Protein 2EGZ (pdb70)

Organism: Aquifex aeolicus (strain VF5) (NCBI:txid224324)

Radius of gyration: 24.41 Å; Cα contacts (8 Å, |Δi|>4): 912; chains: 2; bounding box: 58×37×74 Å

CATH classification: 3.20.20.70

Secondary structure (DSSP, 8-state):
-EEEEEE-STTHHHHHHHHHHHT-SEEEEEGGG-S---HHHHHHHHHHHHHTT-EEEEE---GGGT----TTHHHHHHHHTTTSSEEEEETT-HHHHHHHHHHHHHTT-EEEEEEEESS----HHHHHHHHHHHHHTTSEEEEEEE-SSHHHHHHHHHHHTTS-S-BEEEEESSGGGGHHHHGGGGTB-EEE-B---TT--BHHHHHHHHHHHS--/-EEEEEE-STTHHHHHHHHHHHT-SEEEEEGGG-S---HHHHHHHHHHHHHTT-EEEEE---GGGT----TTHHHHHHHHGGGSSEEEEETT-HHHHHHHHHHHHHHT-EEEEEEEESS----HHHHHHHHHHHHHTTSEEEEEEE-SSHHHHHHHHHHHTTS-S-BEEEEESSGGGGHHHHGGGGTB-EEE-B---SSTT--BHHHHHHHHHHHH--

Solvent-accessible surface area: 19659 Å² total; per-residue (Å²): 24,64,0,0,0,49,14,54,10,51,49,3,54,97,36,3,82,75,0,100,123,49,28,5,41,0,0,4,0,43,0,3,100,3,12,41,19,54,42,114,34,0,70,103,12,3,87,44,0,73,97,49,68,21,100,0,0,0,0,1,13,4,75,132,16,50,18,45,110,13,172,35,38,86,67,0,1,74,87,0,0,39,74,0,27,10,0,0,0,0,13,63,17,113,79,21,0,96,67,0,58,65,29,2,128,148,33,69,60,107,6,0,1,0,42,17,32,106,144,84,10,3,68,52,164,46,1,61,69,10,0,122,19,0,63,155,41,39,8,18,0,9,1,4,0,64,0,80,36,148,122,22,5,51,58,0,10,65,21,0,160,104,13,157,43,102,5,0,3,10,0,32,7,99,96,0,100,94,2,23,20,25,1,99,100,55,29,5,33,1,9,17,5,29,20,123,98,93,6,84,8,38,0,103,94,0,31,84,48,51,142,134,120,45,224,213,17,65,0,0,0,50,16,48,17,88,59,8,71,90,26,1,49,101,0,103,90,61,24,7,44,0,0,4,0,35,0,14,115,17,104,57,34,54,71,90,58,0,74,92,25,2,76,54,0,72,96,66,69,16,102,0,0,0,0,8,13,15,68,80,10,43,21,45,88,23,217,39,22,85,34,0,3,68,95,2,0,40,77,0,24,10,0,0,2,3,11,66,24,104,76,34,0,93,62,0,69,81,34,2,132,160,32,66,65,101,5,0,1,0,39,15,18,97,74,26,1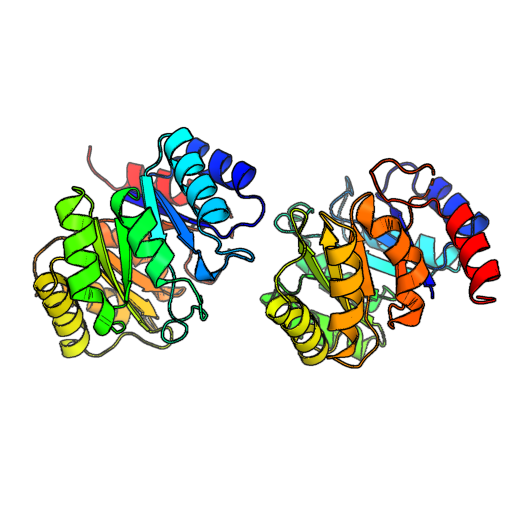0,1,53,49,104,19,1,59,83,9,0,125,31,0,66,164,42,39,9,15,0,7,0,4,0,80,1,73,34,152,131,22,6,54,68,0,11,68,17,0,169,100,10,164,32,86,5,0,3,10,0,34,14,96,86,0,94,92,1,25,19,25,1,87,106,49,31,6,40,2,7,18,6,15,51,110,50,103,45,98,9,57,8,22,0,98,94,0,31,94,44,18,109,144,120,50,222,106

Foldseek 3Di:
DAEEEEDEPPVLLVLLVLCLVLHHQEYEYALLRYPDNDLVVVVVSCVSNVVSVHAYEYEDDDVVAPGYDDPCVVVNLQPPLLPGQEYEAEVVVVVCLLVSLVSNVVSVHAYEYEDEAAPEQDDLVVLQVQCVSQVVSPHAYEYAYEYPALVSQVSSLVSNLVRDDAHAYFHDAQSGLVCLLPVVVSRHDYHYAHCCHGSHHHSNVNVVSNVVPDDD/DAEEEEDEPPVLLVLLVLCLVLHHQEYEYQPLRYPDNPLVVVQVSQVSSVVSVHAYEYHPDDVVAPGYDDPCPVVNLQRCLLPGQEYEAEVVPVVCLLVSQVSQVVSVHAYEYEDEAAPEQDDLVVLQVQCVSCVVSPHAYAYAYEYPALVSQVSSLVSLLVRDDAHAYFHDFQSGLVCLLCVVVSRHDYHYAYCPDPGGSHDHSNVSVVSCCVPPVD

Structure (mmCIF, N/CA/C/O backbone):
data_2EGZ
#
_entry.id   2EGZ
#
_cell.length_a   52.937
_cell.length_b   67.614
_cell.length_c   60.238
_cell.angle_alpha   90.00
_cell.angle_beta   99.20
_cell.angle_gamma   90.00
#
_symmetry.space_group_name_H-M   'P 1 21 1'
#
loop_
_entity.id
_entity.type
_entity.pdbx_description
1 polymer '3-dehydroquinate dehydratase'
2 non-polymer 'L(+)-TARTARIC ACID'
3 water water
#
loop_
_atom_site.group_PDB
_atom_site.id
_atom_site.type_symbol
_atom_site.label_atom_id
_atom_site.label_alt_id
_atom_site.label_comp_id
_atom_site.label_asym_id
_atom_site.label_entity_id
_atom_site.label_seq_id
_atom_site.pdbx_PDB_ins_code
_atom_site.Cartn_x
_atom_site.Cartn_y
_atom_site.Cartn_z
_atom_site.occupancy
_atom_site.B_iso_or_equiv
_atom_site.auth_seq_id
_atom_site.auth_comp_id
_atom_site.auth_asym_id
_atom_site.auth_atom_id
_atom_site.pdbx_PDB_model_num
ATOM 1 N N . MET A 1 1 ? 29.808 36.322 0.116 1.00 11.36 1 MET A N 1
ATOM 2 C CA . MET A 1 1 ? 29.048 35.592 1.170 1.00 9.66 1 MET A CA 1
ATOM 3 C C . MET A 1 1 ? 29.010 36.386 2.465 1.00 9.42 1 MET A C 1
ATOM 4 O O . MET A 1 1 ? 29.827 37.277 2.687 1.00 9.75 1 MET A O 1
ATOM 9 N N . LEU A 1 2 ? 28.048 36.052 3.316 1.00 8.11 2 LEU A N 1
ATOM 10 C CA . LEU A 1 2 ? 27.918 36.701 4.609 1.00 7.78 2 LEU A CA 1
ATOM 11 C C . LEU A 1 2 ? 28.780 35.902 5.576 1.00 8.43 2 LEU A C 1
ATOM 12 O O . LEU A 1 2 ? 29.010 34.703 5.372 1.00 8.74 2 LEU A O 1
ATOM 17 N N . ILE A 1 3 ? 29.260 36.560 6.623 1.00 6.79 3 ILE A N 1
ATOM 18 C CA . ILE A 1 3 ? 30.090 35.891 7.610 1.00 8.88 3 ILE A CA 1
ATOM 19 C C . ILE A 1 3 ? 29.368 35.828 8.949 1.00 8.53 3 ILE A C 1
ATOM 20 O O . ILE A 1 3 ? 28.926 36.852 9.474 1.00 8.94 3 ILE A O 1
ATOM 25 N N . ALA A 1 4 ? 29.234 34.618 9.484 1.00 8.70 4 ALA A N 1
ATOM 26 C CA . ALA A 1 4 ? 28.577 34.424 10.774 1.00 8.85 4 ALA A CA 1
ATOM 27 C C . ALA A 1 4 ? 29.583 33.925 11.799 1.00 8.59 4 ALA A C 1
ATOM 28 O O . ALA A 1 4 ? 30.525 33.209 11.461 1.00 9.26 4 ALA A O 1
ATOM 30 N N . VAL A 1 5 ? 29.386 34.315 13.052 1.00 9.19 5 VAL A N 1
ATOM 31 C CA . VAL A 1 5 ? 30.261 33.874 14.128 1.00 9.25 5 VAL A CA 1
ATOM 32 C C . VAL A 1 5 ? 29.380 33.264 15.204 1.00 10.43 5 VAL A C 1
ATOM 33 O O . VAL A 1 5 ? 28.491 33.923 15.735 1.00 11.42 5 VAL A O 1
ATOM 37 N N . PRO A 1 6 ? 29.581 31.978 15.508 1.00 11.43 6 PRO A N 1
ATOM 38 C CA . PRO A 1 6 ? 28.748 31.373 16.546 1.00 11.39 6 PRO A CA 1
ATOM 39 C C . PRO A 1 6 ? 29.279 31.756 17.924 1.00 12.33 6 PRO A C 1
ATOM 40 O O . PRO A 1 6 ? 30.489 31.827 18.132 1.00 12.46 6 PRO A O 1
ATOM 44 N N . LEU A 1 7 ? 28.372 32.016 18.857 1.00 12.54 7 LEU A N 1
ATOM 45 C CA . LEU A 1 7 ? 28.772 32.384 20.206 1.00 13.06 7 LEU A CA 1
ATOM 46 C C . LEU A 1 7 ? 27.892 31.705 21.235 1.00 14.36 7 LEU A C 1
ATOM 47 O O . LEU A 1 7 ? 26.707 31.472 20.989 1.00 11.93 7 LEU A O 1
ATOM 52 N N . ASP A 1 8 ? 28.479 31.369 22.382 1.00 16.15 8 ASP A N 1
ATOM 53 C CA . ASP A 1 8 ? 27.703 30.804 23.473 1.00 17.58 8 ASP A CA 1
ATOM 54 C C . ASP A 1 8 ? 27.439 32.024 24.346 1.00 19.24 8 ASP A C 1
ATOM 55 O O . ASP A 1 8 ? 27.617 33.150 23.887 1.00 18.21 8 ASP A O 1
ATOM 60 N N . ASP A 1 9 ? 27.035 31.824 25.593 1.00 20.23 9 ASP A N 1
ATOM 61 C CA . ASP A 1 9 ? 26.744 32.964 26.456 1.00 22.63 9 ASP A CA 1
ATOM 62 C C . ASP A 1 9 ? 27.930 33.511 27.255 1.00 24.07 9 ASP A C 1
ATOM 63 O O . ASP A 1 9 ? 27.779 34.464 28.016 1.00 25.10 9 ASP A O 1
ATOM 68 N N . THR A 1 10 ? 29.108 32.930 27.066 1.00 25.03 10 THR A N 1
ATOM 69 C CA . THR A 1 10 ? 30.299 33.374 27.787 1.00 26.57 10 THR A CA 1
ATOM 70 C C . THR A 1 10 ? 30.843 34.716 27.280 1.00 26.24 10 THR A C 1
ATOM 71 O O . THR A 1 10 ? 31.157 34.859 26.097 1.00 25.36 10 THR A O 1
ATOM 75 N N . ASN A 1 11 ? 30.960 35.693 28.180 1.00 25.51 11 ASN A N 1
ATOM 76 C CA . ASN A 1 11 ? 31.475 37.018 27.817 1.00 26.15 11 ASN A CA 1
ATOM 77 C C . ASN A 1 11 ? 30.800 37.524 26.553 1.00 24.34 11 ASN A C 1
ATOM 78 O O . ASN A 1 11 ? 31.449 38.089 25.676 1.00 23.02 11 ASN A O 1
ATOM 83 N N . PHE A 1 12 ? 29.493 37.322 26.476 1.00 23.92 12 PHE A N 1
ATOM 84 C CA . PHE A 1 12 ? 28.719 37.711 25.306 1.00 23.65 12 PHE A CA 1
ATOM 85 C C . PHE A 1 12 ? 28.924 39.141 24.809 1.00 22.80 12 PHE A C 1
ATOM 86 O O . PHE A 1 12 ? 29.357 39.352 23.676 1.00 21.17 12 PHE A O 1
ATOM 94 N N . SER A 1 13 ? 28.606 40.120 25.648 1.00 22.32 13 SER A N 1
ATOM 95 C CA . SER A 1 13 ? 28.742 41.521 25.263 1.00 23.32 13 SER A CA 1
ATOM 96 C C . SER A 1 13 ? 30.118 41.878 24.692 1.00 22.63 13 SER A C 1
ATOM 97 O O . SER A 1 13 ? 30.212 42.543 23.662 1.00 22.12 13 SER A O 1
ATOM 100 N N . GLU A 1 14 ? 31.180 41.437 25.356 1.00 22.20 14 GLU A N 1
ATOM 101 C CA . GLU A 1 14 ? 32.536 41.718 24.892 1.00 22.08 14 GLU A CA 1
ATOM 102 C C . GLU A 1 14 ? 32.802 41.032 23.553 1.00 19.80 14 GLU A C 1
ATOM 103 O O . GLU A 1 14 ? 33.430 41.604 22.659 1.00 19.89 14 GLU A O 1
ATOM 109 N N . ASN A 1 15 ? 32.328 39.799 23.424 1.00 18.35 15 ASN A N 1
ATOM 110 C CA . ASN A 1 15 ? 32.510 39.042 22.191 1.00 17.52 15 ASN A CA 1
ATOM 111 C C . ASN A 1 15 ? 31.733 39.685 21.046 1.00 16.77 15 ASN A C 1
ATOM 112 O O . ASN A 1 15 ? 32.247 39.810 19.936 1.00 17.56 15 ASN A O 1
ATOM 117 N N . LEU A 1 16 ? 30.499 40.093 21.323 1.00 16.93 16 LEU A N 1
ATOM 118 C CA . LEU A 1 16 ? 29.659 40.725 20.310 1.00 17.59 16 LEU A CA 1
ATOM 119 C C . LEU A 1 16 ? 30.334 41.990 19.790 1.00 17.27 16 LEU A C 1
ATOM 120 O O . LEU A 1 16 ? 30.377 42.233 18.581 1.00 17.10 16 LEU A O 1
ATOM 125 N N . LYS A 1 17 ? 30.874 42.791 20.704 1.00 17.11 17 LYS A N 1
ATOM 126 C CA . LYS A 1 17 ? 31.558 44.021 20.320 1.00 18.24 17 LYS A CA 1
ATOM 127 C C . LYS A 1 17 ? 32.696 43.732 19.342 1.00 17.76 17 LYS A C 1
ATOM 128 O O . LYS A 1 17 ? 32.875 44.438 18.348 1.00 17.33 17 LYS A O 1
ATOM 134 N N . LYS A 1 18 ? 33.473 42.696 19.632 1.00 16.29 18 LYS A N 1
ATOM 135 C CA . LYS A 1 18 ? 34.581 42.345 18.765 1.00 17.83 18 LYS A CA 1
ATOM 136 C C . LYS A 1 18 ? 34.047 41.868 17.420 1.00 16.99 18 LYS A C 1
ATOM 137 O O . LYS A 1 18 ? 34.587 42.225 16.375 1.00 17.29 18 LYS A O 1
ATOM 143 N N . ALA A 1 19 ? 32.980 41.073 17.450 1.00 15.77 19 ALA A N 1
ATOM 144 C CA . ALA A 1 19 ? 32.378 40.570 16.218 1.00 15.83 19 ALA A CA 1
ATOM 145 C C . ALA A 1 19 ? 31.946 41.738 15.335 1.00 15.63 19 ALA A C 1
ATOM 146 O O . ALA A 1 19 ? 32.184 41.741 14.130 1.00 15.00 19 ALA A O 1
ATOM 148 N N . LYS A 1 20 ? 31.304 42.731 15.940 1.00 16.04 20 LYS A N 1
ATOM 149 C CA . LYS A 1 20 ? 30.856 43.899 15.194 1.00 16.45 20 LYS A CA 1
ATOM 150 C C . LYS A 1 20 ? 32.045 44.672 14.624 1.00 16.48 20 LYS A C 1
ATOM 151 O O . LYS A 1 20 ? 32.079 44.990 13.436 1.00 14.89 20 LYS A O 1
ATOM 157 N N . GLU A 1 21 ? 33.020 44.967 15.479 1.00 17.20 21 GLU A N 1
ATOM 158 C CA . GLU A 1 21 ? 34.195 45.725 15.069 1.00 18.41 21 GLU A CA 1
ATOM 159 C C . GLU A 1 21 ? 35.078 45.019 14.045 1.00 17.37 21 GLU A C 1
ATOM 160 O O . GLU A 1 21 ? 35.733 45.679 13.236 1.00 17.54 21 GLU A O 1
ATOM 166 N N . LYS A 1 22 ? 35.099 43.686 14.079 1.00 16.12 22 LYS A N 1
ATOM 167 C CA . LYS A 1 22 ? 35.917 42.911 13.144 1.00 16.97 22 LYS A CA 1
ATOM 168 C C . LYS A 1 22 ? 35.251 42.756 11.777 1.00 16.44 22 LYS A C 1
ATOM 169 O O . LYS A 1 22 ? 35.917 42.457 10.788 1.00 16.61 22 LYS A O 1
ATOM 175 N N . GLY A 1 23 ? 33.936 42.939 11.716 1.00 14.98 23 GLY A N 1
ATOM 176 C CA . GLY A 1 23 ? 33.264 42.831 10.433 1.00 15.03 23 GLY A CA 1
ATOM 177 C C . GLY A 1 23 ? 32.325 41.657 10.212 1.00 13.46 23 GLY A C 1
ATOM 178 O O . GLY A 1 23 ? 32.022 41.332 9.065 1.00 13.58 23 GLY A O 1
ATOM 179 N N . ALA A 1 24 ? 31.861 41.016 11.281 1.00 10.81 24 ALA A N 1
ATOM 180 C CA . ALA A 1 24 ? 30.928 39.902 11.125 1.00 11.37 24 ALA A CA 1
ATOM 181 C C . ALA A 1 24 ? 29.598 40.470 10.647 1.00 10.26 24 ALA A C 1
ATOM 182 O O . ALA A 1 24 ? 29.253 41.604 10.981 1.00 10.59 24 ALA A O 1
ATOM 184 N N . ASP A 1 25 ? 28.857 39.683 9.872 1.00 9.11 25 ASP A N 1
ATOM 185 C CA . ASP A 1 25 ? 27.552 40.110 9.372 1.00 8.79 25 ASP A CA 1
ATOM 186 C C . ASP A 1 25 ? 26.478 39.539 10.278 1.00 9.00 25 ASP A C 1
ATOM 187 O O . ASP A 1 25 ? 25.457 40.174 10.532 1.00 8.45 25 ASP A O 1
ATOM 192 N N . ILE A 1 26 ? 26.739 38.327 10.756 1.00 8.16 26 ILE A N 1
ATOM 193 C CA . ILE A 1 26 ? 25.807 37.584 11.588 1.00 8.43 26 ILE A CA 1
ATOM 194 C C . ILE A 1 26 ? 26.442 36.988 12.836 1.00 8.37 26 ILE A C 1
ATOM 195 O O . ILE A 1 26 ? 27.624 36.654 12.848 1.00 9.35 26 ILE A O 1
ATOM 200 N N . VAL A 1 27 ? 25.640 36.883 13.888 1.00 8.81 27 VAL A N 1
ATOM 201 C CA . VAL A 1 27 ? 26.060 36.237 15.120 1.00 9.43 27 VAL A CA 1
ATOM 202 C C . VAL A 1 27 ? 25.072 35.087 15.271 1.00 7.98 27 VAL A C 1
ATOM 203 O O . VAL A 1 27 ? 23.860 35.300 15.273 1.00 7.73 27 VAL A O 1
ATOM 207 N N . GLU A 1 28 ? 25.584 33.869 15.360 1.00 7.67 28 GLU A N 1
ATOM 208 C CA . GLU A 1 28 ? 24.717 32.722 15.548 1.00 8.84 28 GLU A CA 1
ATOM 209 C C . GLU A 1 28 ? 24.693 32.403 17.032 1.00 10.62 28 GLU A C 1
ATOM 210 O O . GLU A 1 28 ? 25.731 32.086 17.621 1.00 9.98 28 GLU A O 1
ATOM 216 N N . LEU A 1 29 ? 23.518 32.495 17.641 1.00 10.02 29 LEU A N 1
ATOM 217 C CA . LEU A 1 29 ? 23.402 32.182 19.059 1.00 10.75 29 LEU A CA 1
ATOM 218 C C . LEU A 1 29 ? 23.287 30.673 19.222 1.00 9.75 29 LEU A C 1
ATOM 219 O O . LEU A 1 29 ? 22.282 30.083 18.837 1.00 8.94 29 LEU A O 1
ATOM 224 N N . ARG A 1 30 ? 24.322 30.048 19.773 1.00 10.93 30 ARG A N 1
ATOM 225 C CA . ARG A 1 30 ? 24.291 28.606 20.011 1.00 11.58 30 ARG A CA 1
ATOM 226 C C . ARG A 1 30 ? 23.667 28.389 21.392 1.00 12.91 30 ARG A C 1
ATOM 227 O O . ARG A 1 30 ? 24.349 28.086 22.373 1.00 12.63 30 ARG A O 1
ATOM 235 N N . VAL A 1 31 ? 22.353 28.561 21.447 1.00 12.91 31 VAL A N 1
ATOM 236 C CA . VAL A 1 31 ? 21.593 28.426 22.681 1.00 14.08 31 VAL A CA 1
ATOM 237 C C . VAL A 1 31 ? 21.816 27.088 23.384 1.00 15.84 31 VAL A C 1
ATOM 238 O O . VAL A 1 31 ? 21.772 27.009 24.616 1.00 15.79 31 VAL A O 1
ATOM 242 N N . ASP A 1 32 ? 22.061 26.038 22.610 1.00 15.14 32 ASP A N 1
ATOM 243 C CA . ASP A 1 32 ? 22.300 24.727 23.197 1.00 17.09 32 ASP A CA 1
ATOM 244 C C . ASP A 1 32 ? 23.578 24.763 24.029 1.00 16.89 32 ASP A C 1
ATOM 245 O O . ASP A 1 32 ? 23.796 23.907 24.883 1.00 17.84 32 ASP A O 1
ATOM 250 N N . GLN A 1 33 ? 24.418 25.761 23.774 1.00 17.88 33 GLN A N 1
ATOM 251 C CA . GLN A 1 33 ? 25.674 25.918 24.502 1.00 18.77 33 GLN A CA 1
ATOM 252 C C . GLN A 1 33 ? 25.546 26.911 25.660 1.00 18.74 33 GLN A C 1
ATOM 253 O O . GLN A 1 33 ? 26.524 27.181 26.359 1.00 18.40 33 GLN A O 1
ATOM 259 N N . PHE A 1 34 ? 24.347 27.455 25.848 1.00 18.17 34 PHE A N 1
ATOM 260 C CA . PHE A 1 34 ? 24.077 28.411 26.921 1.00 19.33 34 PHE A CA 1
ATOM 261 C C . PHE A 1 34 ? 23.860 27.685 28.250 1.00 21.86 34 PHE A C 1
ATOM 262 O O . PHE A 1 34 ? 23.491 26.511 28.273 1.00 20.32 34 PHE A O 1
ATOM 270 N N . SER A 1 35 ? 24.080 28.390 29.354 1.00 23.94 35 SER A N 1
ATOM 271 C CA . SER A 1 35 ? 23.868 27.804 30.673 1.00 25.82 35 SER A CA 1
ATOM 272 C C . SER A 1 35 ? 22.419 28.060 31.075 1.00 27.23 35 SER A C 1
ATOM 273 O O . SER A 1 35 ? 21.805 27.263 31.791 1.00 28.93 35 SER A O 1
ATOM 276 N N . ASP A 1 36 ? 21.880 29.180 30.604 1.00 26.79 36 ASP A N 1
ATOM 277 C CA . ASP A 1 36 ? 20.501 29.568 30.879 1.00 27.37 36 ASP A CA 1
ATOM 278 C C . ASP A 1 36 ? 19.798 29.703 29.531 1.00 25.92 36 ASP A C 1
ATOM 279 O O . ASP A 1 36 ? 20.240 30.466 28.672 1.00 26.03 36 ASP A O 1
ATOM 284 N N . THR A 1 37 ? 18.713 28.962 29.339 1.00 24.05 37 THR A N 1
ATOM 285 C CA . THR A 1 37 ? 17.987 29.031 28.078 1.00 23.20 37 THR A CA 1
ATOM 286 C C . THR A 1 37 ? 16.591 29.616 28.251 1.00 23.17 37 THR A C 1
ATOM 287 O O . THR A 1 37 ? 15.727 29.426 27.396 1.00 22.63 37 THR A O 1
ATOM 291 N N . SER A 1 38 ? 16.371 30.333 29.353 1.00 22.52 38 SER A N 1
ATOM 292 C CA . SER A 1 38 ? 15.067 30.944 29.593 1.00 23.43 38 SER A CA 1
ATOM 293 C C . SER A 1 38 ? 14.771 31.977 28.507 1.00 23.70 38 SER A C 1
ATOM 294 O O . SER A 1 38 ? 15.681 32.603 27.963 1.00 24.27 38 SER A O 1
ATOM 297 N N . LEU A 1 39 ? 13.493 32.144 28.193 1.00 24.18 39 LEU A N 1
ATOM 298 C CA . LEU A 1 39 ? 13.072 33.086 27.169 1.00 24.99 39 LEU A CA 1
ATOM 299 C C . LEU A 1 39 ? 13.674 34.485 27.307 1.00 25.58 39 LEU A C 1
ATOM 300 O O . LEU A 1 39 ? 14.063 35.088 26.307 1.00 23.58 39 LEU A O 1
ATOM 305 N N . ASN A 1 40 ? 13.760 34.999 28.534 1.00 25.18 40 ASN A N 1
ATOM 306 C CA . ASN A 1 40 ? 14.296 36.343 28.747 1.00 24.79 40 ASN A CA 1
ATOM 307 C C . ASN A 1 40 ? 15.801 36.464 28.576 1.00 24.61 40 ASN A C 1
ATOM 308 O O . ASN A 1 40 ? 16.286 37.444 28.007 1.00 25.23 40 ASN A O 1
ATOM 313 N N . TYR A 1 41 ? 16.542 35.481 29.078 1.00 22.05 41 TYR A N 1
ATOM 314 C CA . TYR A 1 41 ? 17.993 35.497 28.968 1.00 22.33 41 TYR A CA 1
ATOM 315 C C . TYR A 1 41 ? 18.389 35.450 27.493 1.00 21.66 41 TYR A C 1
ATOM 316 O O . TYR A 1 41 ? 19.290 36.164 27.059 1.00 21.50 41 TYR A O 1
ATOM 325 N N . VAL A 1 42 ? 17.709 34.605 26.725 1.00 20.80 42 VAL A N 1
ATOM 326 C CA . VAL A 1 42 ? 18.015 34.476 25.303 1.00 18.34 42 VAL A CA 1
ATOM 327 C C . VAL A 1 42 ? 17.505 35.668 24.496 1.00 17.43 42 VAL A C 1
ATOM 328 O O . VAL A 1 42 ? 18.206 36.172 23.617 1.00 16.62 42 VAL A O 1
ATOM 332 N N . LYS A 1 43 ? 16.293 36.123 24.795 1.00 17.49 43 LYS A N 1
ATOM 333 C CA . LYS A 1 43 ? 15.719 37.259 24.078 1.00 19.79 43 LYS A CA 1
ATOM 334 C C . LYS A 1 43 ? 16.627 38.481 24.197 1.00 20.65 43 LYS A C 1
ATOM 335 O O . LYS A 1 43 ? 16.835 39.210 23.223 1.00 21.73 43 LYS A O 1
ATOM 341 N N . GLU A 1 44 ? 17.174 38.694 25.391 1.00 20.40 44 GLU A N 1
ATOM 342 C CA . GLU A 1 44 ? 18.054 39.828 25.645 1.00 21.24 44 GLU A CA 1
ATOM 343 C C . GLU A 1 44 ? 19.324 39.735 24.808 1.00 20.61 44 GLU A C 1
ATOM 344 O O . GLU A 1 44 ? 19.827 40.746 24.312 1.00 19.11 44 GLU A O 1
ATOM 350 N N . LYS A 1 45 ? 19.847 38.520 24.657 1.00 19.25 45 LYS A N 1
ATOM 351 C CA . LYS A 1 45 ? 21.044 38.300 23.857 1.00 18.92 45 LYS A CA 1
ATOM 352 C C . LYS A 1 45 ? 20.722 38.603 22.388 1.00 18.53 45 LYS A C 1
ATOM 353 O O . LYS A 1 45 ? 21.514 39.224 21.679 1.00 18.21 45 LYS A O 1
ATOM 359 N N . LEU A 1 46 ? 19.550 38.165 21.942 1.00 16.73 46 LEU A N 1
ATOM 360 C CA . LEU A 1 46 ? 19.123 38.399 20.566 1.00 17.74 46 LEU A CA 1
ATOM 361 C C . LEU A 1 46 ? 19.015 39.904 20.311 1.00 18.32 46 LEU A C 1
ATOM 362 O O . LEU A 1 46 ? 19.435 40.399 19.260 1.00 18.55 46 LEU A O 1
ATOM 367 N N . GLU A 1 47 ? 18.453 40.629 21.277 1.00 17.31 47 GLU A N 1
ATOM 368 C CA . GLU A 1 47 ? 18.300 42.075 21.153 1.00 15.58 47 GLU A CA 1
ATOM 369 C C . GLU A 1 47 ? 19.672 42.739 21.112 1.00 14.99 47 GLU A C 1
ATOM 370 O O . GLU A 1 47 ? 19.883 43.683 20.355 1.00 14.48 47 GLU A O 1
ATOM 376 N N . GLU A 1 48 ? 20.607 42.249 21.922 1.00 13.63 48 GLU A N 1
ATOM 377 C CA . GLU A 1 48 ? 21.950 42.820 21.926 1.00 14.61 48 GLU A CA 1
ATOM 378 C C . GLU A 1 48 ? 22.590 42.745 20.550 1.00 13.56 48 GLU A C 1
ATOM 379 O O . GLU A 1 48 ? 23.235 43.696 20.103 1.00 14.01 48 GLU A O 1
ATOM 385 N N . VAL A 1 49 ? 22.441 41.606 19.881 1.00 11.94 49 VAL A N 1
ATOM 386 C CA . VAL A 1 49 ? 23.032 41.480 18.557 1.00 11.14 49 VAL A CA 1
ATOM 387 C C . VAL A 1 49 ? 22.445 42.546 17.641 1.00 11.69 49 VAL A C 1
ATOM 388 O O . VAL A 1 49 ? 23.181 43.251 16.952 1.00 12.36 49 VAL A O 1
ATOM 392 N N . HIS A 1 50 ? 21.121 42.664 17.640 1.00 11.49 50 HIS A N 1
ATOM 393 C CA . HIS A 1 50 ? 20.462 43.658 16.802 1.00 12.28 50 HIS A CA 1
ATOM 394 C C . HIS A 1 50 ? 20.887 45.080 17.166 1.00 11.64 50 HIS A C 1
ATOM 395 O O . HIS A 1 50 ? 21.005 45.936 16.289 1.00 12.08 50 HIS A O 1
ATOM 402 N N . SER A 1 51 ? 21.127 45.324 18.454 1.00 12.55 51 SER A N 1
ATOM 403 C CA . SER A 1 51 ? 21.546 46.646 18.928 1.00 14.16 51 SER A CA 1
ATOM 404 C C . SER A 1 51 ? 22.919 47.044 18.395 1.00 14.11 51 SER A C 1
ATOM 405 O O . SER A 1 51 ? 23.282 48.225 18.411 1.00 12.87 51 SER A O 1
ATOM 408 N N . GLN A 1 52 ? 23.691 46.055 17.948 1.00 13.98 52 GLN A N 1
ATOM 409 C CA . GLN A 1 52 ? 25.013 46.316 17.389 1.00 14.81 52 GLN A CA 1
ATOM 410 C C . GLN A 1 52 ? 24.927 46.336 15.862 1.00 13.62 52 GLN A C 1
ATOM 411 O O . GLN A 1 52 ? 25.945 46.376 15.173 1.00 16.63 52 GLN A O 1
ATOM 417 N N . GLY A 1 53 ? 23.702 46.295 15.345 1.00 13.68 53 GLY A N 1
ATOM 418 C CA . GLY A 1 53 ? 23.479 46.336 13.907 1.00 13.61 53 GLY A CA 1
ATOM 419 C C . GLY A 1 53 ? 23.774 45.071 13.123 1.00 13.92 53 GLY A C 1
ATOM 420 O O . GLY A 1 53 ? 23.930 45.115 11.896 1.00 15.01 53 GLY A O 1
ATOM 421 N N . LEU A 1 54 ? 23.849 43.940 13.815 1.00 11.98 54 LEU A N 1
ATOM 422 C CA . LEU A 1 54 ? 24.130 42.672 13.152 1.00 11.51 54 LEU A CA 1
ATOM 423 C C . LEU A 1 54 ? 22.883 41.801 13.070 1.00 10.63 54 LEU A C 1
ATOM 424 O O . LEU A 1 54 ? 21.900 42.041 13.766 1.00 9.65 54 LEU A O 1
ATOM 429 N N . LYS A 1 55 ? 22.923 40.795 12.204 1.00 8.91 55 LYS A N 1
ATOM 430 C CA . LYS A 1 55 ? 21.800 39.878 12.053 1.00 7.82 55 LYS A CA 1
ATOM 431 C C . LYS A 1 55 ? 22.038 38.678 12.962 1.00 8.40 55 LYS A C 1
ATOM 432 O O . LYS A 1 55 ? 23.163 38.429 13.390 1.00 7.86 55 LYS A O 1
ATOM 438 N N . THR A 1 56 ? 20.982 37.931 13.259 1.00 8.15 56 THR A N 1
ATOM 439 C CA . THR A 1 56 ? 21.119 36.780 14.137 1.00 7.68 56 THR A CA 1
ATOM 440 C C . THR A 1 56 ? 20.639 35.473 13.521 1.00 8.40 56 THR A C 1
ATOM 441 O O . THR A 1 56 ? 19.775 35.465 12.646 1.00 7.56 56 THR A O 1
ATOM 445 N N . ILE A 1 57 ? 21.216 34.369 13.989 1.00 6.55 57 ILE A N 1
ATOM 446 C CA . ILE A 1 57 ? 20.781 33.039 13.592 1.00 6.33 57 ILE A CA 1
ATOM 447 C C . ILE A 1 57 ? 20.462 32.413 14.936 1.00 7.91 57 ILE A C 1
ATOM 448 O O . ILE A 1 57 ? 21.309 32.396 15.831 1.00 8.38 57 ILE A O 1
ATOM 453 N N . LEU A 1 58 ? 19.230 31.949 15.094 1.00 7.34 58 LEU A N 1
ATOM 454 C CA . LEU A 1 58 ? 18.820 31.305 16.336 1.00 8.99 58 LEU A CA 1
ATOM 455 C C . LEU A 1 58 ? 18.978 29.797 16.153 1.00 9.04 58 LEU A C 1
ATOM 456 O O . LEU A 1 58 ? 18.271 29.195 15.352 1.00 11.02 58 LEU A O 1
ATOM 461 N N . THR A 1 59 ? 19.915 29.206 16.891 1.00 8.95 59 THR A N 1
ATOM 462 C CA . THR A 1 59 ? 20.186 27.773 16.814 1.00 10.39 59 THR A CA 1
ATOM 463 C C . THR A 1 59 ? 20.057 27.116 18.187 1.00 11.11 59 THR A C 1
ATOM 464 O O . THR A 1 59 ? 20.609 27.604 19.177 1.00 11.44 59 THR A O 1
ATOM 468 N N . ILE A 1 60 ? 19.324 26.012 18.244 1.00 10.74 60 ILE A N 1
ATOM 469 C CA . ILE A 1 60 ? 19.137 25.294 19.501 1.00 10.91 60 ILE A CA 1
ATOM 470 C C . ILE A 1 60 ? 19.422 23.836 19.167 1.00 10.94 60 ILE A C 1
ATOM 471 O O . ILE A 1 60 ? 18.541 22.982 19.254 1.00 12.15 60 ILE A O 1
ATOM 476 N N . ARG A 1 61 ? 20.670 23.578 18.782 1.00 12.04 61 ARG A N 1
ATOM 477 C CA . ARG A 1 61 ? 21.120 22.257 18.348 1.00 12.34 61 ARG A CA 1
ATOM 478 C C . ARG A 1 61 ? 20.648 21.060 19.165 1.00 15.33 61 ARG A C 1
ATOM 479 O O . ARG A 1 61 ? 20.819 21.002 20.383 1.00 13.16 61 ARG A O 1
ATOM 487 N N . SER A 1 62 ? 20.074 20.090 18.467 1.00 14.70 62 SER A N 1
ATOM 488 C CA . SER A 1 62 ? 19.574 18.881 19.102 1.00 17.32 62 SER A CA 1
ATOM 489 C C . SER A 1 62 ? 20.753 17.997 19.486 1.00 18.66 62 SER A C 1
ATOM 490 O O . SER A 1 62 ? 21.813 18.060 18.866 1.00 18.65 62 SER A O 1
ATOM 493 N N . PRO A 1 63 ? 20.591 17.168 20.529 1.00 20.91 63 PRO A N 1
ATOM 494 C CA . PRO A 1 63 ? 21.706 16.303 20.924 1.00 22.13 63 PRO A CA 1
ATOM 495 C C . PRO A 1 63 ? 22.087 15.311 19.825 1.00 23.39 63 PRO A C 1
ATOM 496 O O . PRO A 1 63 ? 23.221 14.830 19.774 1.00 24.42 63 PRO A O 1
ATOM 500 N N . GLU A 1 64 ? 21.142 15.028 18.934 1.00 25.27 64 GLU A N 1
ATOM 501 C CA . GLU A 1 64 ? 21.371 14.098 17.836 1.00 25.93 64 GLU A CA 1
ATOM 502 C C . GLU A 1 64 ? 22.428 14.620 16.876 1.00 25.81 64 GLU A C 1
ATOM 503 O O . GLU A 1 64 ? 23.101 13.837 16.209 1.00 26.88 64 GLU A O 1
ATOM 509 N N . GLU A 1 65 ? 22.579 15.939 16.796 1.00 24.23 65 GLU A N 1
ATOM 510 C CA . GLU A 1 65 ? 23.560 16.505 15.881 1.00 23.55 65 GLU A CA 1
ATOM 511 C C . GLU A 1 65 ? 24.640 17.355 16.544 1.00 23.42 65 GLU A C 1
ATOM 512 O O . GLU A 1 65 ? 25.058 18.374 15.999 1.00 23.21 65 GLU A O 1
ATOM 518 N N . GLY A 1 66 ? 25.089 16.934 17.721 1.00 24.74 66 GLY A N 1
ATOM 519 C CA . GLY A 1 66 ? 26.144 17.659 18.407 1.00 24.37 66 GLY A CA 1
ATOM 520 C C . GLY A 1 66 ? 25.731 18.690 19.440 1.00 23.75 66 GLY A C 1
ATOM 521 O O . GLY A 1 66 ? 26.584 19.395 19.975 1.00 22.75 66 GLY A O 1
ATOM 522 N N . GLY A 1 67 ? 24.437 18.792 19.722 1.00 22.19 67 GLY A N 1
ATOM 523 C CA . GLY A 1 67 ? 23.979 19.759 20.704 1.00 23.32 67 GLY A CA 1
ATOM 524 C C . GLY A 1 67 ? 23.608 19.075 22.003 1.00 23.14 67 GLY A C 1
ATOM 525 O O . GLY A 1 67 ? 24.214 18.074 22.381 1.00 22.40 67 GLY A O 1
ATOM 526 N N . ARG A 1 68 ? 22.617 19.617 22.697 1.00 23.97 68 ARG A N 1
ATOM 527 C CA . ARG A 1 68 ? 22.164 19.020 23.946 1.00 25.35 68 ARG A CA 1
ATOM 528 C C . ARG A 1 68 ? 20.693 19.331 24.118 1.00 25.29 68 ARG A C 1
ATOM 529 O O . ARG A 1 68 ? 20.155 20.205 23.440 1.00 23.93 68 ARG A O 1
ATOM 537 N N . GLU A 1 69 ? 20.037 18.608 25.016 1.00 24.77 69 GLU A N 1
ATOM 538 C CA . GLU A 1 69 ? 18.621 18.810 25.240 1.00 25.29 69 GLU A CA 1
ATOM 539 C C . GLU A 1 69 ? 18.301 20.163 25.867 1.00 24.97 69 GLU A C 1
ATOM 540 O O . GLU A 1 69 ? 18.935 20.589 26.832 1.00 24.72 69 GLU A O 1
ATOM 546 N N . VAL A 1 70 ? 17.319 20.840 25.287 1.00 23.62 70 VAL A N 1
ATOM 547 C CA . VAL A 1 70 ? 16.870 22.134 25.778 1.00 23.15 70 VAL A CA 1
ATOM 548 C C . VAL A 1 70 ? 15.375 21.999 26.001 1.00 22.89 70 VAL A C 1
ATOM 549 O O . VAL A 1 70 ? 14.588 21.956 25.054 1.00 22.27 70 VAL A O 1
ATOM 553 N N . LYS A 1 71 ? 15.000 21.921 27.272 1.00 24.71 71 LYS A N 1
ATOM 554 C CA . LYS A 1 71 ? 13.615 21.742 27.674 1.00 25.88 71 LYS A CA 1
ATOM 555 C C . LYS A 1 71 ? 12.607 22.714 27.083 1.00 25.41 71 LYS A C 1
ATOM 556 O O . LYS A 1 71 ? 11.514 22.304 26.688 1.00 25.59 71 LYS A O 1
ATOM 562 N N . ASN A 1 72 ? 12.957 23.996 27.020 1.00 23.86 72 ASN A N 1
ATOM 563 C CA . ASN A 1 72 ? 12.033 24.981 26.471 1.00 21.90 72 ASN A CA 1
ATOM 564 C C . ASN A 1 72 ? 12.392 25.343 25.034 1.00 20.97 72 ASN A C 1
ATOM 565 O O . ASN A 1 72 ? 12.202 26.474 24.595 1.00 19.82 72 ASN A O 1
ATOM 570 N N . ARG A 1 73 ? 12.903 24.363 24.302 1.00 21.07 73 ARG A N 1
ATOM 571 C CA . ARG A 1 73 ? 13.281 24.564 22.910 1.00 19.57 73 ARG A CA 1
ATOM 572 C C . ARG A 1 73 ? 12.124 25.118 22.081 1.00 19.48 73 ARG A C 1
ATOM 573 O O . ARG A 1 73 ? 12.278 26.114 21.369 1.00 17.07 73 ARG A O 1
ATOM 581 N N . GLU A 1 74 ? 10.961 24.477 22.167 1.00 19.54 74 GLU A N 1
ATOM 582 C CA . GLU A 1 74 ? 9.810 24.933 21.393 1.00 20.83 74 GLU A CA 1
ATOM 583 C C . GLU A 1 74 ? 9.358 26.336 21.760 1.00 20.59 74 GLU A C 1
ATOM 584 O O . GLU A 1 74 ? 8.986 27.119 20.886 1.00 19.25 74 GLU A O 1
ATOM 590 N N . GLU A 1 75 ? 9.388 26.657 23.048 1.00 20.11 75 GLU A N 1
ATOM 591 C CA . GLU A 1 75 ? 8.997 27.989 23.488 1.00 20.97 75 GLU A CA 1
ATOM 592 C C . GLU A 1 75 ? 9.895 29.010 22.793 1.00 19.53 75 GLU A C 1
ATOM 593 O O . GLU A 1 75 ? 9.413 29.996 22.236 1.00 20.45 75 GLU A O 1
ATOM 599 N N . LEU A 1 76 ? 11.200 28.761 22.837 1.00 18.20 76 LEU A N 1
ATOM 600 C CA . LEU A 1 76 ? 12.184 29.656 22.231 1.00 16.11 76 LEU A CA 1
ATOM 601 C C . LEU A 1 76 ? 11.921 29.919 20.753 1.00 14.89 76 LEU A C 1
ATOM 602 O O . LEU A 1 76 ? 11.967 31.064 20.308 1.00 14.91 76 LEU A O 1
ATOM 607 N N . PHE A 1 77 ? 11.653 28.868 19.988 1.00 14.60 77 PHE A N 1
ATOM 608 C CA . PHE A 1 77 ? 11.372 29.050 18.570 1.00 14.68 77 PHE A CA 1
ATOM 609 C C . PHE A 1 77 ? 10.076 29.839 18.401 1.00 16.14 77 PHE A C 1
ATOM 610 O O . PHE A 1 77 ? 9.999 30.771 17.603 1.00 16.39 77 PHE A O 1
ATOM 618 N N . GLU A 1 78 ? 9.057 29.457 19.162 1.00 16.97 78 GLU A N 1
ATOM 619 C CA . GLU A 1 78 ? 7.762 30.122 19.089 1.00 18.81 78 GLU A CA 1
ATOM 620 C C . GLU A 1 78 ? 7.861 31.609 19.385 1.00 18.49 78 GLU A C 1
ATOM 621 O O . GLU A 1 78 ? 7.286 32.435 18.677 1.00 19.52 78 GLU A O 1
ATOM 627 N N . GLU A 1 79 ? 8.606 31.944 20.430 1.00 18.30 79 GLU A N 1
ATOM 628 C CA . GLU A 1 79 ? 8.749 33.328 20.852 1.00 19.39 79 GLU A CA 1
ATOM 629 C C . GLU A 1 79 ? 9.853 34.126 20.174 1.00 18.71 79 GLU A C 1
ATOM 630 O O . GLU A 1 79 ? 9.711 35.335 19.973 1.00 18.54 79 GLU A O 1
ATOM 636 N N . LEU A 1 80 ? 10.942 33.461 19.804 1.00 17.33 80 LEU A N 1
ATOM 637 C CA . LEU A 1 80 ? 12.062 34.176 19.211 1.00 16.46 80 LEU A CA 1
ATOM 638 C C . LEU A 1 80 ? 12.290 34.027 17.710 1.00 16.35 80 LEU A C 1
ATOM 639 O O . LEU A 1 80 ? 12.955 34.867 17.106 1.00 15.35 80 LEU A O 1
ATOM 644 N N . SER A 1 81 ? 11.760 32.979 17.092 1.00 13.63 81 SER A N 1
ATOM 645 C CA . SER A 1 81 ? 11.970 32.841 15.656 1.00 13.20 81 SER A CA 1
ATOM 646 C C . SER A 1 81 ? 11.338 33.983 14.861 1.00 13.55 81 SER A C 1
ATOM 647 O O . SER A 1 81 ? 11.776 34.290 13.761 1.00 11.75 81 SER A O 1
ATOM 650 N N . PRO A 1 82 ? 10.285 34.620 15.398 1.00 13.39 82 PRO A N 1
ATOM 651 C CA . PRO A 1 82 ? 9.705 35.719 14.616 1.00 14.00 82 PRO A CA 1
ATOM 652 C C . PRO A 1 82 ? 10.576 36.974 14.695 1.00 15.70 82 PRO A C 1
ATOM 653 O O . PRO A 1 82 ? 10.389 37.922 13.929 1.00 15.74 82 PRO A O 1
ATOM 657 N N . LEU A 1 83 ? 11.527 36.969 15.626 1.00 16.28 83 LEU A N 1
ATOM 658 C CA . LEU A 1 83 ? 12.405 38.113 15.847 1.00 16.40 83 LEU A CA 1
ATOM 659 C C . LEU A 1 83 ? 13.807 37.944 15.274 1.00 17.34 83 LEU A C 1
ATOM 660 O O . LEU A 1 83 ? 14.473 38.930 14.954 1.00 16.89 83 LEU A O 1
ATOM 665 N N . SER A 1 84 ? 14.257 36.698 15.158 1.00 13.63 84 SER A N 1
ATOM 666 C CA . SER A 1 84 ? 15.594 36.418 14.636 1.00 12.24 84 SER A CA 1
ATOM 667 C C . SER A 1 84 ? 15.600 36.420 13.105 1.00 10.98 84 SER A C 1
ATOM 668 O O . SER A 1 84 ? 14.668 35.924 12.478 1.00 11.03 84 SER A O 1
ATOM 671 N N . ASP A 1 85 ? 16.655 36.968 12.509 1.00 9.37 85 ASP A N 1
ATOM 672 C CA . ASP A 1 85 ? 16.754 37.034 11.053 1.00 8.94 85 ASP A CA 1
ATOM 673 C C . ASP A 1 85 ? 16.703 35.647 10.442 1.00 9.37 85 ASP A C 1
ATOM 674 O O . ASP A 1 85 ? 16.068 35.441 9.404 1.00 10.40 85 ASP A O 1
ATOM 679 N N . TYR A 1 86 ? 17.372 34.703 11.098 1.00 7.68 86 TYR A N 1
ATOM 680 C CA . TYR A 1 86 ? 17.393 33.311 10.666 1.00 8.28 86 TYR A CA 1
ATOM 681 C C . TYR A 1 86 ? 17.157 32.413 11.869 1.00 7.87 86 TYR A C 1
ATOM 682 O O . TYR A 1 86 ? 17.470 32.777 12.999 1.00 7.73 86 TYR A O 1
ATOM 691 N N . THR A 1 87 ? 16.618 31.230 11.609 1.00 7.99 87 THR A N 1
ATOM 692 C CA . THR A 1 87 ? 16.425 30.214 12.634 1.00 8.08 87 THR A CA 1
ATOM 693 C C . THR A 1 87 ? 16.990 28.972 11.973 1.00 8.64 87 THR A C 1
ATOM 694 O O . THR A 1 87 ? 16.672 28.702 10.816 1.00 9.07 87 THR A O 1
ATOM 698 N N . ASP A 1 88 ? 17.864 28.253 12.678 1.00 6.22 88 ASP A N 1
ATOM 699 C CA . ASP A 1 88 ? 18.468 27.031 12.147 1.00 8.65 88 ASP A CA 1
ATOM 700 C C . ASP A 1 88 ? 17.854 25.832 12.867 1.00 8.88 88 ASP A C 1
ATOM 701 O O . ASP A 1 88 ? 17.971 25.714 14.086 1.00 8.64 88 ASP A O 1
ATOM 706 N N . ILE A 1 89 ? 17.195 24.958 12.111 1.00 8.56 89 ILE A N 1
ATOM 707 C CA . ILE A 1 89 ? 16.573 23.753 12.657 1.00 8.73 89 ILE A CA 1
ATOM 708 C C . ILE A 1 89 ? 17.153 22.553 11.905 1.00 10.21 89 ILE A C 1
ATOM 709 O O . ILE A 1 89 ? 17.427 22.641 10.706 1.00 10.51 89 ILE A O 1
ATOM 714 N N . GLU A 1 90 ? 17.353 21.438 12.604 1.00 9.99 90 GLU A N 1
ATOM 715 C CA . GLU A 1 90 ? 17.914 20.249 11.968 1.00 11.61 90 GLU A CA 1
ATOM 716 C C . GLU A 1 90 ? 16.881 19.534 11.108 1.00 11.02 90 GLU A C 1
ATOM 717 O O . GLU A 1 90 ? 15.732 19.390 11.507 1.00 10.73 90 GLU A O 1
ATOM 723 N N . LEU A 1 91 ? 17.290 19.077 9.929 1.00 10.97 91 LEU A N 1
ATOM 724 C CA . LEU A 1 91 ? 16.371 18.347 9.060 1.00 11.20 91 LEU A CA 1
ATOM 725 C C . LEU A 1 91 ? 15.843 17.130 9.828 1.00 11.93 91 LEU A C 1
ATOM 726 O O . LEU A 1 91 ? 14.688 16.714 9.654 1.00 11.77 91 LEU A O 1
ATOM 731 N N . SER A 1 92 ? 16.691 16.563 10.682 1.00 13.24 92 SER A N 1
ATOM 732 C CA . SER A 1 92 ? 16.309 15.390 11.465 1.00 12.82 92 SER A CA 1
ATOM 733 C C . SER A 1 92 ? 15.239 15.701 12.514 1.00 14.60 92 SER A C 1
ATOM 734 O O . SER A 1 92 ? 14.595 14.790 13.034 1.00 13.86 92 SER A O 1
ATOM 737 N N . SER A 1 93 ? 15.054 16.981 12.832 1.00 14.09 93 SER A N 1
ATOM 738 C CA . SER A 1 93 ? 14.025 17.383 13.791 1.00 15.46 93 SER A CA 1
ATOM 739 C C . SER A 1 93 ? 12.748 17.573 12.969 1.00 15.99 93 SER A C 1
ATOM 740 O O . SER A 1 93 ? 12.128 18.637 12.978 1.00 15.01 93 SER A O 1
ATOM 743 N N . ARG A 1 94 ? 12.376 16.514 12.255 1.00 16.12 94 ARG A N 1
ATOM 744 C CA . ARG A 1 94 ? 11.214 16.506 11.370 1.00 17.17 94 ARG A CA 1
ATOM 745 C C . ARG A 1 94 ? 9.918 17.036 11.974 1.00 16.86 94 ARG A C 1
ATOM 746 O O . ARG A 1 94 ? 9.136 17.680 11.284 1.00 17.30 94 ARG A O 1
ATOM 754 N N . GLY A 1 95 ? 9.697 16.764 13.256 1.00 16.89 95 GLY A N 1
ATOM 755 C CA . GLY A 1 95 ?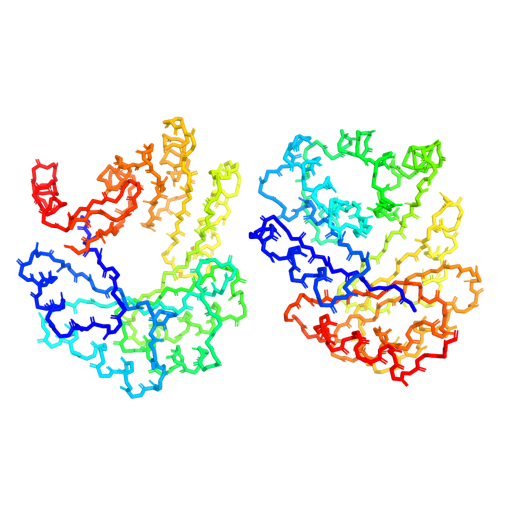 8.472 17.203 13.904 1.00 16.87 95 GLY A CA 1
ATOM 756 C C . GLY A 1 95 ? 8.289 18.704 14.050 1.00 18.06 95 GLY A C 1
ATOM 757 O O . GLY A 1 95 ? 7.180 19.174 14.310 1.00 17.98 95 GLY A O 1
ATOM 758 N N . LEU A 1 96 ? 9.364 19.466 13.875 1.00 16.61 96 LEU A N 1
ATOM 759 C CA . LEU A 1 96 ? 9.292 20.916 14.026 1.00 15.56 96 LEU A CA 1
ATOM 760 C C . LEU A 1 96 ? 9.428 21.707 12.729 1.00 15.21 96 LEU A C 1
ATOM 761 O O . LEU A 1 96 ? 9.253 22.926 12.729 1.00 14.18 96 LEU A O 1
ATOM 766 N N . LEU A 1 97 ? 9.722 21.023 11.628 1.00 14.45 97 LEU A N 1
ATOM 767 C CA . LEU A 1 97 ? 9.928 21.708 10.352 1.00 13.22 97 LEU A CA 1
ATOM 768 C C . LEU A 1 97 ? 8.763 22.540 9.822 1.00 14.76 97 LEU A C 1
ATOM 769 O O . LEU A 1 97 ? 8.934 23.720 9.509 1.00 12.55 97 LEU A O 1
ATOM 774 N N . VAL A 1 98 ? 7.583 21.941 9.709 1.00 14.76 98 VAL A N 1
ATOM 775 C CA . VAL A 1 98 ? 6.438 22.686 9.204 1.00 16.80 98 VAL A CA 1
ATOM 776 C C . VAL A 1 98 ? 6.122 23.865 10.118 1.00 16.52 98 VAL A C 1
ATOM 777 O O . VAL A 1 98 ? 5.873 24.975 9.648 1.00 15.05 98 VAL A O 1
ATOM 781 N N . LYS A 1 99 ? 6.156 23.621 11.424 1.00 16.61 99 LYS A N 1
ATOM 782 C CA . LYS A 1 99 ? 5.868 24.656 12.411 1.00 18.30 99 LYS A CA 1
ATOM 783 C C . LYS A 1 99 ? 6.839 25.831 12.314 1.00 17.87 99 LYS A C 1
ATOM 784 O O . LYS A 1 99 ? 6.423 26.992 12.318 1.00 16.69 99 LYS A O 1
ATOM 790 N N . LEU A 1 100 ? 8.130 25.529 12.235 1.00 16.01 100 LEU A N 1
ATOM 791 C CA . LEU A 1 100 ? 9.136 26.5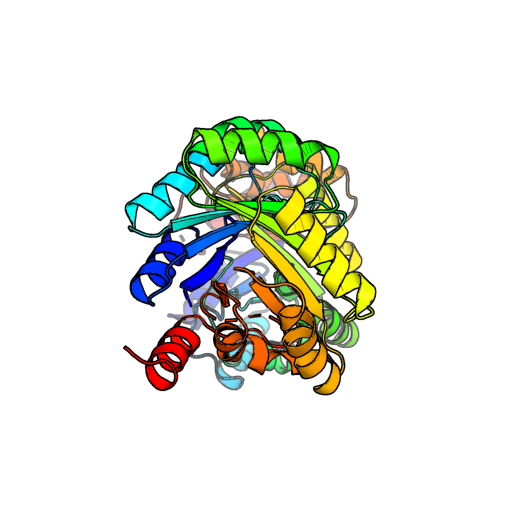81 12.147 1.00 15.92 100 LEU A CA 1
ATOM 792 C C . LEU A 1 100 ? 9.066 27.338 10.831 1.00 15.11 100 LEU A C 1
ATOM 793 O O . LEU A 1 100 ? 9.329 28.539 10.790 1.00 14.48 100 LEU A O 1
ATOM 798 N N . TYR A 1 101 ? 8.717 26.647 9.752 1.00 14.70 101 TYR A N 1
ATOM 799 C CA . TYR A 1 101 ? 8.599 27.325 8.474 1.00 13.85 101 TYR A CA 1
ATOM 800 C C . TYR A 1 101 ? 7.455 28.328 8.568 1.00 14.51 101 TYR A C 1
ATOM 801 O O . TYR A 1 101 ? 7.591 29.486 8.173 1.00 12.21 101 TYR A O 1
ATOM 810 N N . ASN A 1 102 ? 6.321 27.880 9.095 1.00 15.12 102 ASN A N 1
ATOM 811 C CA . ASN A 1 102 ? 5.176 28.767 9.222 1.00 16.16 102 ASN A CA 1
ATOM 812 C C . ASN A 1 102 ? 5.492 29.969 10.106 1.00 16.61 102 ASN A C 1
ATOM 813 O O . ASN A 1 102 ? 5.129 31.096 9.773 1.00 18.87 102 ASN A O 1
ATOM 818 N N . ILE A 1 103 ? 6.182 29.741 11.220 1.00 15.51 103 ILE A N 1
ATOM 819 C CA . ILE A 1 103 ? 6.540 30.845 12.109 1.00 14.92 103 ILE A CA 1
ATOM 820 C C . ILE A 1 103 ? 7.467 31.851 11.426 1.00 16.34 103 ILE A C 1
ATOM 821 O O . ILE A 1 103 ? 7.239 33.060 11.498 1.00 14.24 103 ILE A O 1
ATOM 826 N N . THR A 1 104 ? 8.514 31.361 10.765 1.00 14.78 104 THR A N 1
ATOM 827 C CA . THR A 1 104 ? 9.456 32.261 10.102 1.00 14.14 104 THR A CA 1
ATOM 828 C C . THR A 1 104 ? 8.863 32.968 8.885 1.00 14.56 104 THR A C 1
ATOM 829 O O . THR A 1 104 ? 9.086 34.158 8.685 1.00 16.00 104 THR A O 1
ATOM 833 N N . LYS A 1 105 ? 8.098 32.240 8.081 1.00 16.72 105 LYS A N 1
ATOM 834 C CA . LYS A 1 105 ? 7.489 32.827 6.895 1.00 19.41 105 LYS A CA 1
ATOM 835 C C . LYS A 1 105 ? 6.522 33.953 7.272 1.00 20.63 105 LYS A C 1
ATOM 836 O O . LYS A 1 105 ? 6.562 35.036 6.688 1.00 19.78 105 LYS A O 1
ATOM 842 N N . GLU A 1 106 ? 5.651 33.687 8.242 1.00 20.48 106 GLU A N 1
ATOM 843 C CA . GLU A 1 106 ? 4.684 34.683 8.691 1.00 21.67 106 GLU A CA 1
ATOM 844 C C . GLU A 1 106 ? 5.374 35.950 9.197 1.00 20.89 106 GLU A C 1
ATOM 845 O O . GLU A 1 106 ? 4.834 37.053 9.081 1.00 23.01 106 GLU A O 1
ATOM 851 N N . ALA A 1 107 ? 6.568 35.789 9.756 1.00 18.76 107 ALA A N 1
ATOM 852 C CA . ALA A 1 107 ? 7.315 36.920 10.293 1.00 18.32 107 ALA A CA 1
ATOM 853 C C . ALA A 1 107 ? 8.323 37.551 9.327 1.00 17.40 107 ALA A C 1
ATOM 854 O O . ALA A 1 107 ? 9.027 38.488 9.693 1.00 19.88 107 ALA A O 1
ATOM 856 N N . GLY A 1 108 ? 8.393 37.045 8.102 1.00 17.32 108 GLY A N 1
ATOM 857 C CA . GLY A 1 108 ? 9.322 37.596 7.127 1.00 16.10 108 GLY A CA 1
ATOM 858 C C . GLY A 1 108 ? 10.768 37.253 7.432 1.00 15.64 108 GLY A C 1
ATOM 859 O O . GLY A 1 108 ? 11.687 38.003 7.084 1.00 13.67 108 GLY A O 1
ATOM 860 N N . LYS A 1 109 ? 10.969 36.114 8.085 1.00 13.83 109 LYS A N 1
ATOM 861 C CA . LYS A 1 109 ? 12.303 35.665 8.455 1.00 13.79 109 LYS A CA 1
ATOM 862 C C . LYS A 1 109 ? 12.709 34.446 7.632 1.00 12.69 109 LYS A C 1
ATOM 863 O O . LYS A 1 109 ? 11.897 33.888 6.899 1.00 12.23 109 LYS A O 1
ATOM 869 N N . LYS A 1 110 ? 13.966 34.033 7.764 1.00 10.69 110 LYS A N 1
ATOM 870 C CA . LYS A 1 110 ? 14.480 32.899 7.005 1.00 11.94 110 LYS A CA 1
ATOM 871 C C . LYS A 1 110 ? 14.747 31.660 7.852 1.00 8.32 110 LYS A C 1
ATOM 872 O O . LYS A 1 110 ? 15.168 31.758 8.997 1.00 10.47 110 LYS A O 1
ATOM 878 N N . LEU A 1 111 ? 14.505 30.493 7.268 1.00 8.09 111 LEU A N 1
ATOM 879 C CA . LEU A 1 111 ? 14.721 29.239 7.957 1.00 8.44 111 LEU A CA 1
ATOM 880 C C . LEU A 1 111 ? 15.876 28.473 7.320 1.00 8.79 111 LEU A C 1
ATOM 881 O O . LEU A 1 111 ? 15.916 28.295 6.102 1.00 9.42 111 LEU A O 1
ATOM 886 N N . ILE A 1 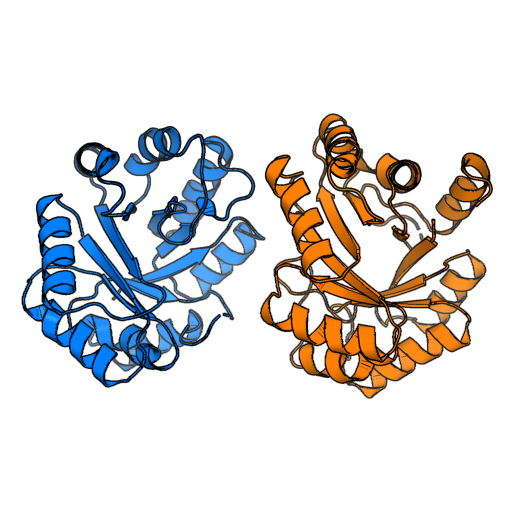112 ? 16.816 28.034 8.153 1.00 8.42 112 ILE A N 1
ATOM 887 C CA . ILE A 1 112 ? 17.957 27.240 7.698 1.00 5.61 112 ILE A CA 1
ATOM 888 C C . ILE A 1 112 ? 17.649 25.821 8.177 1.00 7.43 112 ILE A C 1
ATOM 889 O O . ILE A 1 112 ? 17.319 25.615 9.342 1.00 6.36 112 ILE A O 1
ATOM 894 N N . ILE A 1 113 ? 17.721 24.847 7.276 1.00 4.75 113 ILE A N 1
ATOM 895 C CA . ILE A 1 113 ? 17.450 23.464 7.652 1.00 6.54 113 ILE A CA 1
ATOM 896 C C . ILE A 1 113 ? 18.770 22.739 7.494 1.00 6.48 113 ILE A C 1
ATOM 897 O O . ILE A 1 113 ? 19.240 22.516 6.376 1.00 6.04 113 ILE A O 1
ATOM 902 N N . SER A 1 114 ? 19.357 22.368 8.631 1.00 7.41 114 SER A N 1
ATOM 903 C CA . SER A 1 114 ? 20.684 21.762 8.657 1.00 6.64 114 SER A CA 1
ATOM 904 C C . SER A 1 114 ? 20.877 20.258 8.834 1.00 7.80 114 SER A C 1
ATOM 905 O O . SER A 1 114 ? 20.013 19.533 9.333 1.00 9.54 114 SER A O 1
ATOM 908 N N . TYR A 1 115 ? 22.066 19.821 8.432 1.00 6.37 115 TYR A N 1
ATOM 909 C CA . TYR A 1 115 ? 22.492 18.430 8.524 1.00 6.64 115 TYR A CA 1
ATOM 910 C C . TYR A 1 115 ? 23.959 18.453 8.926 1.00 7.62 115 TYR A C 1
ATOM 911 O O . TYR A 1 115 ? 24.763 19.148 8.304 1.00 7.35 115 TYR A O 1
ATOM 920 N N . HIS A 1 116 ? 24.309 17.702 9.965 1.00 8.44 116 HIS A N 1
ATOM 921 C CA . HIS A 1 116 ? 25.694 17.652 10.422 1.00 10.14 116 HIS A CA 1
ATOM 922 C C . HIS A 1 116 ? 26.199 16.219 10.506 1.00 10.29 116 HIS A C 1
ATOM 923 O O . HIS A 1 116 ? 25.500 15.341 11.002 1.00 10.64 116 HIS A O 1
ATOM 930 N N . ASN A 1 117 ? 27.407 15.987 10.005 1.00 10.73 117 ASN A N 1
ATOM 931 C CA . ASN A 1 117 ? 28.015 14.662 10.077 1.00 10.79 117 ASN A CA 1
ATOM 932 C C . ASN A 1 117 ? 29.464 14.919 10.461 1.00 11.90 117 ASN A C 1
ATOM 933 O O . ASN A 1 117 ? 30.269 15.330 9.628 1.00 9.88 117 ASN A O 1
ATOM 938 N N . PHE A 1 118 ? 29.788 14.685 11.727 1.00 13.06 118 PHE A N 1
ATOM 939 C CA . PHE A 1 118 ? 31.135 14.937 12.230 1.00 15.48 118 PHE A CA 1
ATOM 940 C C . PHE A 1 118 ? 32.149 13.842 11.922 1.00 17.07 118 PHE A C 1
ATOM 941 O O . PHE A 1 118 ? 33.325 13.967 12.265 1.00 16.80 118 PHE A O 1
ATOM 949 N N . GLU A 1 119 ? 31.706 12.781 11.259 1.00 17.29 119 GLU A N 1
ATOM 950 C CA . GLU A 1 119 ? 32.606 11.679 10.942 1.00 18.85 119 GLU A CA 1
ATOM 951 C C . GLU A 1 119 ? 33.076 11.613 9.496 1.00 17.13 119 GLU A C 1
ATOM 952 O O . GLU A 1 119 ? 34.231 11.275 9.227 1.00 15.99 119 GLU A O 1
ATOM 958 N N . LEU A 1 120 ? 32.192 11.944 8.563 1.00 14.34 120 LEU A N 1
ATOM 959 C CA . LEU A 1 120 ? 32.543 11.864 7.155 1.00 14.06 120 LEU A CA 1
ATOM 960 C C . LEU A 1 120 ? 31.610 12.648 6.248 1.00 13.01 120 LEU A C 1
ATOM 961 O O . LEU A 1 120 ? 30.629 13.242 6.696 1.00 12.26 120 LEU A O 1
ATOM 966 N N . THR A 1 121 ? 31.946 12.638 4.963 1.00 11.76 121 THR A N 1
ATOM 967 C CA . THR A 1 121 ? 31.167 13.287 3.924 1.00 11.91 121 THR A CA 1
ATOM 968 C C . THR A 1 121 ? 30.352 12.140 3.323 1.00 11.13 121 THR A C 1
ATOM 969 O O . THR A 1 121 ? 30.903 11.230 2.688 1.00 11.14 121 THR A O 1
ATOM 973 N N . PRO A 1 122 ? 29.028 12.161 3.532 1.00 10.25 122 PRO A N 1
ATOM 974 C CA . PRO A 1 122 ? 28.143 11.110 3.020 1.00 9.76 122 PRO A CA 1
ATOM 975 C C . PRO A 1 122 ? 28.103 10.935 1.512 1.00 11.33 122 PRO A C 1
ATOM 976 O O . PRO A 1 122 ? 28.618 11.761 0.756 1.00 10.89 122 PRO A O 1
ATOM 980 N N . PRO A 1 123 ? 27.492 9.832 1.058 1.00 11.41 123 PRO A N 1
ATOM 981 C CA . PRO A 1 123 ? 27.357 9.512 -0.361 1.00 11.57 123 PRO A CA 1
ATOM 982 C C . PRO A 1 123 ? 26.628 10.636 -1.096 1.00 10.88 123 PRO A C 1
ATOM 983 O O . PRO A 1 123 ? 25.852 11.392 -0.496 1.00 10.72 123 PRO A O 1
ATOM 987 N N . ASN A 1 124 ? 26.870 10.741 -2.396 1.00 9.93 124 ASN A N 1
ATOM 988 C CA . ASN A 1 124 ? 26.236 11.787 -3.183 1.00 11.37 124 ASN A CA 1
ATOM 989 C C . ASN A 1 124 ? 24.715 11.798 -3.095 1.00 10.61 124 ASN A C 1
ATOM 990 O O . ASN A 1 124 ? 24.107 12.868 -3.015 1.00 10.97 124 ASN A O 1
ATOM 995 N N . TRP A 1 125 ? 24.084 10.629 -3.112 1.00 9.76 125 TRP A N 1
ATOM 996 C CA . TRP A 1 125 ? 22.628 10.624 -3.056 1.00 10.22 125 TRP A CA 1
ATOM 997 C C . TRP A 1 125 ? 22.092 11.228 -1.754 1.00 10.66 125 TRP A C 1
ATOM 998 O O . TRP A 1 125 ? 20.991 11.793 -1.725 1.00 8.98 125 TRP A O 1
ATOM 1009 N N . ILE A 1 126 ? 22.869 11.116 -0.678 1.00 9.58 126 ILE A N 1
ATOM 1010 C CA . ILE A 1 126 ? 22.461 11.675 0.613 1.00 10.85 126 ILE A CA 1
ATOM 1011 C C . ILE A 1 126 ? 22.625 13.191 0.589 1.00 9.87 126 ILE A C 1
ATOM 1012 O O . ILE A 1 126 ? 21.780 13.931 1.099 1.00 10.63 126 ILE A O 1
ATOM 1017 N N . ILE A 1 127 ? 23.720 13.655 0.003 1.00 9.52 127 ILE A N 1
ATOM 1018 C CA . ILE A 1 127 ? 23.949 15.091 -0.107 1.00 8.37 127 ILE A CA 1
ATOM 1019 C C . ILE A 1 127 ? 22.788 15.709 -0.900 1.00 10.11 127 ILE A C 1
ATOM 1020 O O . ILE A 1 127 ? 22.201 16.717 -0.491 1.00 9.37 127 ILE A O 1
ATOM 1025 N N . ARG A 1 128 ? 22.441 15.097 -2.031 1.00 8.53 128 ARG A N 1
ATOM 1026 C CA . ARG A 1 128 ? 21.357 15.627 -2.856 1.00 11.01 128 ARG A CA 1
ATOM 1027 C C . ARG A 1 128 ? 20.000 15.590 -2.151 1.00 10.57 128 ARG A C 1
ATOM 1028 O O . ARG A 1 128 ? 19.216 16.535 -2.248 1.00 10.97 128 ARG A O 1
ATOM 1036 N N . GLU A 1 129 ? 19.729 14.504 -1.437 1.00 12.43 129 GLU A N 1
ATOM 1037 C CA . GLU A 1 129 ? 18.461 14.361 -0.735 1.00 13.45 129 GLU A CA 1
ATOM 1038 C C . GLU A 1 129 ? 18.330 15.394 0.379 1.00 12.49 129 GLU A C 1
ATOM 1039 O O . GLU A 1 129 ? 17.245 15.931 0.610 1.00 11.58 129 GLU A O 1
ATOM 1045 N N . VAL A 1 130 ? 19.431 15.678 1.069 1.00 10.89 130 VAL A N 1
ATOM 1046 C CA . VAL A 1 130 ? 19.395 16.667 2.139 1.00 9.69 130 VAL A CA 1
ATOM 1047 C C . VAL A 1 130 ? 19.072 18.037 1.563 1.00 9.64 130 VAL A C 1
ATOM 1048 O O . VAL A 1 130 ? 18.300 18.799 2.146 1.00 9.37 130 VAL A O 1
ATOM 1052 N N . LEU A 1 131 ? 19.665 18.358 0.416 1.00 8.92 131 LEU A N 1
ATOM 1053 C CA . LEU A 1 131 ? 19.397 19.640 -0.217 1.00 9.23 131 LEU A CA 1
ATOM 1054 C C . LEU A 1 131 ? 17.945 19.685 -0.696 1.00 9.89 131 LEU A C 1
ATOM 1055 O O . LEU A 1 131 ? 17.238 20.669 -0.475 1.00 9.57 131 LEU A O 1
ATOM 1060 N N . ARG A 1 132 ? 17.498 18.614 -1.345 1.00 9.32 132 ARG A N 1
ATOM 1061 C CA . ARG A 1 132 ? 16.126 18.567 -1.846 1.00 10.34 132 ARG A CA 1
ATOM 1062 C C . ARG A 1 132 ? 15.090 18.711 -0.738 1.00 11.60 132 ARG A C 1
ATOM 1063 O O . ARG A 1 132 ? 14.125 19.469 -0.872 1.00 10.71 132 ARG A O 1
ATOM 1071 N N . GLU A 1 133 ? 15.291 17.988 0.360 1.00 10.95 133 GLU A N 1
ATOM 1072 C CA . GLU A 1 133 ? 14.369 18.051 1.484 1.00 12.18 133 GLU A CA 1
ATOM 1073 C C . GLU A 1 133 ? 14.358 19.439 2.097 1.00 11.69 133 GLU A C 1
ATOM 1074 O O . GLU A 1 133 ? 13.299 19.959 2.438 1.00 11.78 133 GLU A O 1
ATOM 1080 N N . GLY A 1 134 ? 15.536 20.039 2.238 1.00 10.40 134 GLY A N 1
ATOM 1081 C CA . GLY A 1 134 ? 15.602 21.376 2.798 1.00 9.70 134 GLY A CA 1
ATOM 1082 C C . GLY A 1 134 ? 14.733 22.328 1.997 1.00 10.37 134 GLY A C 1
ATOM 1083 O O . GLY A 1 134 ? 13.951 23.092 2.562 1.00 10.52 134 GLY A O 1
ATOM 1084 N N . TYR A 1 135 ? 14.863 22.283 0.672 1.00 9.82 135 TYR A N 1
ATOM 1085 C CA . TYR A 1 135 ? 14.072 23.149 -0.190 1.00 9.57 135 TYR A CA 1
ATOM 1086 C C . TYR A 1 135 ? 12.590 22.794 -0.094 1.00 12.23 135 TYR A C 1
ATOM 1087 O O . TYR A 1 135 ? 11.732 23.678 -0.096 1.00 11.60 135 TYR A O 1
ATOM 1096 N N . ARG A 1 136 ? 12.292 21.501 0.001 1.00 12.35 136 ARG A N 1
ATOM 1097 C CA . ARG A 1 136 ? 10.904 21.052 0.085 1.00 14.49 136 ARG A CA 1
ATOM 1098 C C . ARG A 1 136 ? 10.205 21.623 1.317 1.00 15.33 136 ARG A C 1
ATOM 1099 O O . ARG A 1 136 ? 9.006 21.914 1.283 1.00 15.23 136 ARG A O 1
ATOM 1107 N N . TYR A 1 137 ? 10.955 21.790 2.403 1.00 13.49 137 TYR A N 1
ATOM 1108 C CA . TYR A 1 137 ? 10.395 22.340 3.634 1.00 11.95 137 TYR A CA 1
ATOM 1109 C C . TYR A 1 137 ? 10.483 23.868 3.682 1.00 13.09 137 TYR A C 1
ATOM 1110 O O . TYR A 1 137 ? 10.202 24.489 4.712 1.00 13.03 137 TYR A O 1
ATOM 1119 N N . GLY A 1 138 ? 10.881 24.461 2.559 1.00 11.07 138 GLY A N 1
ATOM 1120 C CA . GLY A 1 138 ? 10.966 25.906 2.450 1.00 11.42 138 GLY A CA 1
ATOM 1121 C C . GLY A 1 138 ? 12.144 26.596 3.107 1.00 12.15 138 GLY A C 1
ATOM 1122 O O . GLY A 1 138 ? 12.069 27.792 3.398 1.00 13.98 138 GLY A O 1
ATOM 1123 N N . GLY A 1 139 ? 13.233 25.872 3.332 1.00 10.39 139 GLY A N 1
ATOM 1124 C CA . GLY A 1 139 ? 14.383 26.496 3.965 1.00 9.60 139 GLY A CA 1
ATOM 1125 C C . GLY A 1 139 ? 15.648 26.560 3.125 1.00 10.63 139 GLY A C 1
ATOM 1126 O O . GLY A 1 139 ? 15.676 26.129 1.968 1.00 9.59 139 GLY A O 1
ATOM 1127 N N . ILE A 1 140 ? 16.690 27.141 3.714 1.00 8.69 140 ILE A N 1
ATOM 1128 C CA . ILE A 1 140 ? 18.001 27.236 3.081 1.00 7.56 140 ILE A CA 1
ATOM 1129 C C . ILE A 1 140 ? 18.713 26.010 3.626 1.00 7.44 140 ILE A C 1
ATOM 1130 O O . ILE A 1 140 ? 19.037 25.956 4.811 1.00 7.46 140 ILE A O 1
ATOM 1135 N N . PRO A 1 141 ? 18.953 24.998 2.784 1.00 8.45 141 PRO A N 1
ATOM 1136 C CA . PRO A 1 141 ? 19.631 23.814 3.315 1.00 8.47 141 PRO A CA 1
ATOM 1137 C C . PRO A 1 141 ? 21.086 24.074 3.686 1.00 10.32 141 PRO A C 1
ATOM 1138 O O . PRO A 1 141 ? 21.806 24.790 2.992 1.00 9.51 141 PRO A O 1
ATOM 1142 N N . LYS A 1 142 ? 21.502 23.503 4.807 1.00 8.62 142 LYS A N 1
ATOM 1143 C CA . LYS A 1 142 ? 22.870 23.661 5.276 1.00 8.05 142 LYS A CA 1
ATOM 1144 C C . LYS A 1 142 ? 23.475 22.284 5.492 1.00 6.83 142 LYS A C 1
ATOM 1145 O O . LYS A 1 142 ? 22.889 21.442 6.161 1.00 6.79 142 LYS A O 1
ATOM 1151 N N . ILE A 1 143 ? 24.641 22.055 4.909 1.00 7.04 143 ILE A N 1
ATOM 1152 C CA . ILE A 1 143 ? 25.328 20.782 5.072 1.00 7.86 143 ILE A CA 1
ATOM 1153 C C . ILE A 1 143 ? 26.702 21.078 5.650 1.00 7.44 143 ILE A C 1
ATOM 1154 O O . ILE A 1 143 ? 27.485 21.810 5.056 1.00 8.14 143 ILE A O 1
ATOM 1159 N N . ALA A 1 144 ? 26.970 20.518 6.823 1.00 6.87 144 ALA A N 1
ATOM 1160 C CA . ALA A 1 144 ? 28.245 20.693 7.507 1.00 7.88 144 ALA A CA 1
ATOM 1161 C C . ALA A 1 144 ? 28.739 19.271 7.742 1.00 8.08 144 ALA A C 1
ATOM 1162 O O . ALA A 1 144 ? 28.198 18.560 8.587 1.00 8.18 144 ALA A O 1
ATOM 1164 N N . VAL A 1 145 ? 29.748 18.856 6.984 1.00 8.52 145 VAL A N 1
ATOM 1165 C CA . VAL A 1 145 ? 30.262 17.497 7.098 1.00 7.87 145 VAL A CA 1
ATOM 1166 C C . VAL A 1 145 ? 31.782 17.444 7.114 1.00 10.57 145 VAL A C 1
ATOM 1167 O O . VAL A 1 145 ? 32.458 18.274 6.503 1.00 10.37 145 VAL A O 1
ATOM 1171 N N . LYS A 1 146 ? 32.311 16.455 7.820 1.00 11.44 146 LYS A N 1
ATOM 1172 C CA . LYS A 1 146 ? 33.751 16.275 7.937 1.00 12.57 146 LYS A CA 1
ATOM 1173 C C . LYS A 1 146 ? 34.373 15.747 6.651 1.00 12.06 146 LYS A C 1
ATOM 1174 O O . LYS A 1 146 ? 33.928 14.742 6.104 1.00 12.10 146 LYS A O 1
ATOM 1180 N N . ALA A 1 147 ? 35.403 16.433 6.173 1.00 11.97 147 ALA A N 1
ATOM 1181 C CA . ALA A 1 147 ? 36.107 16.006 4.969 1.00 12.90 147 ALA A CA 1
ATOM 1182 C C . ALA A 1 147 ? 37.332 15.222 5.432 1.00 13.38 147 ALA A C 1
ATOM 1183 O O . ALA A 1 147 ? 38.079 15.689 6.295 1.00 13.13 147 ALA A O 1
ATOM 1185 N N . ASN A 1 148 ? 37.533 14.036 4.866 1.00 13.94 148 ASN A N 1
ATOM 1186 C CA . ASN A 1 148 ? 38.678 13.208 5.236 1.00 14.87 148 ASN A CA 1
ATOM 1187 C C . ASN A 1 148 ? 39.699 13.152 4.111 1.00 14.49 148 ASN A C 1
ATOM 1188 O O . ASN A 1 148 ? 40.579 12.289 4.096 1.00 14.72 148 ASN A O 1
ATOM 1193 N N . SER A 1 149 ? 39.569 14.082 3.172 1.00 13.32 149 SER A N 1
ATOM 1194 C CA . SER A 1 149 ? 40.458 14.178 2.023 1.00 13.36 149 SER A CA 1
ATOM 1195 C C . SER A 1 149 ? 40.024 15.396 1.220 1.00 14.69 149 SER A C 1
ATOM 1196 O O . SER A 1 149 ? 38.921 15.913 1.414 1.00 13.38 149 SER A O 1
ATOM 1199 N N . TYR A 1 150 ? 40.885 15.856 0.318 1.00 13.93 150 TYR A N 1
ATOM 1200 C CA . TYR A 1 150 ? 40.534 16.999 -0.508 1.00 14.54 150 TYR A CA 1
ATOM 1201 C C . TYR A 1 150 ? 39.457 16.572 -1.498 1.00 15.47 150 TYR A C 1
ATOM 1202 O O . TYR A 1 150 ? 38.632 17.383 -1.923 1.00 14.03 150 TYR A O 1
ATOM 1211 N N . GLU A 1 151 ? 39.468 15.291 -1.851 1.00 15.39 151 GLU A N 1
ATOM 1212 C CA . GLU A 1 151 ? 38.480 14.742 -2.771 1.00 18.09 151 GLU A CA 1
ATOM 1213 C C . GLU A 1 151 ? 37.084 14.975 -2.187 1.00 15.15 151 GLU A C 1
ATOM 1214 O O . GLU A 1 151 ? 36.156 15.369 -2.900 1.00 15.24 151 GLU A O 1
ATOM 1220 N N . ASP A 1 152 ? 36.942 14.734 -0.888 1.00 12.83 152 ASP A N 1
ATOM 1221 C CA . ASP A 1 152 ? 35.660 14.933 -0.209 1.00 11.58 152 ASP A CA 1
ATOM 1222 C C . ASP A 1 152 ? 35.176 16.368 -0.341 1.00 10.70 152 ASP A C 1
ATOM 1223 O O . ASP A 1 152 ? 33.968 16.620 -0.417 1.00 10.46 152 ASP A O 1
ATOM 1228 N N . VAL A 1 153 ? 36.114 17.315 -0.333 1.00 9.65 153 VAL A N 1
ATOM 1229 C CA . VAL A 1 153 ? 35.746 18.722 -0.430 1.00 9.61 153 VAL A CA 1
ATOM 1230 C C . VAL A 1 153 ? 35.230 19.026 -1.821 1.00 9.94 153 VAL A C 1
ATOM 1231 O O . VAL A 1 153 ? 34.169 19.633 -1.975 1.00 9.28 153 VAL A O 1
ATOM 1235 N N . ALA A 1 154 ? 35.977 18.604 -2.836 1.00 9.68 154 ALA A N 1
ATOM 1236 C CA . ALA A 1 154 ? 35.559 18.842 -4.211 1.00 9.97 154 ALA A CA 1
ATOM 1237 C C . ALA A 1 154 ? 34.212 18.175 -4.454 1.00 10.04 154 ALA A C 1
ATOM 1238 O O . ALA A 1 154 ? 33.333 18.750 -5.097 1.00 9.62 154 ALA A O 1
ATOM 1240 N N . ARG A 1 155 ? 34.050 16.962 -3.928 1.00 11.76 155 ARG A N 1
ATOM 1241 C CA . ARG A 1 155 ? 32.809 16.226 -4.126 1.00 11.76 155 ARG A CA 1
ATOM 1242 C C . ARG A 1 155 ? 31.606 16.938 -3.508 1.00 10.84 155 ARG A C 1
ATOM 1243 O O . ARG A 1 155 ? 30.572 17.099 -4.163 1.00 10.87 155 ARG A O 1
ATOM 1251 N N . LEU A 1 156 ? 31.728 17.374 -2.257 1.00 9.52 156 LEU A N 1
ATOM 1252 C CA . LEU A 1 156 ? 30.612 18.075 -1.615 1.00 9.48 156 LEU A CA 1
ATOM 1253 C C . LEU A 1 156 ? 30.223 19.309 -2.422 1.00 9.36 156 LEU A C 1
ATOM 1254 O O . LEU A 1 156 ? 29.039 19.568 -2.661 1.00 9.16 156 LEU A O 1
ATOM 1259 N N . LEU A 1 157 ? 31.220 20.078 -2.838 1.00 9.00 157 LEU A N 1
ATOM 1260 C CA . LEU A 1 157 ? 30.954 21.293 -3.597 1.00 9.53 157 LEU A CA 1
ATOM 1261 C C . LEU A 1 157 ? 30.347 21.048 -4.978 1.00 11.10 157 LEU A C 1
ATOM 1262 O O . LEU A 1 157 ? 29.416 21.749 -5.380 1.00 9.70 157 LEU A O 1
ATOM 1267 N N . CYS A 1 158 ? 30.852 20.050 -5.694 1.00 10.72 158 CYS A N 1
ATOM 1268 C CA . CYS A 1 158 ? 30.352 19.765 -7.037 1.00 12.45 158 CYS A CA 1
ATOM 1269 C C . CYS A 1 158 ? 28.976 19.102 -7.061 1.00 12.42 158 CYS A C 1
ATOM 1270 O O . CYS A 1 158 ? 28.133 19.450 -7.887 1.00 12.05 158 CYS A O 1
ATOM 1273 N N . ILE A 1 159 ? 28.743 18.149 -6.167 1.00 11.60 159 ILE A N 1
ATOM 1274 C CA . ILE A 1 159 ? 27.448 17.485 -6.141 1.00 11.94 159 ILE A CA 1
ATOM 1275 C C . ILE A 1 159 ? 26.351 18.461 -5.727 1.00 12.52 159 ILE A C 1
ATOM 1276 O O . ILE A 1 159 ? 25.220 18.372 -6.200 1.00 10.70 159 ILE A O 1
ATOM 1281 N N . SER A 1 160 ? 26.685 19.398 -4.844 1.00 11.87 160 SER A N 1
ATOM 1282 C CA . SER A 1 160 ? 25.696 20.369 -4.391 1.00 15.44 160 SER A CA 1
ATOM 1283 C C . SER A 1 160 ? 25.115 21.171 -5.557 1.00 17.06 160 SER A C 1
ATOM 1284 O O . SER A 1 160 ? 23.965 21.614 -5.500 1.00 18.58 160 SER A O 1
ATOM 1287 N N . ARG A 1 161 ? 25.906 21.356 -6.611 1.00 16.99 161 ARG A N 1
ATOM 1288 C CA . ARG A 1 161 ? 25.462 22.107 -7.789 1.00 18.41 161 ARG A CA 1
ATOM 1289 C C . ARG A 1 161 ? 24.279 21.444 -8.481 1.00 19.42 161 ARG A C 1
ATOM 1290 O O . ARG A 1 161 ? 23.545 22.098 -9.223 1.00 20.82 161 ARG A O 1
ATOM 1298 N N . GLN A 1 162 ? 24.101 20.149 -8.247 1.00 16.59 162 GLN A N 1
ATOM 1299 C CA . GLN A 1 162 ? 23.024 19.406 -8.886 1.00 16.75 162 GLN A CA 1
ATOM 1300 C C . GLN A 1 162 ? 21.641 19.741 -8.342 1.00 16.43 162 GLN A C 1
ATOM 1301 O O . GLN A 1 162 ? 20.627 19.378 -8.937 1.00 16.21 162 GLN A O 1
ATOM 1307 N N . VAL A 1 163 ? 21.603 20.430 -7.208 1.00 12.08 163 VAL A N 1
ATOM 1308 C CA . VAL A 1 163 ? 20.339 20.845 -6.613 1.00 12.64 163 VAL A CA 1
ATOM 1309 C C . VAL A 1 163 ? 20.471 22.359 -6.468 1.00 14.08 163 VAL A C 1
ATOM 1310 O O . VAL A 1 163 ? 21.064 22.863 -5.510 1.00 10.69 163 VAL A O 1
ATOM 1314 N N . GLU A 1 164 ? 19.928 23.079 -7.445 1.00 14.11 164 GLU A N 1
ATOM 1315 C CA . GLU A 1 164 ? 20.020 24.535 -7.484 1.00 16.40 164 GLU A CA 1
ATOM 1316 C C . GLU A 1 164 ? 19.285 25.326 -6.412 1.00 16.47 164 GLU A C 1
ATOM 1317 O O . GLU A 1 164 ? 18.220 24.929 -5.940 1.00 15.20 164 GLU A O 1
ATOM 1323 N N . GLY A 1 165 ? 19.871 26.463 -6.042 1.00 15.22 165 GLY A N 1
ATOM 1324 C CA . GLY A 1 165 ? 19.267 27.317 -5.038 1.00 16.14 165 GLY A CA 1
ATOM 1325 C C . GLY A 1 165 ? 20.248 27.744 -3.963 1.00 16.28 165 GLY A C 1
ATOM 1326 O O . GLY A 1 165 ? 21.361 27.223 -3.887 1.00 15.98 165 GLY A O 1
ATOM 1327 N N . GLU A 1 166 ? 19.850 28.708 -3.140 1.00 15.81 166 GLU A N 1
ATOM 1328 C CA . GLU A 1 166 ? 20.721 29.165 -2.066 1.00 16.33 166 GLU A CA 1
ATOM 1329 C C . GLU A 1 166 ? 20.921 28.006 -1.110 1.00 12.84 166 GLU A C 1
ATOM 1330 O O . GLU A 1 166 ? 20.001 27.228 -0.862 1.00 12.16 166 GLU A O 1
ATOM 1336 N N . LYS A 1 167 ? 22.125 27.897 -0.565 1.00 11.22 167 LYS A N 1
ATOM 1337 C CA . LYS A 1 167 ? 22.433 26.823 0.362 1.00 8.42 167 LYS A CA 1
ATOM 1338 C C . LYS A 1 167 ? 23.646 27.220 1.192 1.00 8.11 167 LYS A C 1
ATOM 1339 O O . LYS A 1 167 ? 24.234 28.278 0.974 1.00 7.48 167 LYS A O 1
ATOM 1345 N N . ILE A 1 168 ? 24.006 26.374 2.152 1.00 7.84 168 ILE A N 1
ATOM 1346 C CA . ILE A 1 168 ? 25.173 26.623 2.994 1.00 7.14 168 ILE A CA 1
ATOM 1347 C C . ILE A 1 168 ? 25.948 25.314 2.970 1.00 8.93 168 ILE A C 1
ATOM 1348 O O . ILE A 1 168 ? 25.404 24.256 3.297 1.00 8.86 168 ILE A O 1
ATOM 1353 N N . LEU A 1 169 ? 27.213 25.390 2.567 1.00 6.69 169 LEU A N 1
ATOM 1354 C CA . LEU A 1 169 ? 28.059 24.207 2.439 1.00 9.42 169 LEU A CA 1
ATOM 1355 C C . LEU A 1 169 ? 29.336 24.373 3.230 1.00 9.68 169 LEU A C 1
ATOM 1356 O O . LEU A 1 169 ? 30.066 25.340 3.035 1.00 9.03 169 LEU A O 1
ATOM 1361 N N . ILE A 1 170 ? 29.605 23.430 4.122 1.00 9.64 170 ILE A N 1
ATOM 1362 C CA . ILE A 1 170 ? 30.818 23.495 4.921 1.00 6.90 170 ILE A CA 1
ATOM 1363 C C . ILE A 1 170 ? 31.492 22.137 5.024 1.00 8.43 170 ILE A C 1
ATOM 1364 O O . ILE A 1 170 ? 30.875 21.167 5.466 1.00 8.93 170 ILE A O 1
ATOM 1369 N N . SER A 1 171 ? 32.749 22.067 4.601 1.00 6.21 171 SER A N 1
ATOM 1370 C CA . SER A 1 171 ? 33.520 20.835 4.743 1.00 7.83 171 SER A CA 1
ATOM 1371 C C . SER A 1 171 ? 34.329 21.128 6.004 1.00 9.63 171 SER A C 1
ATOM 1372 O O . SER A 1 171 ? 35.177 22.024 5.997 1.00 8.93 171 SER A O 1
ATOM 1375 N N . MET A 1 172 ? 34.032 20.411 7.088 1.00 8.67 172 MET A N 1
ATOM 1376 C CA . MET A 1 172 ? 34.725 20.613 8.362 1.00 10.60 172 MET A CA 1
ATOM 1377 C C . MET A 1 172 ? 36.077 19.898 8.375 1.00 11.20 172 MET A C 1
ATOM 1378 O O . MET A 1 172 ? 36.311 18.988 7.583 1.00 11.26 172 MET A O 1
ATOM 1383 N N . GLY A 1 173 ? 36.965 20.319 9.271 1.00 12.54 173 GLY A N 1
ATOM 1384 C CA . GLY A 1 173 ? 38.279 19.696 9.358 1.00 12.56 173 GLY A CA 1
ATOM 1385 C C . GLY A 1 173 ? 39.355 20.426 8.570 1.00 12.96 173 GLY A C 1
ATOM 1386 O O . GLY A 1 173 ? 39.052 21.310 7.762 1.00 10.28 173 GLY A O 1
ATOM 1387 N N . ASP A 1 174 ? 40.616 20.060 8.797 1.00 11.90 174 ASP A N 1
ATOM 1388 C CA . ASP A 1 174 ? 41.728 20.701 8.093 1.00 14.58 174 ASP A CA 1
ATOM 1389 C C . ASP A 1 174 ? 41.576 20.657 6.571 1.00 13.36 174 ASP A C 1
ATOM 1390 O O . ASP A 1 174 ? 41.797 21.661 5.891 1.00 11.38 174 ASP A O 1
ATOM 1395 N N . TYR A 1 175 ? 41.219 19.493 6.035 1.00 12.52 175 TYR A N 1
ATOM 1396 C CA . TYR A 1 175 ? 41.044 19.357 4.589 1.00 12.88 175 TYR A CA 1
ATOM 1397 C C . TYR A 1 175 ? 40.012 20.326 4.027 1.00 12.11 175 TYR A C 1
ATOM 1398 O O . TYR A 1 175 ? 40.211 20.896 2.959 1.00 14.99 175 TYR A O 1
ATOM 1407 N N . GLY A 1 176 ? 38.919 20.519 4.756 1.00 12.43 176 GLY A N 1
ATOM 1408 C CA . GLY A 1 176 ? 37.854 21.386 4.275 1.00 12.32 176 GLY A CA 1
ATOM 1409 C C . GLY A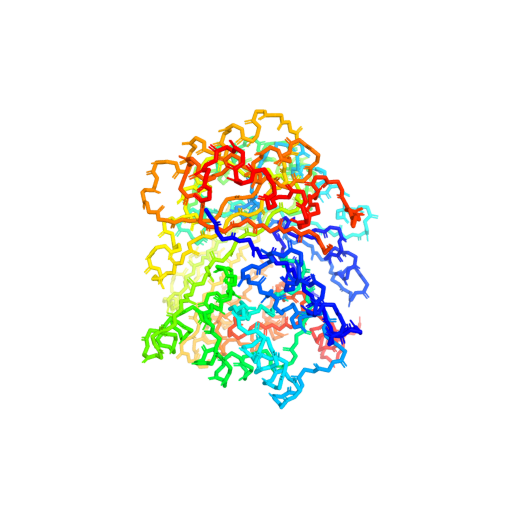 1 176 ? 37.996 22.881 4.477 1.00 12.00 176 GLY A C 1
ATOM 1410 O O . GLY A 1 176 ? 37.094 23.640 4.123 1.00 12.20 176 GLY A O 1
ATOM 1411 N N . LYS A 1 177 ? 39.119 23.318 5.032 1.00 11.53 177 LYS A N 1
ATOM 1412 C CA . LYS A 1 177 ? 39.325 24.741 5.279 1.00 11.26 177 LYS A CA 1
ATOM 1413 C C . LYS A 1 177 ? 39.006 25.611 4.059 1.00 11.73 177 LYS A C 1
ATOM 1414 O O . LYS A 1 177 ? 38.319 26.637 4.175 1.00 12.56 177 LYS A O 1
ATOM 1420 N N . ILE A 1 178 ? 39.497 25.200 2.894 1.00 10.54 178 ILE A N 1
ATOM 1421 C CA . ILE A 1 178 ? 39.272 25.945 1.661 1.00 10.56 178 ILE A CA 1
ATOM 1422 C C . ILE A 1 178 ? 37.781 26.156 1.342 1.00 9.70 178 ILE A C 1
ATOM 1423 O O . ILE A 1 178 ? 37.411 27.150 0.720 1.00 10.83 178 ILE A O 1
ATOM 1428 N N . SER A 1 179 ? 36.928 25.230 1.769 1.00 9.37 179 SER A N 1
ATOM 1429 C CA . SER A 1 179 ? 35.487 25.342 1.503 1.00 8.04 179 SER A CA 1
ATOM 1430 C C . SER A 1 179 ? 34.868 26.554 2.192 1.00 9.83 179 SER A C 1
ATOM 1431 O O . SER A 1 179 ? 33.831 27.073 1.763 1.00 8.79 179 SER A O 1
ATOM 1434 N N . ARG A 1 180 ? 35.498 27.001 3.271 1.00 8.99 180 ARG A N 1
ATOM 1435 C CA . ARG A 1 180 ? 34.980 28.140 4.011 1.00 10.54 180 ARG A CA 1
ATOM 1436 C C . ARG A 1 180 ? 35.137 29.442 3.230 1.00 10.49 180 ARG A C 1
ATOM 1437 O O . ARG A 1 180 ? 34.417 30.413 3.480 1.00 10.19 180 ARG A O 1
ATOM 1445 N N . LEU A 1 181 ? 36.058 29.445 2.268 1.00 8.58 181 LEU A N 1
ATOM 1446 C CA . LEU A 1 181 ? 36.308 30.628 1.445 1.00 9.59 181 LEU A CA 1
ATOM 1447 C C . LEU A 1 181 ? 35.768 30.476 0.031 1.00 9.57 181 LEU A C 1
ATOM 1448 O O . LEU A 1 181 ? 35.251 31.433 -0.550 1.00 9.57 181 LEU A O 1
ATOM 1453 N N . ALA A 1 182 ? 35.890 29.265 -0.510 1.00 9.20 182 ALA A N 1
ATOM 1454 C CA . ALA A 1 182 ? 35.469 28.976 -1.878 1.00 9.64 182 ALA A CA 1
ATOM 1455 C C . ALA A 1 182 ? 34.019 28.521 -2.043 1.00 8.19 182 ALA A C 1
ATOM 1456 O O . ALA A 1 182 ? 33.514 28.459 -3.161 1.00 8.36 182 ALA A O 1
ATOM 1458 N N . GLY A 1 183 ? 33.357 28.201 -0.939 1.00 9.90 183 GLY A N 1
ATOM 1459 C CA . GLY A 1 183 ? 31.982 27.744 -1.028 1.00 10.24 183 GLY A CA 1
ATOM 1460 C C . GLY A 1 183 ? 31.054 28.708 -1.740 1.00 9.29 183 GLY A C 1
ATOM 1461 O O . GLY A 1 183 ? 30.116 28.299 -2.432 1.00 9.55 183 GLY A O 1
ATOM 1462 N N . TYR A 1 184 ? 31.319 29.996 -1.580 1.00 8.36 184 TYR A N 1
ATOM 1463 C CA . TYR A 1 184 ? 30.491 31.026 -2.188 1.00 9.72 184 TYR A CA 1
ATOM 1464 C C . TYR A 1 184 ? 30.290 30.853 -3.692 1.00 11.34 184 TYR A C 1
ATOM 1465 O O . TYR A 1 184 ? 29.176 31.023 -4.187 1.00 11.81 184 TYR A O 1
ATOM 1474 N N . VAL A 1 185 ? 31.345 30.504 -4.425 1.00 11.86 185 VAL A N 1
ATOM 1475 C CA . VAL A 1 185 ? 31.199 30.342 -5.874 1.00 12.45 185 VAL A CA 1
ATOM 1476 C C . VAL A 1 185 ? 30.306 29.146 -6.221 1.00 13.40 185 VAL A C 1
ATOM 1477 O O . VAL A 1 185 ? 29.795 29.039 -7.340 1.00 11.58 185 VAL A O 1
ATOM 1481 N N . PHE A 1 186 ? 30.104 28.259 -5.251 1.00 11.79 186 PHE A N 1
ATOM 1482 C CA . PHE A 1 186 ? 29.254 27.096 -5.451 1.00 11.97 186 PHE A CA 1
ATOM 1483 C C . PHE A 1 186 ? 27.847 27.343 -4.908 1.00 13.24 186 PHE A C 1
ATOM 1484 O O . PHE A 1 186 ? 27.021 26.435 -4.877 1.00 14.53 186 PHE A O 1
ATOM 1492 N N . GLY A 1 187 ? 27.583 28.579 -4.484 1.00 13.20 187 GLY A N 1
ATOM 1493 C CA . GLY A 1 187 ? 26.262 28.927 -3.977 1.00 13.86 187 GLY A CA 1
ATOM 1494 C C . GLY A 1 187 ? 26.080 28.975 -2.470 1.00 12.43 187 GLY A C 1
ATOM 1495 O O . GLY A 1 187 ? 24.961 29.177 -1.988 1.00 12.69 187 GLY A O 1
ATOM 1496 N N . SER A 1 188 ? 27.158 28.794 -1.713 1.00 11.51 188 SER A N 1
ATOM 1497 C CA . SER A 1 188 ? 27.047 28.829 -0.253 1.00 10.89 188 SER A CA 1
ATOM 1498 C C . SER A 1 188 ? 26.961 30.291 0.175 1.00 11.13 188 SER A C 1
ATOM 1499 O O . SER A 1 188 ? 27.918 31.050 0.018 1.00 10.98 188 SER A O 1
ATOM 1502 N N . VAL A 1 189 ? 25.817 30.670 0.738 1.00 8.71 189 VAL A N 1
ATOM 1503 C CA . VAL A 1 189 ? 25.559 32.055 1.127 1.00 8.97 189 VAL A CA 1
ATOM 1504 C C . VAL A 1 189 ? 26.113 32.584 2.440 1.00 8.61 189 VAL A C 1
ATOM 1505 O O . VAL A 1 189 ? 26.174 33.801 2.639 1.00 7.48 189 VAL A O 1
ATOM 1509 N N . ILE A 1 190 ? 26.484 31.685 3.341 1.00 6.27 190 ILE A N 1
ATOM 1510 C CA . ILE A 1 190 ? 27.024 32.091 4.634 1.00 7.08 190 ILE A CA 1
ATOM 1511 C C . ILE A 1 190 ? 28.218 31.212 4.989 1.00 7.26 190 ILE A C 1
ATOM 1512 O O . ILE A 1 190 ? 28.194 29.997 4.752 1.00 6.84 190 ILE A O 1
ATOM 1517 N N . THR A 1 191 ? 29.266 31.821 5.538 1.00 6.64 191 THR A N 1
ATOM 1518 C CA . THR A 1 191 ? 30.428 31.048 5.975 1.00 8.65 191 THR A CA 1
ATOM 1519 C C . THR A 1 191 ? 30.548 31.302 7.483 1.00 10.26 191 THR A C 1
ATOM 1520 O O . THR A 1 191 ? 30.178 32.376 7.967 1.00 10.49 191 THR A O 1
ATOM 1524 N N . TYR A 1 192 ? 31.030 30.313 8.228 1.00 10.09 192 TYR A N 1
ATOM 1525 C CA . TYR A 1 192 ? 31.142 30.447 9.676 1.00 11.12 192 TYR A CA 1
ATOM 1526 C C . TYR A 1 192 ? 32.589 30.556 10.127 1.00 13.72 192 TYR A C 1
ATOM 1527 O O . TYR A 1 192 ? 33.445 29.793 9.672 1.00 14.26 192 TYR A O 1
ATOM 1536 N N . CYS A 1 193 ? 32.844 31.501 11.032 1.00 13.53 193 CYS A N 1
ATOM 1537 C CA . CYS A 1 193 ? 34.185 31.754 11.563 1.00 16.11 193 CYS A CA 1
ATOM 1538 C C . CYS A 1 193 ? 34.228 31.747 13.084 1.00 15.90 193 CYS A C 1
ATOM 1539 O O . CYS A 1 193 ? 33.202 31.893 13.754 1.00 16.77 193 CYS A O 1
ATOM 1542 N N . SER A 1 194 ? 35.430 31.586 13.625 1.00 14.68 194 SER A N 1
ATOM 1543 C CA . SER A 1 194 ? 35.615 31.631 15.066 1.00 15.43 194 SER A CA 1
ATOM 1544 C C . SER A 1 194 ? 35.870 33.113 15.316 1.00 16.40 194 SER A C 1
ATOM 1545 O O . SER A 1 194 ? 36.315 33.825 14.411 1.00 16.07 194 SER A O 1
ATOM 1548 N N . LEU A 1 195 ? 35.580 33.590 16.519 1.00 16.49 195 LEU A N 1
ATOM 1549 C CA . LEU A 1 195 ? 35.786 35.004 16.817 1.00 20.45 195 LEU A CA 1
ATOM 1550 C C . LEU A 1 195 ? 37.265 35.381 16.764 1.00 23.00 195 LEU A C 1
ATOM 1551 O O . LEU A 1 195 ? 37.651 36.334 16.078 1.00 21.10 195 LEU A O 1
ATOM 1556 N N . GLU A 1 196 ? 38.085 34.621 17.490 1.00 25.17 196 GLU A N 1
ATOM 1557 C CA . GLU A 1 196 ? 39.524 34.852 17.556 1.00 28.37 196 GLU A CA 1
ATOM 1558 C C . GLU A 1 196 ? 40.290 33.610 17.105 1.00 29.02 196 GLU A C 1
ATOM 1559 O O . GLU A 1 196 ? 39.873 32.914 16.178 1.00 30.82 196 GLU A O 1
ATOM 1565 N N . ALA A 1 200 ? 39.152 24.742 16.631 1.00 28.78 200 ALA A N 1
ATOM 1566 C CA . ALA A 1 200 ? 39.241 23.397 16.079 1.00 28.02 200 ALA A CA 1
ATOM 1567 C C . ALA A 1 200 ? 39.828 23.415 14.668 1.00 27.59 200 ALA A C 1
ATOM 1568 O O . ALA A 1 200 ? 39.746 24.418 13.963 1.00 26.59 200 ALA A O 1
ATOM 1570 N N . PRO A 1 201 ? 40.423 22.291 14.238 1.00 26.50 201 PRO A N 1
ATOM 1571 C CA . PRO A 1 201 ? 41.035 22.144 12.914 1.00 25.59 201 PRO A CA 1
ATOM 1572 C C . PRO A 1 201 ? 40.144 22.613 11.770 1.00 23.33 201 PRO A C 1
ATOM 1573 O O . PRO A 1 201 ? 38.993 22.191 11.657 1.00 23.06 201 PRO A O 1
ATOM 1577 N N . GLY A 1 202 ? 40.677 23.493 10.930 1.00 21.83 202 GLY A N 1
ATOM 1578 C CA . GLY A 1 202 ? 39.912 23.975 9.793 1.00 17.66 202 GLY A CA 1
ATOM 1579 C C . GLY A 1 202 ? 39.183 25.292 9.976 1.00 17.25 202 GLY A C 1
ATOM 1580 O O . GLY A 1 202 ? 38.774 25.904 8.993 1.00 15.54 202 GLY A O 1
ATOM 1581 N N . GLN A 1 203 ? 39.005 25.735 11.216 1.00 16.86 203 GLN A N 1
ATOM 1582 C CA . GLN A 1 203 ? 38.306 26.998 11.450 1.00 18.59 203 GLN A CA 1
ATOM 1583 C C . GLN A 1 203 ? 39.166 28.173 11.018 1.00 16.22 203 GLN A C 1
ATOM 1584 O O . GLN A 1 203 ? 40.389 28.064 10.933 1.00 16.03 203 GLN A O 1
ATOM 1590 N N . ILE A 1 204 ? 38.516 29.298 10.738 1.00 15.01 204 ILE A N 1
ATOM 1591 C CA . ILE A 1 204 ? 39.222 30.502 10.319 1.00 13.21 204 ILE A CA 1
ATOM 1592 C C . ILE A 1 204 ? 38.715 31.666 11.159 1.00 14.48 204 ILE A C 1
ATOM 1593 O O . ILE A 1 204 ? 37.508 31.832 11.334 1.00 13.59 204 ILE A O 1
ATOM 1598 N N . PRO A 1 205 ? 39.637 32.477 11.707 1.00 14.99 205 PRO A N 1
ATOM 1599 C CA . PRO A 1 205 ? 39.272 33.629 12.534 1.00 14.62 205 PRO A CA 1
ATOM 1600 C C . PRO A 1 205 ? 38.532 34.677 11.715 1.00 13.90 205 PRO A C 1
ATOM 1601 O O . PRO A 1 205 ? 38.819 34.881 10.532 1.00 11.07 205 PRO A O 1
ATOM 1605 N N . LEU A 1 206 ? 37.586 35.343 12.362 1.00 12.43 206 LEU A N 1
ATOM 1606 C CA . LEU A 1 206 ? 36.775 36.369 11.720 1.00 12.20 206 LEU A CA 1
ATOM 1607 C C . LEU A 1 206 ? 37.601 37.396 10.947 1.00 12.69 206 LEU A C 1
ATOM 1608 O O . LEU A 1 206 ? 37.350 37.646 9.766 1.00 11.23 206 LEU A O 1
ATOM 1613 N N . GLU A 1 207 ? 38.587 37.988 11.616 1.00 13.71 207 GLU A N 1
ATOM 1614 C CA . GLU A 1 207 ? 39.441 38.997 11.001 1.00 15.33 207 GLU A CA 1
ATOM 1615 C C . GLU A 1 207 ? 40.067 38.496 9.696 1.00 15.20 207 GLU A C 1
ATOM 1616 O O . GLU A 1 207 ? 40.093 39.208 8.693 1.00 14.02 207 GLU A O 1
ATOM 1622 N N . GLU A 1 208 ? 40.570 37.267 9.712 1.00 15.00 208 GLU A N 1
ATOM 1623 C CA . GLU A 1 208 ? 41.174 36.698 8.514 1.00 16.71 208 GLU A CA 1
ATOM 1624 C C . GLU A 1 208 ? 40.157 36.501 7.391 1.00 15.42 208 GLU A C 1
ATOM 1625 O O . GLU A 1 208 ? 40.447 36.808 6.234 1.00 15.94 208 GLU A O 1
ATOM 1631 N N . MET A 1 209 ? 38.972 35.990 7.715 1.00 12.80 209 MET A N 1
ATOM 1632 C CA . MET A 1 209 ? 37.967 35.774 6.675 1.00 12.74 209 MET A CA 1
ATOM 1633 C C . MET A 1 209 ? 37.475 37.087 6.063 1.00 11.43 209 MET A C 1
ATOM 1634 O O . MET A 1 209 ? 37.191 37.148 4.871 1.00 12.44 209 MET A O 1
ATOM 1639 N N . VAL A 1 210 ? 37.364 38.141 6.866 1.00 12.94 210 VAL A N 1
ATOM 1640 C CA . VAL A 1 210 ? 36.910 39.423 6.332 1.00 11.13 210 VAL A CA 1
ATOM 1641 C C . VAL A 1 210 ? 37.903 39.910 5.278 1.00 12.61 210 VAL A C 1
ATOM 1642 O O . VAL A 1 210 ? 37.510 40.446 4.236 1.00 11.40 210 VAL A O 1
ATOM 1646 N N . GLU A 1 211 ? 39.190 39.706 5.545 1.00 13.08 211 GLU A N 1
ATOM 1647 C CA . GLU A 1 211 ? 40.237 40.101 4.603 1.00 14.40 211 GLU A CA 1
ATOM 1648 C C . GLU A 1 211 ? 40.222 39.209 3.359 1.00 13.45 211 GLU A C 1
ATOM 1649 O O . GLU A 1 211 ? 40.355 39.695 2.235 1.00 12.74 211 GLU A O 1
ATOM 1655 N N . LEU A 1 212 ? 40.069 37.903 3.564 1.00 12.51 212 LEU A N 1
ATOM 1656 C CA . LEU A 1 212 ? 40.042 36.953 2.454 1.00 11.67 212 LEU A CA 1
ATOM 1657 C C . LEU A 1 212 ? 38.869 37.212 1.520 1.00 12.50 212 LEU A C 1
ATOM 1658 O O . LEU A 1 212 ? 39.001 37.117 0.299 1.00 11.37 212 LEU A O 1
ATOM 1663 N N . ARG A 1 213 ? 37.714 37.530 2.093 1.00 11.15 213 ARG A N 1
ATOM 1664 C CA . ARG A 1 213 ? 36.540 37.798 1.274 1.00 11.76 213 ARG A CA 1
ATOM 1665 C C . ARG A 1 213 ? 36.754 38.979 0.328 1.00 11.01 213 ARG A C 1
ATOM 1666 O O . ARG A 1 213 ? 36.447 38.896 -0.856 1.00 11.80 213 ARG A O 1
ATOM 1674 N N . LYS A 1 214 ? 37.283 40.081 0.845 1.00 12.64 214 LYS A N 1
ATOM 1675 C CA . LYS A 1 214 ? 37.502 41.251 0.007 1.00 15.72 214 LYS A CA 1
ATOM 1676 C C . LYS A 1 214 ? 38.593 41.002 -1.038 1.00 14.94 214 LYS A C 1
ATOM 1677 O O . LYS A 1 214 ? 38.560 41.569 -2.126 1.00 14.66 214 LYS A O 1
ATOM 1683 N N . LYS A 1 215 ? 39.560 40.155 -0.707 1.00 14.94 215 LYS A N 1
ATOM 1684 C CA . LYS A 1 215 ? 40.642 39.853 -1.639 1.00 14.96 215 LYS A CA 1
ATOM 1685 C C . LYS A 1 215 ? 40.167 39.021 -2.824 1.00 14.23 215 LYS A C 1
ATOM 1686 O O . LYS A 1 215 ? 40.603 39.228 -3.955 1.00 13.17 215 LYS A O 1
ATOM 1692 N N . PHE A 1 216 ? 39.255 38.091 -2.567 1.00 12.01 216 PHE A N 1
ATOM 1693 C CA . PHE A 1 216 ? 38.783 37.205 -3.619 1.00 11.80 216 PHE A CA 1
ATOM 1694 C C . PHE A 1 216 ? 37.471 37.511 -4.303 1.00 14.32 216 PHE A C 1
ATOM 1695 O O . PHE A 1 216 ? 37.260 37.094 -5.446 1.00 14.00 216 PHE A O 1
ATOM 1703 N N . TYR A 1 217 ? 36.579 38.229 -3.637 1.00 13.81 217 TYR A N 1
ATOM 1704 C CA . TYR A 1 217 ? 35.299 38.470 -4.267 1.00 14.81 217 TYR A CA 1
ATOM 1705 C C . TYR A 1 217 ? 35.017 39.866 -4.811 1.00 18.45 217 TYR A C 1
ATOM 1706 O O . TYR A 1 217 ? 35.280 40.884 -4.174 1.00 17.37 217 TYR A O 1
ATOM 1715 N N . ARG A 1 218 ? 34.495 39.853 -6.036 1.00 22.23 218 ARG A N 1
ATOM 1716 C CA . ARG A 1 218 ? 34.152 41.024 -6.836 1.00 25.00 218 ARG A CA 1
ATOM 1717 C C . ARG A 1 218 ? 33.078 41.937 -6.248 1.00 25.54 218 ARG A C 1
ATOM 1718 O O . ARG A 1 218 ? 32.058 41.469 -5.736 1.00 25.17 218 ARG A O 1
ATOM 1726 N N . LEU A 1 219 ? 33.320 43.244 -6.335 1.00 25.03 219 LEU A N 1
ATOM 1727 C CA . LEU A 1 219 ? 32.385 44.253 -5.839 1.00 25.01 219 LEU A CA 1
ATOM 1728 C C . LEU A 1 219 ? 31.237 44.441 -6.828 1.00 25.05 219 LEU A C 1
ATOM 1729 O O . LEU A 1 219 ? 30.073 44.547 -6.383 1.00 25.67 219 LEU A O 1
ATOM 1735 N N . MET B 1 1 ? 40.807 22.642 55.481 1.00 21.00 1 MET C N 1
ATOM 1736 C CA . MET B 1 1 ? 41.012 23.035 54.063 1.00 20.47 1 MET C CA 1
ATOM 1737 C C . MET B 1 1 ? 42.272 23.869 53.906 1.00 17.69 1 MET C C 1
ATOM 1738 O O . MET B 1 1 ? 42.721 24.527 54.845 1.00 17.16 1 MET C O 1
ATOM 1743 N N . LEU B 1 2 ? 42.819 23.854 52.700 1.00 14.92 2 LEU C N 1
ATOM 1744 C CA . LEU B 1 2 ? 44.014 24.620 52.389 1.00 12.76 2 LEU C CA 1
ATOM 1745 C C . LEU B 1 2 ? 43.582 26.007 51.936 1.00 13.23 2 LEU C C 1
ATOM 1746 O O . LEU B 1 2 ? 42.538 26.158 51.306 1.00 13.02 2 LEU C O 1
ATOM 1751 N N . ILE B 1 3 ? 44.386 27.014 52.262 1.00 13.03 3 ILE C N 1
ATOM 1752 C CA . ILE B 1 3 ? 44.078 28.388 51.883 1.00 13.17 3 ILE C CA 1
ATOM 1753 C C . ILE B 1 3 ? 45.036 28.865 50.807 1.00 13.26 3 ILE C C 1
ATOM 1754 O O . ILE B 1 3 ? 46.259 28.811 50.979 1.00 14.50 3 ILE C O 1
ATOM 1759 N N . ALA B 1 4 ? 44.478 29.341 49.699 1.00 11.78 4 ALA C N 1
ATOM 1760 C CA . ALA B 1 4 ? 45.289 29.823 48.591 1.00 12.28 4 ALA C CA 1
ATOM 1761 C C . ALA B 1 4 ? 45.023 31.288 48.294 1.00 12.27 4 ALA C C 1
ATOM 1762 O O . ALA B 1 4 ? 43.917 31.782 48.496 1.00 12.16 4 ALA C O 1
ATOM 1764 N N . VAL B 1 5 ? 46.049 31.975 47.809 1.00 11.90 5 VAL C N 1
ATOM 1765 C CA . VAL B 1 5 ? 45.921 33.380 47.452 1.00 14.84 5 VAL C CA 1
ATOM 1766 C C . VAL B 1 5 ? 46.537 33.582 46.075 1.00 15.82 5 VAL C C 1
ATOM 1767 O O . VAL B 1 5 ? 47.668 33.160 45.823 1.00 15.43 5 VAL C O 1
ATOM 1771 N N . PRO B 1 6 ? 45.782 34.190 45.146 1.00 16.86 6 PRO C N 1
ATOM 1772 C CA . PRO B 1 6 ? 46.300 34.432 43.799 1.00 19.06 6 PRO C CA 1
ATOM 1773 C C . PRO B 1 6 ? 47.231 35.632 43.803 1.00 19.76 6 PRO C C 1
ATOM 1774 O O . PRO B 1 6 ? 47.029 36.579 44.562 1.00 20.84 6 PRO C O 1
ATOM 1778 N N . LEU B 1 7 ? 48.244 35.593 42.951 1.00 21.97 7 LEU C N 1
ATOM 1779 C CA . LEU B 1 7 ? 49.190 36.693 42.863 1.00 24.05 7 LEU C CA 1
ATOM 1780 C C . LEU B 1 7 ? 49.704 36.857 41.445 1.00 26.12 7 LEU C C 1
ATOM 1781 O O . LEU B 1 7 ? 49.886 35.874 40.723 1.00 26.33 7 LEU C O 1
ATOM 1786 N N . ASP B 1 8 ? 49.913 38.105 41.037 1.00 28.41 8 ASP C N 1
ATOM 1787 C CA . ASP B 1 8 ? 50.485 38.367 39.727 1.00 30.83 8 ASP C CA 1
ATOM 1788 C C . ASP B 1 8 ? 51.967 38.527 40.055 1.00 32.19 8 ASP C C 1
ATOM 1789 O O . ASP B 1 8 ? 52.404 38.117 41.131 1.00 32.20 8 ASP C O 1
ATOM 1794 N N . ASP B 1 9 ? 52.745 39.128 39.166 1.00 32.86 9 ASP C N 1
ATOM 1795 C CA . ASP B 1 9 ? 54.172 39.270 39.434 1.00 33.80 9 ASP C CA 1
ATOM 1796 C C . ASP B 1 9 ? 54.633 40.608 40.009 1.00 34.45 9 ASP C C 1
ATOM 1797 O O . ASP B 1 9 ? 55.833 40.827 40.169 1.00 35.75 9 ASP C O 1
ATOM 1802 N N . THR B 1 10 ? 53.694 41.493 40.336 1.00 34.88 10 THR C N 1
ATOM 1803 C CA . THR B 1 10 ? 54.046 42.799 40.892 1.00 34.87 10 THR C CA 1
ATOM 1804 C C . THR B 1 10 ? 54.404 42.695 42.372 1.00 34.19 10 THR C C 1
ATOM 1805 O O . THR B 1 10 ? 53.681 42.066 43.148 1.00 34.46 10 THR C O 1
ATOM 1809 N N . ASN B 1 11 ? 55.516 43.321 42.758 1.00 32.82 11 ASN C N 1
ATOM 1810 C CA . ASN B 1 11 ? 55.983 43.294 44.143 1.00 31.79 11 ASN C CA 1
ATOM 1811 C C . ASN B 1 11 ? 55.830 41.870 44.667 1.00 31.20 11 ASN C C 1
ATOM 1812 O O . ASN B 1 11 ? 55.466 41.647 45.822 1.00 30.99 11 ASN C O 1
ATOM 1814 N N . PHE B 1 12 ? 56.120 40.912 43.797 1.00 30.63 12 PHE C N 1
ATOM 1815 C CA . PHE B 1 12 ? 55.987 39.497 44.124 1.00 30.64 12 PHE C CA 1
ATOM 1816 C C . PHE B 1 12 ? 56.665 39.026 45.407 1.00 29.37 12 PHE C C 1
ATOM 1817 O O . PHE B 1 12 ? 56.007 38.490 46.305 1.00 28.26 12 PHE C O 1
ATOM 1825 N N . SER B 1 13 ? 57.978 39.213 45.490 1.00 27.11 13 SER C N 1
ATOM 1826 C CA . SER B 1 13 ? 58.725 38.776 46.659 1.00 26.88 13 SER C CA 1
ATOM 1827 C C . SER B 1 13 ? 58.135 39.231 47.988 1.00 25.91 13 SER C C 1
ATOM 1828 O O . SER B 1 13 ? 58.061 38.447 48.934 1.00 23.94 13 SER C O 1
ATOM 1831 N N . GLU B 1 14 ? 57.712 40.489 48.064 1.00 26.06 14 GLU C N 1
ATOM 1832 C CA . GLU B 1 14 ? 57.134 41.001 49.299 1.00 27.03 14 GLU C CA 1
ATOM 1833 C C . GLU B 1 14 ? 55.723 40.459 49.536 1.00 25.14 14 GLU C C 1
ATOM 1834 O O . GLU B 1 14 ? 55.334 40.229 50.679 1.00 24.99 14 GLU C O 1
ATOM 1840 N N . ASN B 1 15 ? 54.958 40.266 48.463 1.00 23.98 15 ASN C N 1
ATOM 1841 C CA . ASN B 1 15 ? 53.599 39.742 48.594 1.00 24.00 15 ASN C CA 1
ATOM 1842 C C . ASN B 1 15 ? 53.659 38.289 49.037 1.00 22.73 15 ASN C C 1
ATOM 1843 O O . ASN B 1 15 ? 52.819 37.829 49.807 1.00 24.14 15 ASN C O 1
ATOM 1848 N N . LEU B 1 16 ? 54.658 37.571 48.538 1.00 21.96 16 LEU C N 1
ATOM 1849 C CA . LEU B 1 16 ? 54.848 36.176 48.904 1.00 21.18 16 LEU C CA 1
ATOM 1850 C C . LEU B 1 16 ? 55.184 36.132 50.391 1.00 21.01 16 LEU C C 1
ATOM 1851 O O . LEU B 1 16 ? 54.648 35.312 51.138 1.00 20.69 16 LEU C O 1
ATOM 1856 N N . LYS B 1 17 ? 56.068 37.031 50.817 1.00 20.83 17 LYS C N 1
ATOM 1857 C CA . LYS B 1 17 ? 56.470 37.105 52.216 1.00 20.55 17 LYS C CA 1
ATOM 1858 C C . LYS B 1 17 ? 55.249 37.340 53.098 1.00 20.87 17 LYS C C 1
ATOM 1859 O O . LYS B 1 17 ? 55.122 36.757 54.177 1.00 19.18 17 LYS C O 1
ATOM 1861 N N . LYS B 1 18 ? 54.355 38.204 52.632 1.00 22.27 18 LYS C N 1
ATOM 1862 C CA . LYS B 1 18 ? 53.136 38.519 53.366 1.00 23.60 18 LYS C CA 1
ATOM 1863 C C . LYS B 1 18 ? 52.176 37.336 53.380 1.00 22.18 18 LYS C C 1
ATOM 1864 O O . LYS B 1 18 ? 51.536 37.061 54.398 1.00 23.52 18 LYS C O 1
ATOM 1870 N N . ALA B 1 19 ? 52.082 36.644 52.248 1.00 21.67 19 ALA C N 1
ATOM 1871 C CA . ALA B 1 19 ? 51.215 35.475 52.131 1.00 21.24 19 ALA C CA 1
ATOM 1872 C C . ALA B 1 19 ? 51.680 34.421 53.127 1.00 20.86 19 ALA C C 1
ATOM 1873 O O . ALA B 1 19 ? 50.866 33.767 53.776 1.00 19.86 19 ALA C O 1
ATOM 1875 N N . LYS B 1 20 ? 52.996 34.265 53.249 1.00 22.01 20 LYS C N 1
ATOM 1876 C CA . LYS B 1 20 ? 53.563 33.296 54.180 1.00 22.41 20 LYS C CA 1
ATOM 1877 C C . LYS B 1 20 ? 53.227 33.659 55.622 1.00 22.62 20 LYS C C 1
ATOM 1878 O O . LYS B 1 20 ? 52.625 32.866 56.348 1.00 21.67 20 LYS C O 1
ATOM 1884 N N . GLU B 1 21 ? 53.620 34.864 56.030 1.00 22.24 21 GLU C N 1
ATOM 1885 C CA . GLU B 1 21 ? 53.381 35.325 57.394 1.00 23.16 21 GLU C CA 1
ATOM 1886 C C . GLU B 1 21 ? 51.906 35.299 57.785 1.00 22.99 21 GLU C C 1
ATOM 1887 O O . GLU B 1 21 ? 51.565 34.939 58.912 1.00 24.24 21 GLU C O 1
ATOM 1889 N N . LYS B 1 22 ? 51.035 35.669 56.852 1.00 23.92 22 LYS C N 1
ATOM 1890 C CA . LYS B 1 22 ? 49.605 35.697 57.132 1.00 23.60 22 LYS C CA 1
ATOM 1891 C C . LYS B 1 22 ? 48.915 34.331 57.173 1.00 23.36 22 LYS C C 1
ATOM 1892 O O . LYS B 1 22 ? 47.755 34.240 57.570 1.00 24.93 22 LYS C O 1
ATOM 1898 N N . GLY B 1 23 ? 49.620 33.273 56.775 1.00 20.75 23 GLY C N 1
ATOM 1899 C CA . GLY B 1 23 ? 49.038 31.941 56.848 1.00 18.55 23 GLY C CA 1
ATOM 1900 C C . GLY B 1 23 ? 48.586 31.214 55.589 1.00 18.16 23 GLY C C 1
ATOM 1901 O O . GLY B 1 23 ? 47.860 30.221 55.683 1.00 18.40 23 GLY C O 1
ATOM 1902 N N . ALA B 1 24 ? 48.997 31.680 54.417 1.00 16.93 24 ALA C N 1
ATOM 1903 C CA . ALA B 1 24 ? 48.602 31.016 53.181 1.00 15.73 24 ALA C CA 1
ATOM 1904 C C . ALA B 1 24 ? 49.321 29.674 53.086 1.00 15.82 24 ALA C C 1
ATOM 1905 O O . ALA B 1 24 ? 50.476 29.557 53.494 1.00 15.68 24 ALA C O 1
ATOM 1907 N N . ASP B 1 25 ? 48.634 28.664 52.560 1.00 12.35 25 ASP C N 1
ATOM 1908 C CA . ASP B 1 25 ? 49.238 27.341 52.399 1.00 11.61 25 ASP C CA 1
ATOM 1909 C C . ASP B 1 25 ? 49.702 27.240 50.961 1.00 11.04 25 ASP C C 1
ATOM 1910 O O . ASP B 1 25 ? 50.677 26.552 50.646 1.00 10.49 25 ASP C O 1
ATOM 1915 N N . ILE B 1 26 ? 48.979 27.939 50.093 1.00 11.30 26 ILE C N 1
ATOM 1916 C CA . ILE B 1 26 ? 49.246 27.913 48.666 1.00 11.84 26 ILE C CA 1
ATOM 1917 C C . ILE B 1 26 ? 49.242 29.288 48.017 1.00 12.22 26 ILE C C 1
ATOM 1918 O O . ILE B 1 26 ? 48.486 30.169 48.415 1.00 12.42 26 ILE C O 1
ATOM 1923 N N . VAL B 1 27 ? 50.096 29.461 47.014 1.00 12.26 27 VAL C N 1
ATOM 1924 C CA . VAL B 1 27 ? 50.122 30.695 46.245 1.00 12.48 27 VAL C CA 1
ATOM 1925 C C . VAL B 1 27 ? 49.738 30.275 44.832 1.00 12.52 27 VAL C C 1
ATOM 1926 O O . VAL B 1 27 ? 50.357 29.382 44.248 1.00 12.36 27 VAL C O 1
ATOM 1930 N N . GLU B 1 28 ? 48.694 30.886 44.293 1.00 13.05 28 GLU C N 1
ATOM 1931 C CA . GLU B 1 28 ? 48.288 30.568 42.935 1.00 12.87 28 GLU C CA 1
ATOM 1932 C C . GLU B 1 28 ? 48.907 31.595 42.000 1.00 14.11 28 GLU C C 1
ATOM 1933 O O . GLU B 1 28 ? 48.593 32.784 42.081 1.00 15.02 28 GLU C O 1
ATOM 1939 N N . LEU B 1 29 ? 49.793 31.146 41.122 1.00 13.90 29 LEU C N 1
ATOM 1940 C CA . LEU B 1 29 ? 50.410 32.065 40.180 1.00 16.01 29 LEU C CA 1
ATOM 1941 C C . LEU B 1 29 ? 49.456 32.242 39.010 1.00 16.86 29 LEU C C 1
ATOM 1942 O O . LEU B 1 29 ? 49.229 31.314 38.237 1.00 17.09 29 LEU C O 1
ATOM 1947 N N . ARG B 1 30 ? 48.868 33.429 38.910 1.00 18.84 30 ARG C N 1
ATOM 1948 C CA . ARG B 1 30 ? 47.956 33.729 37.815 1.00 19.44 30 ARG C CA 1
ATOM 1949 C C . ARG B 1 30 ? 48.830 34.282 36.699 1.00 20.72 30 ARG C C 1
ATOM 1950 O O . ARG B 1 30 ? 48.943 35.496 36.524 1.00 21.07 30 ARG C O 1
ATOM 1958 N N . VAL B 1 31 ? 49.455 33.374 35.956 1.00 20.81 31 VAL C N 1
ATOM 1959 C CA . VAL B 1 31 ? 50.353 33.749 34.874 1.00 23.37 31 VAL C CA 1
ATOM 1960 C C . VAL B 1 31 ? 49.680 34.602 33.805 1.00 25.14 31 VAL C C 1
ATOM 1961 O O . VAL B 1 31 ? 50.353 35.329 33.076 1.00 27.19 31 VAL C O 1
ATOM 1965 N N . ASP B 1 32 ? 48.357 34.524 33.711 1.00 25.05 32 ASP C N 1
ATOM 1966 C CA . ASP B 1 32 ? 47.634 35.322 32.727 1.00 26.86 32 ASP C CA 1
ATOM 1967 C C . ASP B 1 32 ? 47.686 36.804 33.101 1.00 27.11 32 ASP C C 1
ATOM 1968 O O . ASP B 1 32 ? 47.386 37.673 32.281 1.00 26.20 32 ASP C O 1
ATOM 1973 N N . GLN B 1 33 ? 48.071 37.082 34.344 1.00 27.34 33 GLN C N 1
ATOM 1974 C CA . GLN B 1 33 ? 48.162 38.450 34.841 1.00 28.19 33 GLN C CA 1
ATOM 1975 C C . GLN B 1 33 ? 49.618 38.901 34.955 1.00 27.71 33 GLN C C 1
ATOM 1976 O O . GLN B 1 33 ? 49.906 39.971 35.493 1.00 27.51 33 GLN C O 1
ATOM 1982 N N . PHE B 1 34 ? 50.526 38.074 34.447 1.00 26.88 34 PHE C N 1
ATOM 1983 C CA . PHE B 1 34 ? 51.958 38.363 34.474 1.00 27.43 34 PHE C CA 1
ATOM 1984 C C . PHE B 1 34 ? 52.357 39.245 33.296 1.00 28.44 34 PHE C C 1
ATOM 1985 O O . PHE B 1 34 ? 51.844 39.085 32.188 1.00 28.29 34 PHE C O 1
ATOM 1993 N N . SER B 1 35 ? 53.281 40.169 33.541 1.00 29.49 35 SER C N 1
ATOM 1994 C CA . SER B 1 35 ? 53.765 41.063 32.495 1.00 31.77 35 SER C CA 1
ATOM 1995 C C . SER B 1 35 ? 54.926 40.394 31.761 1.00 31.88 35 SER C C 1
ATOM 1996 O O . SER B 1 35 ? 55.508 40.965 30.839 1.00 33.20 35 SER C O 1
ATOM 1998 N N . ASP B 1 36 ? 55.252 39.178 32.188 1.00 31.23 36 ASP C N 1
ATOM 1999 C CA . ASP B 1 36 ? 56.337 38.394 31.604 1.00 30.23 36 ASP C CA 1
ATOM 2000 C C . ASP B 1 36 ? 55.944 36.924 31.729 1.00 29.89 36 ASP C C 1
ATOM 2001 O O . ASP B 1 36 ? 55.670 36.455 32.833 1.00 29.59 36 ASP C O 1
ATOM 2006 N N . THR B 1 37 ? 55.916 36.195 30.616 1.00 28.90 37 THR C N 1
ATOM 2007 C CA . THR B 1 37 ? 55.545 34.782 30.673 1.00 29.14 37 THR C CA 1
ATOM 2008 C C . THR B 1 37 ? 56.623 33.831 30.174 1.00 29.03 37 THR C C 1
ATOM 2009 O O . THR B 1 37 ? 56.337 32.680 29.841 1.00 29.01 37 THR C O 1
ATOM 2013 N N . SER B 1 38 ? 57.866 34.302 30.128 1.00 28.38 38 SER C N 1
ATOM 2014 C CA . SER B 1 38 ? 58.962 33.454 29.681 1.00 27.50 38 SER C CA 1
ATOM 2015 C C . SER B 1 38 ? 59.071 32.259 30.624 1.00 27.59 38 SER C C 1
ATOM 2016 O O . SER B 1 38 ? 58.771 32.374 31.812 1.00 27.33 38 SER C O 1
ATOM 2019 N N . LEU B 1 39 ? 59.498 31.118 30.095 1.00 26.19 39 LEU C N 1
ATOM 2020 C CA . LEU B 1 39 ? 59.623 29.910 30.898 1.00 27.49 39 LEU C CA 1
ATOM 2021 C C . LEU B 1 39 ? 60.488 30.085 32.142 1.00 28.72 39 LEU C C 1
ATOM 2022 O O . LEU B 1 39 ? 60.222 29.473 33.179 1.00 26.87 39 LEU C O 1
ATOM 2027 N N . ASN B 1 40 ? 61.520 30.918 32.052 1.00 27.93 40 ASN C N 1
ATOM 2028 C CA . ASN B 1 40 ? 62.396 31.110 33.197 1.00 28.01 40 ASN C CA 1
ATOM 2029 C C . ASN B 1 40 ? 61.790 32.009 34.258 1.00 27.54 40 ASN C C 1
ATOM 2030 O O . ASN B 1 40 ? 61.885 31.717 35.452 1.00 27.68 40 ASN C O 1
ATOM 2035 N N . TYR B 1 41 ? 61.174 33.104 33.824 1.00 24.83 41 TYR C N 1
ATOM 2036 C CA . TYR B 1 41 ? 60.556 34.040 34.749 1.00 25.97 41 TYR C CA 1
ATOM 2037 C C . TYR B 1 41 ? 59.529 33.320 35.615 1.00 24.56 41 TYR C C 1
ATOM 2038 O O . TYR B 1 41 ? 59.507 33.487 36.832 1.00 25.57 41 TYR C O 1
ATOM 2047 N N . VAL B 1 42 ? 58.681 32.514 34.984 1.00 22.36 42 VAL C N 1
ATOM 2048 C CA . VAL B 1 42 ? 57.649 31.793 35.720 1.00 21.27 42 VAL C CA 1
ATOM 2049 C C . VAL B 1 42 ? 58.249 30.679 36.571 1.00 20.74 42 VAL C C 1
ATOM 2050 O O . VAL B 1 42 ? 57.813 30.453 37.698 1.00 20.60 42 VAL C O 1
ATOM 2054 N N . LYS B 1 43 ? 59.254 29.993 36.038 1.00 20.97 43 LYS C N 1
ATOM 2055 C CA . LYS B 1 43 ? 59.904 28.926 36.785 1.00 22.97 43 LYS C CA 1
ATOM 2056 C C . LYS B 1 43 ? 60.478 29.470 38.093 1.00 23.13 43 LYS C C 1
ATOM 2057 O O . LYS B 1 43 ? 60.243 28.905 39.163 1.00 24.06 43 LYS C O 1
ATOM 2063 N N . GLU B 1 44 ? 61.217 30.575 38.010 1.00 23.25 44 GLU C N 1
ATOM 2064 C CA . GLU B 1 44 ? 61.818 31.182 39.198 1.00 22.76 44 GLU C CA 1
ATOM 2065 C C . GLU B 1 44 ? 60.763 31.607 40.215 1.00 21.60 44 GLU C C 1
ATOM 2066 O O . GLU B 1 44 ? 61.002 31.567 41.428 1.00 20.42 44 GLU C O 1
ATOM 2072 N N . LYS B 1 45 ? 59.599 32.025 39.725 1.00 19.49 45 LYS C N 1
ATOM 2073 C CA . LYS B 1 45 ? 58.516 32.437 40.608 1.00 19.93 45 LYS C CA 1
ATOM 2074 C C . LYS B 1 45 ? 57.996 31.219 41.371 1.00 17.86 45 LYS C C 1
ATOM 2075 O O . LYS B 1 45 ? 57.772 31.291 42.577 1.00 17.33 45 LYS C O 1
ATOM 2081 N N . LEU B 1 46 ? 57.812 30.106 40.666 1.00 17.97 46 LEU C N 1
ATOM 2082 C CA . LEU B 1 46 ? 57.345 28.869 41.300 1.00 18.30 46 LEU C CA 1
ATOM 2083 C C . LEU B 1 46 ? 58.363 28.418 42.343 1.00 19.26 46 LEU C C 1
ATOM 2084 O O . LEU B 1 46 ? 58.004 27.992 43.444 1.00 17.28 46 LEU C O 1
ATOM 2089 N N . GLU B 1 47 ? 59.640 28.508 41.985 1.00 18.25 47 GLU C N 1
ATOM 2090 C CA . GLU B 1 47 ? 60.709 28.106 42.888 1.00 18.77 47 GLU C CA 1
ATOM 2091 C C . GLU B 1 47 ? 60.791 29.014 44.109 1.00 19.44 47 GLU C C 1
ATOM 2092 O O . GLU B 1 47 ? 61.113 28.555 45.204 1.00 20.11 47 GLU C O 1
ATOM 2098 N N . GLU B 1 48 ? 60.502 30.301 43.926 1.00 17.78 48 GLU C N 1
ATOM 2099 C CA . GLU B 1 48 ? 60.560 31.236 45.040 1.00 17.51 48 GLU C CA 1
ATOM 2100 C C . GLU B 1 48 ? 59.460 30.919 46.054 1.00 16.04 48 GLU C C 1
ATOM 2101 O O . GLU B 1 48 ? 59.646 31.069 47.260 1.00 15.56 48 GLU C O 1
ATOM 2107 N N . VAL B 1 49 ? 58.305 30.487 45.563 1.00 15.33 49 VAL C N 1
ATOM 2108 C CA . VAL B 1 49 ? 57.206 30.142 46.455 1.00 12.86 49 VAL C CA 1
ATOM 2109 C C . VAL B 1 49 ? 57.614 28.929 47.271 1.00 12.01 49 VAL C C 1
ATOM 2110 O O . VAL B 1 49 ? 57.427 28.887 48.486 1.00 12.24 49 VAL C O 1
ATOM 2114 N N . HIS B 1 50 ? 58.178 27.939 46.592 1.00 13.02 50 HIS C N 1
ATOM 2115 C CA . HIS B 1 50 ? 58.624 26.724 47.261 1.00 13.57 50 HIS C CA 1
ATOM 2116 C C . HIS B 1 50 ? 59.727 27.043 48.262 1.00 14.71 50 HIS C C 1
ATOM 2117 O O . HIS B 1 50 ? 59.811 26.422 49.325 1.00 13.66 50 HIS C O 1
ATOM 2124 N N . SER B 1 51 ? 60.568 28.019 47.931 1.00 15.39 51 SER C N 1
ATOM 2125 C CA . SER B 1 51 ? 61.662 28.405 48.821 1.00 16.83 51 SER C CA 1
ATOM 2126 C C . SER B 1 51 ? 61.134 28.928 50.148 1.00 16.34 51 SER C C 1
ATOM 2127 O O . SER B 1 51 ? 61.834 28.891 51.163 1.00 16.64 51 SER C O 1
ATOM 2130 N N . GLN B 1 52 ? 59.897 29.415 50.136 1.00 17.22 52 GLN C N 1
ATOM 2131 C CA . GLN B 1 52 ? 59.261 29.950 51.339 1.00 18.17 52 GLN C CA 1
ATOM 2132 C C . GLN B 1 52 ? 58.427 28.889 52.043 1.00 17.24 52 GLN C C 1
ATOM 2133 O O . GLN B 1 52 ? 57.744 29.177 53.030 1.00 17.75 52 GLN C O 1
ATOM 2139 N N . GLY B 1 53 ? 58.471 27.669 51.514 1.00 14.81 53 GLY C N 1
ATOM 2140 C CA . GLY B 1 53 ? 57.739 26.566 52.112 1.00 15.94 53 GLY C CA 1
ATOM 2141 C C . GLY B 1 53 ? 56.269 26.444 51.757 1.00 15.93 53 GLY C C 1
ATOM 2142 O O . GLY B 1 53 ? 55.538 25.701 52.413 1.00 16.55 53 GLY C O 1
ATOM 2143 N N . LEU B 1 54 ? 55.825 27.156 50.728 1.00 15.45 54 LEU C N 1
ATOM 2144 C CA . LEU B 1 54 ? 54.422 27.087 50.319 1.00 13.88 54 LEU C CA 1
ATOM 2145 C C . LEU B 1 54 ? 54.242 26.288 49.042 1.00 13.48 54 LEU C C 1
ATOM 2146 O O . LEU B 1 54 ? 55.184 26.128 48.268 1.00 13.50 54 LEU C O 1
ATOM 2151 N N . LYS B 1 55 ? 53.033 25.775 48.830 1.00 11.32 55 LYS C N 1
ATOM 2152 C CA . LYS B 1 55 ? 52.739 25.021 47.620 1.00 11.99 55 LYS C CA 1
ATOM 2153 C C . LYS B 1 55 ? 52.253 25.979 46.547 1.00 10.98 55 LYS C C 1
ATOM 2154 O O . LYS B 1 55 ? 51.873 27.110 46.845 1.00 10.62 55 LYS C O 1
ATOM 2160 N N . THR B 1 56 ? 52.260 25.520 45.301 1.00 12.44 56 THR C N 1
ATOM 2161 C CA . THR B 1 56 ? 51.845 26.354 44.186 1.00 11.77 56 THR C CA 1
ATOM 2162 C C . THR B 1 56 ? 50.742 25.756 43.335 1.00 12.02 56 THR C C 1
ATOM 2163 O O . THR B 1 56 ? 50.570 24.540 43.271 1.00 11.30 56 THR C O 1
ATOM 2167 N N . ILE B 1 57 ? 49.989 26.644 42.695 1.00 13.40 57 ILE C N 1
ATOM 2168 C CA . ILE B 1 57 ? 48.955 26.267 41.745 1.00 11.23 57 ILE C CA 1
ATOM 2169 C C . ILE B 1 57 ? 49.383 27.046 40.508 1.00 12.09 57 ILE C C 1
ATOM 2170 O O . ILE B 1 57 ? 49.518 28.272 40.552 1.00 11.92 57 ILE C O 1
ATOM 2175 N N . LEU B 1 58 ? 49.632 26.330 39.420 1.00 11.75 58 LEU C N 1
ATOM 2176 C CA . LEU B 1 58 ? 50.034 26.958 38.169 1.00 13.94 58 LEU C CA 1
ATOM 2177 C C . LEU B 1 58 ? 48.771 27.204 37.353 1.00 15.07 58 LEU C C 1
ATOM 2178 O O . LEU B 1 58 ? 48.150 26.257 36.868 1.00 14.75 58 LEU C O 1
ATOM 2183 N N . THR B 1 59 ? 48.390 28.472 37.224 1.00 15.04 59 THR C N 1
ATOM 2184 C CA . THR B 1 59 ? 47.204 28.850 36.468 1.00 16.33 59 THR C CA 1
ATOM 2185 C C . THR B 1 59 ? 47.561 29.819 35.353 1.00 16.15 59 THR C C 1
ATOM 2186 O O . THR B 1 59 ? 48.305 30.773 35.560 1.00 17.01 59 THR C O 1
ATOM 2190 N N . ILE B 1 60 ? 47.027 29.559 34.169 1.00 16.78 60 ILE C N 1
ATOM 2191 C CA . ILE B 1 60 ? 47.255 30.420 33.013 1.00 17.60 60 ILE C CA 1
ATOM 2192 C C . ILE B 1 60 ? 45.868 30.518 32.400 1.00 17.51 60 ILE C C 1
ATOM 2193 O O . ILE B 1 60 ? 45.610 29.987 31.323 1.00 18.31 60 ILE C O 1
ATOM 2198 N N . ARG B 1 61 ? 44.977 31.195 33.117 1.00 19.06 61 ARG C N 1
ATOM 2199 C CA . ARG B 1 61 ? 43.582 31.333 32.715 1.00 19.78 61 ARG C CA 1
ATOM 2200 C C . ARG B 1 61 ? 43.320 31.744 31.274 1.00 20.46 61 ARG C C 1
ATOM 2201 O O . ARG B 1 61 ? 43.860 32.736 30.787 1.00 21.19 61 ARG C O 1
ATOM 2209 N N . SER B 1 62 ? 42.471 30.973 30.602 1.00 21.31 62 SER C N 1
ATOM 2210 C CA . SER B 1 62 ? 42.108 31.262 29.222 1.00 22.55 62 SER C CA 1
ATOM 2211 C C . SER B 1 62 ? 41.238 32.517 29.224 1.00 23.76 62 SER C C 1
ATOM 2212 O O . SER B 1 62 ? 40.525 32.790 30.192 1.00 21.93 62 SER C O 1
ATOM 2215 N N . PRO B 1 63 ? 41.290 33.301 28.139 1.00 25.23 63 PRO C N 1
ATOM 2216 C CA . PRO B 1 63 ? 40.492 34.527 28.058 1.00 26.54 63 PRO C CA 1
ATOM 2217 C C . PRO B 1 63 ? 38.982 34.330 28.216 1.00 27.25 63 PRO C C 1
ATOM 2218 O O . PRO B 1 63 ? 38.299 35.192 28.765 1.00 27.77 63 PRO C O 1
ATOM 2222 N N . GLU B 1 64 ? 38.464 33.197 27.750 1.00 29.16 64 GLU C N 1
ATOM 2223 C CA . GLU B 1 64 ? 37.031 32.927 27.852 1.00 30.46 64 GLU C CA 1
ATOM 2224 C C . GLU B 1 64 ? 36.557 32.737 29.288 1.00 30.31 64 GLU C C 1
ATOM 2225 O O . GLU B 1 64 ? 35.377 32.917 29.583 1.00 30.77 64 GLU C O 1
ATOM 2231 N N . GLU B 1 65 ? 37.466 32.369 30.184 1.00 29.38 65 GLU C N 1
ATOM 2232 C CA . GLU B 1 65 ? 37.078 32.177 31.572 1.00 29.37 65 GLU C CA 1
ATOM 2233 C C . GLU B 1 65 ? 37.748 33.140 32.548 1.00 29.48 65 GLU C C 1
ATOM 2234 O O . GLU B 1 65 ? 38.171 32.755 33.638 1.00 30.31 65 GLU C O 1
ATOM 2240 N N . GLY B 1 66 ? 37.833 34.404 32.142 1.00 29.99 66 GLY C N 1
ATOM 2241 C CA . GLY B 1 66 ? 38.406 35.428 33.000 1.00 31.03 66 GLY C CA 1
ATOM 2242 C C . GLY B 1 66 ? 39.896 35.685 32.920 1.00 31.08 66 GLY C C 1
ATOM 2243 O O . GLY B 1 66 ? 40.432 36.450 33.718 1.00 32.91 66 GLY C O 1
ATOM 2244 N N . GLY B 1 67 ? 40.575 35.062 31.966 1.00 30.64 67 GLY C N 1
ATOM 2245 C CA . GLY B 1 67 ? 42.005 35.269 31.850 1.00 30.35 67 GLY C CA 1
ATOM 2246 C C . GLY B 1 67 ? 42.385 36.076 30.627 1.00 29.99 67 GLY C C 1
ATOM 2247 O O . GLY B 1 67 ? 41.666 36.984 30.216 1.00 29.82 67 GLY C O 1
ATOM 2248 N N . ARG B 1 68 ? 43.527 35.739 30.044 1.00 30.21 68 ARG C N 1
ATOM 2249 C CA . ARG B 1 68 ? 44.016 36.425 28.859 1.00 29.23 68 ARG C CA 1
ATOM 2250 C C . ARG B 1 68 ? 44.826 35.441 28.035 1.00 28.99 68 ARG C C 1
ATOM 2251 O O . ARG B 1 68 ? 45.397 34.491 28.572 1.00 27.69 68 ARG C O 1
ATOM 2253 N N . GLU B 1 69 ? 44.874 35.662 26.727 1.00 28.00 69 GLU C N 1
ATOM 2254 C CA . GLU B 1 69 ? 45.631 34.778 25.852 1.00 28.36 69 GLU C CA 1
ATOM 2255 C C . GLU B 1 69 ? 47.118 34.862 26.189 1.00 27.99 69 GLU C C 1
ATOM 2256 O O . GLU B 1 69 ? 47.652 35.945 26.413 1.00 27.36 69 GLU C O 1
ATOM 2258 N N . VAL B 1 70 ? 47.772 33.707 26.250 1.00 28.31 70 VAL C N 1
ATOM 2259 C CA . VAL B 1 70 ? 49.204 33.644 26.524 1.00 28.73 70 VAL C CA 1
ATOM 2260 C C . VAL B 1 70 ? 49.794 32.762 25.437 1.00 29.49 70 VAL C C 1
ATOM 2261 O O . VAL B 1 70 ? 49.580 31.551 25.424 1.00 30.39 70 VAL C O 1
ATOM 2265 N N . LYS B 1 71 ? 50.524 33.384 24.517 1.00 30.89 71 LYS C N 1
ATOM 2266 C CA . LYS B 1 71 ? 51.136 32.683 23.393 1.00 31.49 71 LYS C CA 1
ATOM 2267 C C . LYS B 1 71 ? 51.801 31.357 23.758 1.00 31.08 71 LYS C C 1
ATOM 2268 O O . LYS B 1 71 ? 51.531 30.329 23.138 1.00 30.98 71 LYS C O 1
ATOM 2274 N N . ASN B 1 72 ? 52.666 31.375 24.766 1.00 30.92 72 ASN C N 1
ATOM 2275 C CA . ASN B 1 72 ? 53.371 30.164 25.161 1.00 30.48 72 ASN C CA 1
ATOM 2276 C C . ASN B 1 72 ? 52.716 29.439 26.330 1.00 30.66 72 ASN C C 1
ATOM 2277 O O . ASN B 1 72 ? 53.390 28.753 27.105 1.00 30.63 72 ASN C O 1
ATOM 2282 N N . ARG B 1 73 ? 51.400 29.582 26.449 1.00 30.23 73 ARG C N 1
ATOM 2283 C CA . ARG B 1 73 ? 50.664 28.929 27.525 1.00 29.58 73 ARG C CA 1
ATOM 2284 C C . ARG B 1 73 ? 50.926 27.423 27.546 1.00 28.18 73 ARG C C 1
ATOM 2285 O O . ARG B 1 73 ? 51.325 26.870 28.571 1.00 27.61 73 ARG C O 1
ATOM 2287 N N . GLU B 1 74 ? 50.711 26.759 26.413 1.00 27.41 74 GLU C N 1
ATOM 2288 C CA . GLU B 1 74 ? 50.918 25.313 26.338 1.00 27.50 74 GLU C CA 1
ATOM 2289 C C . GLU B 1 74 ? 52.342 24.897 26.701 1.00 28.24 74 GLU C C 1
ATOM 2290 O O . GLU B 1 74 ? 52.549 23.860 27.339 1.00 27.58 74 GLU C O 1
ATOM 2296 N N . GLU B 1 75 ? 53.318 25.704 26.292 1.00 27.23 75 GLU C N 1
ATOM 2297 C CA . GLU B 1 75 ? 54.717 25.418 26.583 1.00 27.08 75 GLU C CA 1
ATOM 2298 C C . GLU B 1 75 ? 54.964 25.542 28.079 1.00 25.43 75 GLU C C 1
ATOM 2299 O O . GLU B 1 75 ? 55.696 24.745 28.666 1.00 27.97 75 GLU C O 1
ATOM 2301 N N . LEU B 1 76 ? 54.356 26.549 28.694 1.00 24.42 76 LEU C N 1
ATOM 2302 C CA . LEU B 1 76 ? 54.514 26.759 30.127 1.00 23.70 76 LEU C CA 1
ATOM 2303 C C . LEU B 1 76 ? 54.014 25.533 30.885 1.00 23.80 76 LEU C C 1
ATOM 2304 O O . LEU B 1 76 ? 54.669 25.066 31.817 1.00 23.84 76 LEU C O 1
ATOM 2309 N N . PHE B 1 77 ? 52.861 25.010 30.476 1.00 23.16 77 PHE C N 1
ATOM 2310 C CA . PHE B 1 77 ? 52.291 23.829 31.119 1.00 23.53 77 PHE C CA 1
ATOM 2311 C C . PHE B 1 77 ? 53.217 22.624 30.968 1.00 24.49 77 PHE C C 1
ATOM 2312 O O . PHE B 1 77 ? 53.491 21.911 31.936 1.00 23.86 77 PHE C O 1
ATOM 2320 N N . GLU B 1 78 ? 53.692 22.399 29.747 1.00 25.14 78 GLU C N 1
ATOM 2321 C CA . GLU B 1 78 ? 54.580 21.279 29.463 1.00 26.48 78 GLU C CA 1
ATOM 2322 C C . GLU B 1 78 ? 55.812 21.302 30.353 1.00 25.21 78 GLU C C 1
ATOM 2323 O O . GLU B 1 78 ? 56.191 20.287 30.932 1.00 25.73 78 GLU C O 1
ATOM 2329 N N . GLU B 1 79 ? 56.425 22.473 30.463 1.00 26.09 79 GLU C N 1
ATOM 2330 C CA . GLU B 1 79 ? 57.638 22.637 31.251 1.00 27.31 79 GLU C CA 1
ATOM 2331 C C . GLU B 1 79 ? 57.466 22.852 32.752 1.00 25.77 79 GLU C C 1
ATOM 2332 O O . GLU B 1 79 ? 58.285 22.386 33.542 1.00 26.17 79 GLU C O 1
ATOM 2338 N N . LEU B 1 80 ? 56.407 23.547 33.152 1.00 24.25 80 LEU C N 1
ATOM 2339 C CA . LEU B 1 80 ? 56.211 23.844 34.564 1.00 21.93 80 LEU C CA 1
ATOM 2340 C C . LEU B 1 80 ? 55.238 22.976 35.362 1.00 21.23 80 LEU C C 1
ATOM 2341 O O . LEU B 1 80 ? 55.333 22.918 36.587 1.00 21.14 80 LEU C O 1
ATOM 2346 N N . SER B 1 81 ? 54.304 22.307 34.696 1.00 20.44 81 SER C N 1
ATOM 2347 C CA . SER B 1 81 ? 53.363 21.461 35.427 1.00 20.27 81 SER C CA 1
ATOM 2348 C C . SER B 1 81 ? 54.073 20.388 36.255 1.00 19.56 81 SER C C 1
ATOM 2349 O O . SER B 1 81 ? 53.619 20.029 37.344 1.00 19.89 81 SER C O 1
ATOM 2352 N N . PRO B 1 82 ? 55.191 19.847 35.746 1.00 18.66 82 PRO C N 1
ATOM 2353 C CA . PRO B 1 82 ? 55.891 18.823 36.528 1.00 19.42 82 PRO C CA 1
ATOM 2354 C C . PRO B 1 82 ? 56.536 19.418 37.782 1.00 19.36 82 PRO C C 1
ATOM 2355 O O . PRO B 1 82 ? 56.948 18.692 38.688 1.00 20.28 82 PRO C O 1
ATOM 2359 N N . LEU B 1 83 ? 56.609 20.744 37.836 1.00 18.63 83 LEU C N 1
ATOM 2360 C CA . LEU B 1 83 ? 57.250 21.420 38.956 1.00 18.85 83 LEU C CA 1
ATOM 2361 C C . LEU B 1 83 ? 56.312 22.130 39.925 1.00 19.68 83 LEU C C 1
ATOM 2362 O O . LEU B 1 83 ? 56.757 22.632 40.955 1.00 22.49 83 LEU C O 1
ATOM 2367 N N . SER B 1 84 ? 55.026 22.182 39.604 1.00 16.40 84 SER C N 1
ATOM 2368 C CA . SER B 1 84 ? 54.061 22.846 40.472 1.00 15.75 84 SER C CA 1
ATOM 2369 C C . SER B 1 84 ? 53.232 21.797 41.212 1.00 14.54 84 SER C C 1
ATOM 2370 O O . SER B 1 84 ? 52.898 20.757 40.647 1.00 14.27 84 SER C O 1
ATOM 2373 N N . ASP B 1 85 ? 52.902 22.067 42.472 1.00 13.56 85 ASP C N 1
ATOM 2374 C CA . ASP B 1 85 ? 52.118 21.118 43.262 1.00 12.21 85 ASP C CA 1
ATOM 2375 C C . ASP B 1 85 ? 50.770 20.856 42.607 1.00 10.46 85 ASP C C 1
ATOM 2376 O O . ASP B 1 85 ? 50.277 19.726 42.614 1.00 10.73 85 ASP C O 1
ATOM 2381 N N . TYR B 1 86 ? 50.178 21.908 42.048 1.00 10.33 86 TYR C N 1
ATOM 2382 C CA . TYR B 1 86 ? 48.896 21.808 41.349 1.00 10.33 86 TYR C CA 1
ATOM 2383 C C . TYR B 1 86 ? 48.989 22.594 40.050 1.00 11.52 86 TYR C C 1
ATOM 2384 O O . TYR B 1 86 ? 49.753 23.555 39.945 1.00 10.69 86 TYR C O 1
ATOM 2393 N N . THR B 1 87 ? 48.188 22.182 39.077 1.00 13.06 87 THR C N 1
ATOM 2394 C CA . THR B 1 87 ? 48.069 22.884 37.809 1.00 13.89 87 THR C CA 1
ATOM 2395 C C . THR B 1 87 ? 46.562 23.009 37.605 1.00 13.98 87 THR C C 1
ATOM 2396 O O . THR B 1 87 ? 45.830 22.022 37.713 1.00 14.01 87 THR C O 1
ATOM 2400 N N . ASP B 1 88 ? 46.098 24.227 37.355 1.00 12.06 88 ASP C N 1
ATOM 2401 C CA . ASP B 1 88 ? 44.677 24.471 37.135 1.00 14.15 88 ASP C CA 1
ATOM 2402 C C . ASP B 1 88 ? 44.455 24.701 35.644 1.00 13.50 88 ASP C C 1
ATOM 2403 O O . ASP B 1 88 ? 44.969 25.664 35.079 1.00 14.36 88 ASP C O 1
ATOM 2408 N N . ILE B 1 89 ? 43.705 23.805 35.013 1.00 13.86 89 ILE C N 1
ATOM 2409 C CA . ILE B 1 89 ? 43.396 23.927 33.593 1.00 14.82 89 ILE C CA 1
ATOM 2410 C C . ILE B 1 89 ? 41.872 23.972 33.478 1.00 16.20 89 ILE C C 1
ATOM 2411 O O . ILE B 1 89 ? 41.174 23.325 34.251 1.00 15.81 89 ILE C O 1
ATOM 2416 N N . GLU B 1 90 ? 41.354 24.751 32.534 1.00 16.15 90 GLU C N 1
ATOM 2417 C CA . GLU B 1 90 ? 39.905 24.850 32.369 1.00 16.99 90 GLU C CA 1
ATOM 2418 C C . GLU B 1 90 ? 39.347 23.602 31.699 1.00 16.70 90 GLU C C 1
ATOM 2419 O O . GLU B 1 90 ? 39.967 23.042 30.788 1.00 17.56 90 GLU C O 1
ATOM 2425 N N . LEU B 1 91 ? 38.174 23.166 32.150 1.00 16.41 91 LEU C N 1
ATOM 2426 C CA . LEU B 1 91 ? 37.529 21.996 31.567 1.00 17.09 91 LEU C CA 1
ATOM 2427 C C . LEU B 1 91 ? 37.269 22.294 30.093 1.00 18.68 91 LEU C C 1
ATOM 2428 O O . LEU B 1 91 ? 37.286 21.395 29.256 1.00 19.47 91 LEU C O 1
ATOM 2433 N N . SER B 1 92 ? 37.038 23.568 29.788 1.00 19.82 92 SER C N 1
ATOM 2434 C CA . SER B 1 92 ? 36.755 23.993 28.422 1.00 21.39 92 SER C CA 1
ATOM 2435 C C . SER B 1 92 ? 37.953 23.892 27.475 1.00 22.69 92 SER C C 1
ATOM 2436 O O . SER B 1 92 ? 37.782 23.940 26.256 1.00 21.48 92 SER C O 1
ATOM 2439 N N . SER B 1 93 ? 39.158 23.753 28.028 1.00 23.27 93 SER C N 1
ATOM 2440 C CA . SER B 1 93 ? 40.366 23.611 27.208 1.00 24.80 93 SER C CA 1
ATOM 2441 C C . SER B 1 93 ? 40.607 22.115 27.019 1.00 26.19 93 SER C C 1
ATOM 2442 O O . SER B 1 93 ? 41.650 21.578 27.396 1.00 26.72 93 SER C O 1
ATOM 2445 N N . ARG B 1 94 ? 39.619 21.451 26.432 1.00 27.81 94 ARG C N 1
ATOM 2446 C CA . ARG B 1 94 ? 39.647 20.012 26.202 1.00 30.17 94 ARG C CA 1
ATOM 2447 C C . ARG B 1 94 ? 40.923 19.444 25.593 1.00 30.36 94 ARG C C 1
ATOM 2448 O O . ARG B 1 94 ? 41.355 18.352 25.964 1.00 31.77 94 ARG C O 1
ATOM 2456 N N . GLY B 1 95 ? 41.525 20.180 24.663 1.00 30.77 95 GLY C N 1
ATOM 2457 C CA . GLY B 1 95 ? 42.735 19.705 24.009 1.00 30.86 95 GLY C CA 1
ATOM 2458 C C . GLY B 1 95 ? 43.971 19.537 24.880 1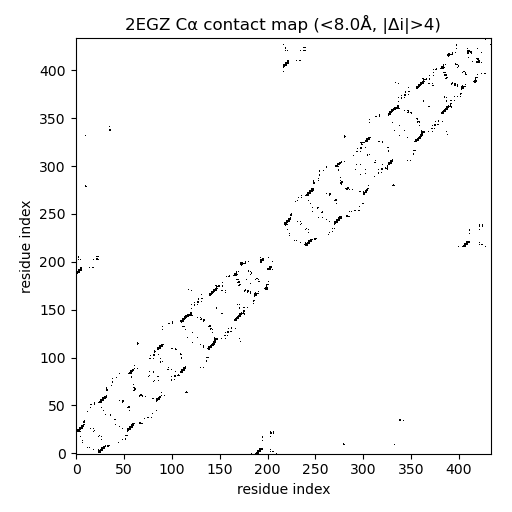.00 30.29 95 GLY C C 1
ATOM 2459 O O . GLY B 1 95 ? 44.933 18.883 24.471 1.00 29.65 95 GLY C O 1
ATOM 2460 N N . LEU B 1 96 ? 43.955 20.117 26.077 1.00 29.15 96 LEU C N 1
ATOM 2461 C CA . LEU B 1 96 ? 45.100 20.027 26.982 1.00 27.57 96 LEU C CA 1
ATOM 2462 C C . LEU B 1 96 ? 44.874 19.099 28.172 1.00 27.16 96 LEU C C 1
ATOM 2463 O O . LEU B 1 96 ? 45.822 18.735 28.865 1.00 28.02 96 LEU C O 1
ATOM 2468 N N . LEU B 1 97 ? 43.624 18.702 28.395 1.00 27.08 97 LEU C N 1
ATOM 2469 C CA . LEU B 1 97 ? 43.278 17.843 29.527 1.00 25.36 97 LEU C CA 1
ATOM 2470 C C . LEU B 1 97 ? 44.054 16.530 29.656 1.00 24.96 97 LEU C C 1
ATOM 2471 O O . LEU B 1 97 ? 44.741 16.308 30.659 1.00 24.19 97 LEU C O 1
ATOM 2476 N N . VAL B 1 98 ? 43.941 15.654 28.661 1.00 23.17 98 VAL C N 1
ATOM 2477 C CA . VAL B 1 98 ? 44.638 14.368 28.714 1.00 23.26 98 VAL C CA 1
ATOM 2478 C C . VAL B 1 98 ? 46.140 14.578 28.868 1.00 22.13 98 VAL C C 1
ATOM 2479 O O . VAL B 1 98 ? 46.800 13.894 29.648 1.00 22.21 98 VAL C O 1
ATOM 2483 N N . LYS B 1 99 ? 46.659 15.538 28.116 1.00 22.86 99 LYS C N 1
ATOM 2484 C CA . LYS B 1 99 ? 48.073 15.886 28.128 1.00 25.33 99 LYS C CA 1
ATOM 2485 C C . LYS B 1 99 ? 48.553 16.325 29.517 1.00 25.05 99 LYS C C 1
ATOM 2486 O O . LYS B 1 99 ? 49.542 15.803 30.034 1.00 24.84 99 LYS C O 1
ATOM 2492 N N . LEU B 1 100 ? 47.848 17.279 30.120 1.00 24.63 100 LEU C N 1
ATOM 2493 C CA . LEU B 1 100 ? 48.217 17.775 31.443 1.00 24.38 100 LEU C CA 1
ATOM 2494 C C . LEU B 1 100 ? 48.020 16.728 32.535 1.00 23.72 100 LEU C C 1
ATOM 2495 O O . LEU B 1 100 ? 48.705 16.755 33.560 1.00 24.01 100 LEU C O 1
ATOM 2500 N N . TYR B 1 101 ? 47.084 15.809 32.326 1.00 23.18 101 TYR C N 1
ATOM 2501 C CA . TYR B 1 101 ? 46.857 14.758 33.307 1.00 23.45 101 TYR C CA 1
ATOM 2502 C C . TYR B 1 101 ? 48.061 13.818 33.320 1.00 23.09 101 TYR C C 1
ATOM 2503 O O . TYR B 1 101 ? 48.566 13.450 34.382 1.00 21.22 101 TYR C O 1
ATOM 2512 N N . ASN B 1 102 ? 48.514 13.429 32.133 1.00 23.29 102 ASN C N 1
ATOM 2513 C CA . ASN B 1 102 ? 49.658 12.529 32.022 1.00 23.54 102 ASN C CA 1
ATOM 2514 C C . ASN B 1 102 ? 50.909 13.157 32.620 1.00 22.36 102 ASN C C 1
ATOM 2515 O O . ASN B 1 102 ? 51.656 12.499 33.341 1.00 21.86 102 ASN C O 1
ATOM 2520 N N . ILE B 1 103 ? 51.125 14.435 32.324 1.00 22.41 103 ILE C N 1
ATOM 2521 C CA . ILE B 1 103 ? 52.287 15.161 32.827 1.00 22.46 103 ILE C CA 1
ATOM 2522 C C . ILE B 1 103 ? 52.280 15.244 34.351 1.00 21.74 103 ILE C C 1
ATOM 2523 O O . ILE B 1 103 ? 53.262 14.895 35.001 1.00 20.67 103 ILE C O 1
ATOM 2528 N N . THR B 1 104 ? 51.169 15.703 34.918 1.00 21.19 104 THR C N 1
ATOM 2529 C CA . THR B 1 104 ? 51.066 15.828 36.371 1.00 21.63 104 THR C CA 1
ATOM 2530 C C . THR B 1 104 ? 51.134 14.475 37.065 1.00 22.30 104 THR C C 1
ATOM 2531 O O . THR B 1 104 ? 51.833 14.320 38.066 1.00 21.37 104 THR C O 1
ATOM 2535 N N . LYS B 1 105 ? 50.404 13.501 36.529 1.00 23.38 105 LYS C N 1
ATOM 2536 C CA . LYS B 1 105 ? 50.378 12.155 37.092 1.00 26.23 105 LYS C CA 1
ATOM 2537 C C . LYS B 1 105 ? 51.787 11.573 37.196 1.00 26.74 105 LYS C C 1
ATOM 2538 O O . LYS B 1 105 ? 52.197 11.093 38.252 1.00 26.72 105 LYS C O 1
ATOM 2544 N N . GLU B 1 106 ? 52.524 11.613 36.092 1.00 28.18 106 GLU C N 1
ATOM 2545 C CA . GLU B 1 106 ? 53.878 11.078 36.068 1.00 28.89 106 GLU C CA 1
ATOM 2546 C C . GLU B 1 106 ? 54.814 11.806 37.024 1.00 28.24 106 GLU C C 1
ATOM 2547 O O . GLU B 1 106 ? 55.737 11.202 37.576 1.00 28.21 106 GLU C O 1
ATOM 2553 N N . ALA B 1 107 ? 54.569 13.097 37.225 1.00 25.56 107 ALA C N 1
ATOM 2554 C CA . ALA B 1 107 ? 55.403 13.905 38.109 1.00 23.96 107 ALA C CA 1
ATOM 2555 C C . ALA B 1 107 ? 54.936 13.859 39.563 1.00 22.71 107 ALA C C 1
ATOM 2556 O O . ALA B 1 107 ? 55.554 14.464 40.436 1.00 22.23 107 ALA C O 1
ATOM 2558 N N . GLY B 1 108 ? 53.850 13.137 39.820 1.00 21.44 108 GLY C N 1
ATOM 2559 C CA . GLY B 1 108 ? 53.338 13.031 41.174 1.00 19.93 108 GLY C CA 1
ATOM 2560 C C . GLY B 1 108 ? 52.663 14.300 41.659 1.00 18.54 108 GLY C C 1
ATOM 2561 O O . GLY B 1 108 ? 52.568 14.540 42.866 1.00 18.19 108 GLY C O 1
ATOM 2562 N N . LYS B 1 109 ? 52.188 15.108 40.716 1.00 17.39 109 LYS C N 1
ATOM 2563 C CA . LYS B 1 109 ? 51.515 16.363 41.028 1.00 17.06 109 LYS C CA 1
ATOM 2564 C C . LYS B 1 109 ? 50.003 16.233 40.856 1.00 18.53 109 LYS C C 1
ATOM 2565 O O . LYS B 1 109 ? 49.513 15.172 40.466 1.00 19.42 109 LYS C O 1
ATOM 2571 N N . LYS B 1 110 ? 49.268 17.309 41.137 1.00 16.46 110 LYS C N 1
ATOM 2572 C CA . LYS B 1 110 ? 47.808 17.285 41.042 1.00 16.95 110 LYS C CA 1
ATOM 2573 C C . LYS B 1 110 ? 47.232 18.205 39.980 1.00 16.55 110 LYS C C 1
ATOM 2574 O O . LYS B 1 110 ? 47.759 19.286 39.723 1.00 15.95 110 LYS C O 1
ATOM 2580 N N . LEU B 1 111 ? 46.127 17.773 39.380 1.00 15.14 111 LEU C N 1
ATOM 2581 C CA . LEU B 1 111 ? 45.473 18.560 38.348 1.00 14.69 111 LEU C CA 1
ATOM 2582 C C . LEU B 1 111 ? 44.113 19.057 38.810 1.00 14.94 111 LEU C C 1
ATOM 2583 O O . LEU B 1 111 ? 43.273 18.274 39.257 1.00 15.73 111 LEU C O 1
ATOM 2588 N N . ILE B 1 112 ? 43.910 20.364 38.722 1.00 13.92 112 ILE C N 1
ATOM 2589 C CA . ILE B 1 112 ? 42.625 20.949 39.070 1.00 12.32 112 ILE C CA 1
ATOM 2590 C C . ILE B 1 112 ? 41.990 21.246 37.721 1.00 12.87 112 ILE C C 1
ATOM 2591 O O . ILE B 1 112 ? 42.644 21.794 36.843 1.00 14.81 112 ILE C O 1
ATOM 2596 N N . ILE B 1 113 ? 40.734 20.857 37.541 1.00 11.95 113 ILE C N 1
ATOM 2597 C CA . ILE B 1 113 ? 40.041 21.113 36.286 1.00 11.31 113 ILE C CA 1
ATOM 2598 C C . ILE B 1 113 ? 38.888 22.026 36.646 1.00 11.97 113 ILE C C 1
ATOM 2599 O O . ILE B 1 113 ? 37.932 21.618 37.308 1.00 11.93 113 ILE C O 1
ATOM 2604 N N . SER B 1 114 ? 38.997 23.274 36.209 1.00 12.80 114 SER C N 1
ATOM 2605 C CA . SER B 1 114 ? 38.025 24.297 36.554 1.00 13.19 114 SER C CA 1
ATOM 2606 C C . SER B 1 114 ? 36.974 24.729 35.541 1.00 13.69 114 SER C C 1
ATOM 2607 O O . SER B 1 114 ? 37.103 24.527 34.333 1.00 11.50 114 SER C O 1
ATOM 2610 N N . TYR B 1 115 ? 35.934 25.353 36.084 1.00 13.05 115 TYR C N 1
ATOM 2611 C CA . TYR B 1 115 ? 34.825 25.891 35.314 1.00 13.09 115 TYR C CA 1
ATOM 2612 C C . TYR B 1 115 ? 34.407 27.169 36.023 1.00 13.99 115 TYR C C 1
ATOM 2613 O O . TYR B 1 115 ? 34.178 27.157 37.233 1.00 14.01 115 TYR C O 1
ATOM 2622 N N . HIS B 1 116 ? 34.323 28.272 35.291 1.00 13.55 116 HIS C N 1
ATOM 2623 C CA . HIS B 1 116 ? 33.908 29.526 35.903 1.00 13.94 116 HIS C CA 1
ATOM 2624 C C . HIS B 1 116 ? 32.711 30.133 35.184 1.00 14.81 116 HIS C C 1
ATOM 2625 O O . HIS B 1 116 ? 32.605 30.058 33.960 1.00 15.39 116 HIS C O 1
ATOM 2632 N N . ASN B 1 117 ? 31.797 30.717 35.949 1.00 14.20 117 ASN C N 1
ATOM 2633 C CA . ASN B 1 117 ? 30.655 31.403 35.355 1.00 15.06 117 ASN C CA 1
ATOM 2634 C C . ASN B 1 117 ? 30.517 32.679 36.158 1.00 15.35 117 ASN C C 1
ATOM 2635 O O . ASN B 1 117 ? 30.076 32.662 37.305 1.00 15.37 117 ASN C O 1
ATOM 2640 N N . PHE B 1 118 ? 30.919 33.787 35.549 1.00 16.52 118 PHE C N 1
ATOM 2641 C CA . PHE B 1 118 ? 30.889 35.088 36.198 1.00 16.95 118 PHE C CA 1
ATOM 2642 C C . PHE B 1 118 ? 29.528 35.772 36.198 1.00 17.37 118 PHE C C 1
ATOM 2643 O O . PHE B 1 118 ? 29.389 36.881 36.719 1.00 18.32 118 PHE C O 1
ATOM 2651 N N . GLU B 1 119 ? 28.522 35.112 35.633 1.00 16.18 119 GLU C N 1
ATOM 2652 C CA . GLU B 1 119 ? 27.187 35.692 35.566 1.00 17.07 119 GLU C CA 1
ATOM 2653 C C . GLU B 1 119 ? 26.120 35.058 36.449 1.00 15.09 119 GLU C C 1
ATOM 2654 O O . GLU B 1 119 ? 25.271 35.762 37.005 1.00 14.05 119 GLU C O 1
ATOM 2660 N N . LEU B 1 120 ? 26.154 33.736 36.582 1.00 13.66 120 LEU C N 1
ATOM 2661 C CA . LEU B 1 120 ? 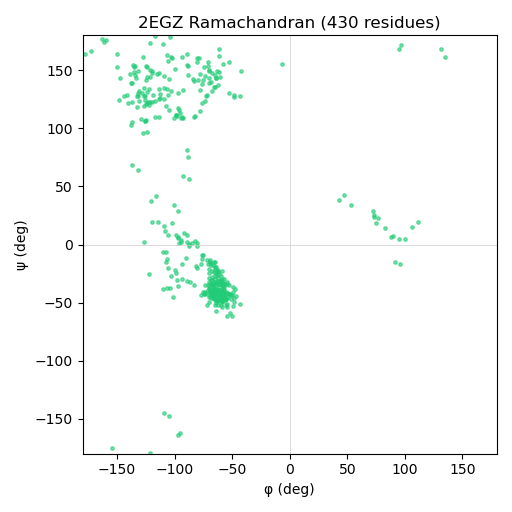25.129 33.043 37.354 1.00 13.26 120 LEU C CA 1
ATOM 2662 C C . LEU B 1 120 ? 25.545 31.644 37.780 1.00 13.36 120 LEU C C 1
ATOM 2663 O O . LEU B 1 120 ? 26.596 31.149 37.387 1.00 12.02 120 LEU C O 1
ATOM 2668 N N . THR B 1 121 ? 24.701 31.014 38.589 1.00 13.20 121 THR C N 1
ATOM 2669 C CA . THR B 1 121 ? 24.938 29.649 39.037 1.00 11.72 121 THR C CA 1
ATOM 2670 C C . THR B 1 121 ? 24.096 28.805 38.087 1.00 12.82 121 THR C C 1
ATOM 2671 O O . THR B 1 121 ? 22.864 28.832 38.138 1.00 12.70 121 THR C O 1
ATOM 2675 N N . PRO B 1 122 ? 24.752 28.043 37.202 1.00 14.07 122 PRO C N 1
ATOM 2676 C CA . PRO B 1 122 ? 24.041 27.205 36.232 1.00 13.94 122 PRO C CA 1
ATOM 2677 C C . PRO B 1 122 ? 23.156 26.119 36.826 1.00 14.48 122 PRO C C 1
ATOM 2678 O O . PRO B 1 122 ? 23.283 25.769 38.005 1.00 14.85 122 PRO C O 1
ATOM 2682 N N . PRO B 1 123 ? 22.224 25.588 36.015 1.00 14.07 123 PRO C N 1
ATOM 2683 C CA . PRO B 1 123 ? 21.294 24.532 36.426 1.00 13.96 123 PRO C CA 1
ATOM 2684 C C . PRO B 1 123 ? 22.040 23.348 37.023 1.00 13.08 123 PRO C C 1
ATOM 2685 O O . PRO B 1 123 ? 23.215 23.135 36.735 1.00 12.16 123 PRO C O 1
ATOM 2689 N N . ASN B 1 124 ? 21.348 22.568 37.844 1.00 14.24 124 ASN C N 1
ATOM 2690 C CA . ASN B 1 124 ? 21.973 21.429 38.496 1.00 14.79 124 ASN C CA 1
ATOM 2691 C C . ASN B 1 124 ? 22.683 20.448 37.582 1.00 13.72 124 ASN C C 1
ATOM 2692 O O . ASN B 1 124 ? 23.773 19.995 37.916 1.00 13.15 124 ASN C O 1
ATOM 2697 N N . TRP B 1 125 ? 22.093 20.123 36.431 1.00 14.52 125 TRP C N 1
ATOM 2698 C CA . TRP B 1 125 ? 22.729 19.154 35.545 1.00 15.43 125 TRP C CA 1
ATOM 2699 C C . TRP B 1 125 ? 24.102 19.612 35.068 1.00 15.14 125 TRP C C 1
ATOM 2700 O O . TRP B 1 125 ? 24.985 18.786 34.827 1.00 14.01 125 TRP C O 1
ATOM 2711 N N . ILE B 1 126 ? 24.282 20.923 34.936 1.00 13.88 126 ILE C N 1
ATOM 2712 C CA . ILE B 1 126 ? 25.565 21.477 34.517 1.00 13.81 126 ILE C CA 1
ATOM 2713 C C . ILE B 1 126 ? 26.560 21.360 35.672 1.00 14.09 126 ILE C C 1
ATOM 2714 O O . ILE B 1 126 ? 27.717 20.997 35.469 1.00 14.47 126 ILE C O 1
ATOM 2719 N N . ILE B 1 127 ? 26.107 21.663 36.885 1.00 11.47 127 ILE C N 1
ATOM 2720 C CA . ILE B 1 127 ? 26.976 21.548 38.052 1.00 13.32 127 ILE C CA 1
ATOM 2721 C C . ILE B 1 127 ? 27.491 20.112 38.152 1.00 12.56 127 ILE C C 1
ATOM 2722 O O . ILE B 1 127 ? 28.690 19.875 38.315 1.00 12.68 127 ILE C O 1
ATOM 2727 N N . ARG B 1 128 ? 26.580 19.150 38.037 1.00 12.76 128 ARG C N 1
ATOM 2728 C CA . ARG B 1 128 ? 26.958 17.745 38.126 1.00 13.88 128 ARG C CA 1
ATOM 2729 C C . ARG B 1 128 ? 27.855 17.289 36.979 1.00 14.33 128 ARG C C 1
ATOM 2730 O O . ARG B 1 128 ? 28.768 16.493 37.184 1.00 14.34 128 ARG C O 1
ATOM 2738 N N . GLU B 1 129 ? 27.597 17.785 35.773 1.00 16.65 129 GLU C N 1
ATOM 2739 C CA . GLU B 1 129 ? 28.414 17.397 34.628 1.00 18.11 129 GLU C CA 1
ATOM 2740 C C . GLU B 1 129 ? 29.846 17.895 34.777 1.00 17.67 129 GLU C C 1
ATOM 2741 O O . GLU B 1 129 ? 30.795 17.182 34.450 1.00 17.17 129 GLU C O 1
ATOM 2747 N N . VAL B 1 130 ? 29.999 19.126 35.256 1.00 16.32 130 VAL C N 1
ATOM 2748 C CA . VAL B 1 130 ? 31.328 19.697 35.453 1.00 14.85 130 VAL C CA 1
ATOM 2749 C C . VAL B 1 130 ? 32.101 18.838 36.441 1.00 14.79 130 VAL C C 1
ATOM 2750 O O . VAL B 1 130 ? 33.276 18.533 36.232 1.00 15.84 130 VAL C O 1
ATOM 2754 N N . LEU B 1 131 ? 31.438 18.441 37.519 1.00 12.49 131 LEU C N 1
ATOM 2755 C CA . LEU B 1 131 ? 32.076 17.607 38.527 1.00 13.27 131 LEU C CA 1
ATOM 2756 C C . LEU B 1 131 ? 32.437 16.237 37.968 1.00 14.17 131 LEU C C 1
ATOM 2757 O O . LEU B 1 131 ? 33.555 15.754 38.153 1.00 13.34 131 LEU C O 1
ATOM 2762 N N . ARG B 1 132 ? 31.494 15.610 37.277 1.00 14.00 132 ARG C N 1
ATOM 2763 C CA . ARG B 1 132 ? 31.758 14.293 36.718 1.00 16.28 132 ARG C CA 1
ATOM 2764 C C . ARG B 1 132 ? 32.852 14.297 35.664 1.00 17.15 132 ARG C C 1
ATOM 2765 O O . ARG B 1 132 ? 33.669 13.380 35.621 1.00 16.49 132 ARG C O 1
ATOM 2773 N N . GLU B 1 133 ? 32.877 15.323 34.818 1.00 18.87 133 GLU C N 1
ATOM 2774 C CA . GLU B 1 133 ? 33.907 15.407 33.785 1.00 20.86 133 GLU C CA 1
ATOM 2775 C C . GLU B 1 133 ? 35.269 15.611 34.435 1.00 21.16 133 GLU C C 1
ATOM 2776 O O . GLU B 1 133 ? 36.268 15.037 34.001 1.00 20.32 133 GLU C O 1
ATOM 2782 N N . GLY B 1 134 ? 35.304 16.425 35.484 1.00 20.03 134 GLY C N 1
ATOM 2783 C CA . GLY B 1 134 ? 36.556 16.657 36.177 1.00 19.41 134 GLY C CA 1
ATOM 2784 C C . GLY B 1 134 ? 37.153 15.352 36.683 1.00 20.11 134 GLY C C 1
ATOM 2785 O O . GLY B 1 134 ? 38.354 15.116 36.553 1.00 18.84 134 GLY C O 1
ATOM 2786 N N . TYR B 1 135 ? 36.315 14.497 37.262 1.00 19.39 135 TYR C N 1
ATOM 2787 C CA . TYR B 1 135 ? 36.785 13.219 37.782 1.00 19.01 135 TYR C CA 1
ATOM 2788 C C . TYR B 1 135 ? 37.144 12.272 36.646 1.00 19.99 135 TYR C C 1
ATOM 2789 O O . TYR B 1 135 ? 38.080 11.482 36.759 1.00 19.99 135 TYR C O 1
ATOM 2798 N N . ARG B 1 136 ? 36.394 12.360 35.554 1.00 19.62 136 ARG C N 1
ATOM 2799 C CA . ARG B 1 136 ? 36.632 11.520 34.388 1.00 22.06 136 ARG C CA 1
ATOM 2800 C C . ARG B 1 136 ? 37.996 11.802 33.763 1.00 21.33 136 ARG C C 1
ATOM 2801 O O . ARG B 1 136 ? 38.636 10.894 33.235 1.00 22.22 136 ARG C O 1
ATOM 2809 N N . TYR B 1 137 ? 38.442 13.054 33.826 1.00 20.41 137 TYR C N 1
ATOM 2810 C CA . TYR B 1 137 ? 39.740 13.430 33.268 1.00 20.31 137 TYR C CA 1
ATOM 2811 C C . TYR B 1 137 ? 40.852 13.330 34.306 1.00 19.97 137 TYR C C 1
ATOM 2812 O O . TYR B 1 137 ? 41.975 13.790 34.073 1.00 20.49 137 TYR C O 1
ATOM 2821 N N . GLY B 1 138 ? 40.525 12.740 35.455 1.00 18.89 138 GLY C N 1
ATOM 2822 C CA . GLY B 1 138 ? 41.499 12.541 36.516 1.00 19.23 138 GLY C CA 1
ATOM 2823 C C . GLY B 1 138 ? 41.952 13.741 37.333 1.00 19.37 138 GLY C C 1
ATOM 2824 O O . GLY B 1 138 ? 43.047 13.724 37.891 1.00 20.19 138 GLY C O 1
ATOM 2825 N N . GLY B 1 139 ? 41.126 14.775 37.430 1.00 18.01 139 GLY C N 1
ATOM 2826 C CA . GLY B 1 139 ? 41.535 15.932 38.205 1.00 16.47 139 GLY C CA 1
ATOM 2827 C C . GLY B 1 139 ? 40.591 16.260 39.340 1.00 17.29 139 GLY C C 1
ATOM 2828 O O . GLY B 1 139 ? 39.600 15.557 39.569 1.00 16.62 139 GLY C O 1
ATOM 2829 N N . ILE B 1 140 ? 40.915 17.323 40.068 1.00 15.17 140 ILE C N 1
ATOM 2830 C CA . ILE B 1 140 ? 40.083 17.788 41.167 1.00 13.85 140 ILE C CA 1
ATOM 2831 C C . ILE B 1 140 ? 39.178 18.839 40.543 1.00 13.82 140 ILE C C 1
ATOM 2832 O O . ILE B 1 140 ? 39.632 19.917 40.170 1.00 12.57 140 ILE C O 1
ATOM 2837 N N . PRO B 1 141 ? 37.884 18.534 40.402 1.00 12.89 141 PRO C N 1
ATOM 2838 C CA . PRO B 1 141 ? 36.978 19.513 39.805 1.00 11.13 141 PRO C CA 1
ATOM 2839 C C . PRO B 1 141 ? 36.806 20.770 40.651 1.00 12.30 141 PRO C C 1
ATOM 2840 O O . PRO B 1 141 ? 36.658 20.700 41.871 1.00 9.84 141 PRO C O 1
ATOM 2844 N N . LYS B 1 142 ? 36.846 21.920 39.984 1.00 11.56 142 LYS C N 1
ATOM 2845 C CA . LYS B 1 142 ? 36.685 23.211 40.642 1.00 12.04 142 LYS C CA 1
ATOM 2846 C C . LYS B 1 142 ? 35.573 23.969 39.937 1.00 12.80 142 LYS C C 1
ATOM 2847 O O . LYS B 1 142 ? 35.597 24.112 38.714 1.00 12.03 142 LYS C O 1
ATOM 2853 N N . ILE B 1 143 ? 34.603 24.448 40.709 1.00 11.45 143 ILE C N 1
ATOM 2854 C CA . ILE B 1 143 ? 33.484 25.205 40.161 1.00 13.05 143 ILE C CA 1
ATOM 2855 C C . ILE B 1 143 ? 33.424 26.553 40.867 1.00 12.68 143 ILE C C 1
ATOM 2856 O O . ILE B 1 143 ? 33.304 26.611 42.086 1.00 13.13 143 ILE C O 1
ATOM 2861 N N . ALA B 1 144 ? 33.521 27.632 40.099 1.00 12.23 144 ALA C N 1
ATOM 2862 C CA . ALA B 1 144 ? 33.454 28.980 40.658 1.00 11.90 144 ALA C CA 1
ATOM 2863 C C . ALA B 1 144 ? 32.359 29.709 39.884 1.00 13.36 144 ALA C C 1
ATOM 2864 O O . ALA B 1 144 ? 32.555 30.076 38.725 1.00 12.21 144 ALA C O 1
ATOM 2866 N N . VAL B 1 145 ? 31.210 29.912 40.526 1.00 12.17 145 VAL C N 1
ATOM 2867 C CA . VAL B 1 145 ? 30.071 30.558 39.874 1.00 12.20 145 VAL C CA 1
ATOM 2868 C C . VAL B 1 145 ? 29.420 31.649 40.723 1.00 13.13 145 VAL C C 1
ATOM 2869 O O . VAL B 1 145 ? 29.317 31.526 41.945 1.00 12.41 145 VAL C O 1
ATOM 2873 N N . LYS B 1 146 ? 28.971 32.714 40.066 1.00 12.46 146 LYS C N 1
ATOM 2874 C CA . LYS B 1 146 ? 28.344 33.821 40.772 1.00 13.84 146 LYS C CA 1
ATOM 2875 C C . LYS B 1 146 ? 26.962 33.466 41.293 1.00 13.32 146 LYS C C 1
ATOM 2876 O O . LYS B 1 146 ? 26.107 32.973 40.551 1.00 12.15 146 LYS C O 1
ATOM 2882 N N . ALA B 1 147 ? 26.752 33.718 42.578 1.00 12.02 147 ALA C N 1
ATOM 2883 C CA . ALA B 1 147 ? 25.464 33.461 43.195 1.00 13.64 147 ALA C CA 1
ATOM 2884 C C . ALA B 1 147 ? 24.674 34.762 43.103 1.00 14.28 147 ALA C C 1
ATOM 2885 O O . ALA B 1 147 ? 25.193 35.840 43.410 1.00 13.48 147 ALA C O 1
ATOM 2887 N N . ASN B 1 148 ? 23.426 34.663 42.664 1.00 13.89 148 ASN C N 1
ATOM 2888 C CA . ASN B 1 148 ? 22.576 35.839 42.541 1.00 13.96 148 ASN C CA 1
ATOM 2889 C C . ASN B 1 148 ? 21.499 35.833 43.625 1.00 14.89 148 ASN C C 1
ATOM 2890 O O . ASN B 1 148 ? 20.549 36.627 43.593 1.00 13.32 148 ASN C O 1
ATOM 2895 N N . SER B 1 149 ? 21.678 34.939 44.595 1.00 13.12 149 SER C N 1
ATOM 2896 C CA . SER B 1 149 ? 20.759 34.781 45.720 1.00 14.42 149 SER C CA 1
ATOM 2897 C C . SER B 1 149 ? 21.384 33.803 46.705 1.00 14.67 149 SER C C 1
ATOM 2898 O O . SER B 1 149 ? 22.351 33.118 46.376 1.00 14.78 149 SER C O 1
ATOM 2901 N N . TYR B 1 150 ? 20.837 33.732 47.913 1.00 13.67 150 TYR C N 1
ATOM 2902 C CA . TYR B 1 150 ? 21.368 32.794 48.894 1.00 14.08 150 TYR C CA 1
ATOM 2903 C C . TYR B 1 150 ? 21.011 31.382 48.438 1.00 14.77 150 TYR C C 1
ATOM 2904 O O . TYR B 1 150 ? 21.763 30.435 48.669 1.00 13.13 150 TYR C O 1
ATOM 2913 N N . GLU B 1 151 ? 19.868 31.255 47.769 1.00 15.25 151 GLU C N 1
ATOM 2914 C CA . GLU B 1 151 ? 19.411 29.962 47.258 1.00 16.16 151 GLU C CA 1
ATOM 2915 C C . GLU B 1 151 ? 20.462 29.356 46.322 1.00 13.56 151 GLU C C 1
ATOM 2916 O O . GLU B 1 151 ? 20.656 28.140 46.300 1.00 13.76 151 GLU C O 1
ATOM 2922 N N . ASP B 1 152 ? 21.127 30.206 45.539 1.00 12.79 152 ASP C N 1
ATOM 2923 C CA . ASP B 1 152 ? 22.153 29.747 44.597 1.00 12.82 152 ASP C CA 1
ATOM 2924 C C . ASP B 1 152 ? 23.342 29.136 45.329 1.00 11.09 152 ASP C C 1
ATOM 2925 O O . ASP B 1 152 ? 23.997 28.226 44.817 1.00 11.77 152 ASP C O 1
ATOM 2930 N N . VAL B 1 153 ? 23.630 29.655 46.517 1.00 10.37 153 VAL C N 1
ATOM 2931 C CA . VAL B 1 153 ? 24.749 29.157 47.314 1.00 9.74 153 VAL C CA 1
ATOM 2932 C C . VAL B 1 153 ? 24.387 27.788 47.866 1.00 9.83 153 VAL C C 1
ATOM 2933 O O . VAL B 1 153 ? 25.129 26.825 47.702 1.00 8.94 153 VAL C O 1
ATOM 2937 N N . ALA B 1 154 ? 23.228 27.708 48.510 1.00 8.24 154 ALA C N 1
ATOM 2938 C CA . ALA B 1 154 ? 22.761 26.455 49.081 1.00 9.92 154 ALA C CA 1
ATOM 2939 C C . ALA B 1 154 ? 22.704 25.374 48.003 1.00 10.06 154 ALA C C 1
ATOM 2940 O O . ALA B 1 154 ? 23.115 24.235 48.230 1.00 11.01 154 ALA C O 1
ATOM 2942 N N . ARG B 1 155 ? 22.205 25.744 46.825 1.00 9.93 155 ARG C N 1
ATOM 2943 C CA . ARG B 1 155 ? 22.069 24.808 45.712 1.00 11.40 155 ARG C CA 1
ATOM 2944 C C . ARG B 1 155 ? 23.414 24.262 45.238 1.00 10.07 155 ARG C C 1
ATOM 2945 O O . ARG B 1 155 ? 23.578 23.052 45.080 1.00 9.41 155 ARG C O 1
ATOM 2953 N N . LEU B 1 156 ? 24.380 25.147 45.014 1.00 10.72 156 LEU C N 1
ATOM 2954 C CA . LEU B 1 156 ? 25.700 24.708 44.570 1.00 9.64 156 LEU C CA 1
ATOM 2955 C C . LEU B 1 156 ? 26.294 23.718 45.566 1.00 9.78 156 LEU C C 1
ATOM 2956 O O . LEU B 1 156 ? 26.811 22.665 45.184 1.00 11.91 156 LEU C O 1
ATOM 2961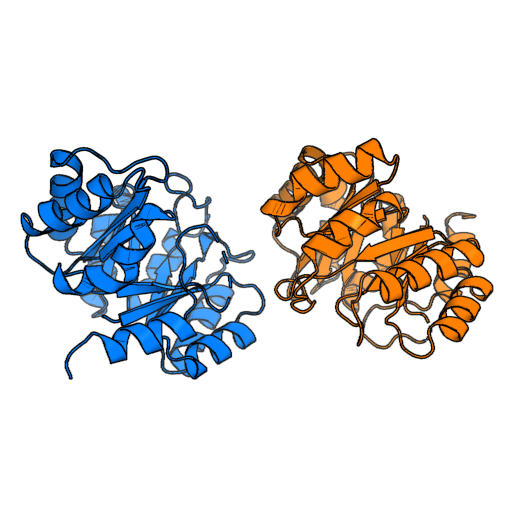 N N . LEU B 1 157 ? 26.217 24.055 46.848 1.00 9.20 157 LEU C N 1
ATOM 2962 C CA . LEU B 1 157 ? 26.783 23.192 47.883 1.00 9.82 157 LEU C CA 1
ATOM 2963 C C . LEU B 1 157 ? 26.072 21.853 47.997 1.00 10.51 157 LEU C C 1
ATOM 2964 O O . LEU B 1 157 ? 26.714 20.802 48.078 1.00 12.41 157 LEU C O 1
ATOM 2969 N N . CYS B 1 158 ? 24.747 21.883 47.990 1.00 11.03 158 CYS C N 1
ATOM 2970 C CA . CYS B 1 158 ? 23.974 20.654 48.107 1.00 12.24 158 CYS C CA 1
ATOM 2971 C C . CYS B 1 158 ? 24.061 19.730 46.899 1.00 12.63 158 CYS C C 1
ATOM 2972 O O . CYS B 1 158 ? 24.158 18.509 47.049 1.00 9.97 158 CYS C O 1
ATOM 2975 N N . ILE B 1 159 ? 24.025 20.305 45.703 1.00 11.51 159 ILE C N 1
ATOM 2976 C CA . ILE B 1 159 ? 24.092 19.498 44.494 1.00 11.85 159 ILE C CA 1
ATOM 2977 C C . ILE B 1 159 ? 25.468 18.856 44.331 1.00 13.36 159 ILE C C 1
ATOM 2978 O O . ILE B 1 159 ? 25.592 17.757 43.783 1.00 13.35 159 ILE C O 1
ATOM 2983 N N . SER B 1 160 ? 26.502 19.525 44.829 1.00 13.13 160 SER C N 1
ATOM 2984 C CA . SER B 1 160 ? 27.852 18.993 44.712 1.00 13.98 160 SER C CA 1
ATOM 2985 C C . SER B 1 160 ? 28.013 17.653 45.427 1.00 14.34 160 SER C C 1
ATOM 2986 O O . SER B 1 160 ? 28.876 16.858 45.061 1.00 15.18 160 SER C O 1
ATOM 2989 N N . ARG B 1 161 ? 27.183 17.395 46.437 1.00 15.46 161 ARG C N 1
ATOM 2990 C CA . ARG B 1 161 ? 27.263 16.139 47.185 1.00 15.67 161 ARG C CA 1
ATOM 2991 C C . ARG B 1 161 ? 26.794 14.935 46.369 1.00 16.41 161 ARG C C 1
ATOM 2992 O O . ARG B 1 161 ? 27.080 13.787 46.720 1.00 16.02 161 ARG C O 1
ATOM 3000 N N . GLN B 1 162 ? 26.082 15.198 45.278 1.00 15.96 162 GLN C N 1
ATOM 3001 C CA . GLN B 1 162 ? 25.568 14.129 44.426 1.00 16.80 162 GLN C CA 1
ATOM 3002 C C . GLN B 1 162 ? 26.657 13.504 43.549 1.00 17.60 162 GLN C C 1
ATOM 3003 O O . GLN B 1 162 ? 26.439 12.486 42.880 1.00 15.78 162 GLN C O 1
ATOM 3009 N N . VAL B 1 163 ? 27.831 14.125 43.552 1.00 16.12 163 VAL C N 1
ATOM 3010 C CA . VAL B 1 163 ? 28.971 13.612 42.804 1.00 15.53 163 VAL C CA 1
ATOM 3011 C C . VAL B 1 163 ? 30.102 13.547 43.827 1.00 17.05 163 VAL C C 1
ATOM 3012 O O . VAL B 1 163 ? 30.780 14.541 44.094 1.00 12.95 163 VAL C O 1
ATOM 3016 N N . GLU B 1 164 ? 30.286 12.363 44.401 1.00 19.39 164 GLU C N 1
ATOM 3017 C CA . GLU B 1 164 ? 31.294 12.139 45.431 1.00 22.78 164 GLU C CA 1
ATOM 3018 C C . GLU B 1 164 ? 32.741 12.388 45.019 1.00 23.21 164 GLU C C 1
ATOM 3019 O O . GLU B 1 164 ? 33.139 12.116 43.885 1.00 23.78 164 GLU C O 1
ATOM 3025 N N . GLY B 1 165 ? 33.528 12.904 45.961 1.00 23.25 165 GLY C N 1
ATOM 3026 C CA . GLY B 1 165 ? 34.928 13.165 45.696 1.00 23.43 165 GLY C CA 1
ATOM 3027 C C . GLY B 1 165 ? 35.375 14.522 46.193 1.00 23.72 165 GLY C C 1
ATOM 3028 O O . GLY B 1 165 ? 34.549 15.398 46.451 1.00 23.95 165 GLY C O 1
ATOM 3029 N N . GLU B 1 166 ? 36.681 14.703 46.355 1.00 23.08 166 GLU C N 1
ATOM 3030 C CA . GLU B 1 166 ? 37.160 15.996 46.798 1.00 21.89 166 GLU C CA 1
ATOM 3031 C C . GLU B 1 166 ? 37.008 16.921 45.604 1.00 19.03 166 GLU C C 1
ATOM 3032 O O . GLU B 1 166 ? 37.164 16.508 44.450 1.00 15.88 166 GLU C O 1
ATOM 3038 N N . LYS B 1 167 ? 36.680 18.171 45.886 1.00 14.66 167 LYS C N 1
ATOM 3039 C CA . LYS B 1 167 ? 36.453 19.149 44.838 1.00 11.99 167 LYS C CA 1
ATOM 3040 C C . LYS B 1 167 ? 36.737 20.520 45.416 1.00 10.30 167 LYS C C 1
ATOM 3041 O O . LYS B 1 167 ? 37.174 20.633 46.560 1.00 8.84 167 LYS C O 1
ATOM 3047 N N . ILE B 1 168 ? 36.491 21.553 44.620 1.00 10.39 168 ILE C N 1
ATOM 3048 C CA . ILE B 1 168 ? 36.686 22.936 45.049 1.00 10.06 168 ILE C CA 1
ATOM 3049 C C . ILE B 1 168 ? 35.418 23.666 44.642 1.00 10.57 168 ILE C C 1
ATOM 3050 O O . ILE B 1 168 ? 35.082 23.732 43.457 1.00 10.94 168 ILE C O 1
ATOM 3055 N N . LEU B 1 169 ? 34.707 24.199 45.629 1.00 9.30 169 LEU C N 1
ATOM 3056 C CA . LEU B 1 169 ? 33.453 24.892 45.374 1.00 9.20 169 LEU C CA 1
ATOM 3057 C C . LEU B 1 169 ? 33.511 26.340 45.799 1.00 11.52 169 LEU C C 1
ATOM 3058 O O . LEU B 1 169 ? 33.880 26.642 46.933 1.00 12.01 169 LEU C O 1
ATOM 3063 N N . ILE B 1 170 ? 33.127 27.235 44.897 1.00 10.30 170 ILE C N 1
ATOM 3064 C CA . ILE B 1 170 ? 33.142 28.654 45.211 1.00 11.42 170 ILE C CA 1
ATOM 3065 C C . ILE B 1 170 ? 31.936 29.377 44.638 1.00 12.58 170 ILE C C 1
ATOM 3066 O O . ILE B 1 170 ? 31.702 29.335 43.429 1.00 11.64 170 ILE C O 1
ATOM 3071 N N . SER B 1 171 ? 31.158 30.011 45.510 1.00 11.50 171 SER C N 1
ATOM 3072 C CA . SER B 1 171 ? 30.025 30.814 45.063 1.00 12.66 171 SER C CA 1
ATOM 3073 C C . SER B 1 171 ? 30.587 32.228 45.139 1.00 12.50 171 SER C C 1
ATOM 3074 O O . SER B 1 171 ? 30.827 32.744 46.233 1.00 12.15 171 SER C O 1
ATOM 3077 N N . MET B 1 172 ? 30.825 32.840 43.981 1.00 11.83 172 MET C N 1
ATOM 3078 C CA . MET B 1 172 ? 31.379 34.188 43.930 1.00 12.56 172 MET C CA 1
ATOM 3079 C C . MET B 1 172 ? 30.309 35.243 44.199 1.00 13.06 172 MET C C 1
ATOM 3080 O O . MET B 1 172 ? 29.110 34.972 44.091 1.00 14.18 172 MET C O 1
ATOM 3085 N N . GLY B 1 173 ? 30.746 36.445 44.564 1.00 12.53 173 GLY C N 1
ATOM 3086 C CA . GLY B 1 173 ? 29.799 37.513 44.830 1.00 13.71 173 GLY C CA 1
ATOM 3087 C C . GLY B 1 173 ? 29.490 37.663 46.303 1.00 14.70 173 GLY C C 1
ATOM 3088 O O . GLY B 1 173 ? 29.894 36.831 47.114 1.00 14.52 173 GLY C O 1
ATOM 3089 N N . ASP B 1 174 ? 28.764 38.719 46.656 1.00 16.21 174 ASP C N 1
ATOM 3090 C CA . ASP B 1 174 ? 28.432 38.960 48.054 1.00 19.43 174 ASP C CA 1
ATOM 3091 C C . ASP B 1 174 ? 27.593 37.851 48.676 1.00 18.92 174 ASP C C 1
ATOM 3092 O O . ASP B 1 174 ? 27.804 37.481 49.833 1.00 20.27 174 ASP C O 1
ATOM 3097 N N . TYR B 1 175 ? 26.644 37.322 47.912 1.00 16.86 175 TYR C N 1
ATOM 3098 C CA . TYR B 1 175 ? 25.785 36.250 48.404 1.00 16.18 175 TYR C CA 1
ATOM 3099 C C . TYR B 1 175 ? 26.574 34.999 48.778 1.00 16.09 175 TYR C C 1
ATOM 3100 O O . TYR B 1 175 ? 26.278 34.347 49.779 1.00 16.91 175 TYR C O 1
ATOM 3109 N N . GLY B 1 176 ? 27.581 34.673 47.975 1.00 14.79 176 GLY C N 1
ATOM 3110 C CA . GLY B 1 176 ? 28.351 33.464 48.214 1.00 14.93 176 GLY C CA 1
ATOM 3111 C C . GLY B 1 176 ? 29.507 33.485 49.196 1.00 13.73 176 GLY C C 1
ATOM 3112 O O . GLY B 1 176 ? 30.162 32.461 49.382 1.00 12.51 176 GLY C O 1
ATOM 3113 N N . LYS B 1 177 ? 29.760 34.623 49.831 1.00 13.34 177 LYS C N 1
ATOM 3114 C CA . LYS B 1 177 ? 30.873 34.726 50.771 1.00 12.96 177 LYS C CA 1
ATOM 3115 C C . LYS B 1 177 ? 30.948 33.552 51.751 1.00 13.80 177 LYS C C 1
ATOM 3116 O O . LYS B 1 177 ? 32.027 33.006 52.003 1.00 12.20 177 LYS C O 1
ATOM 3122 N N . ILE B 1 178 ? 29.803 33.161 52.298 1.00 11.53 178 ILE C N 1
ATOM 3123 C CA . ILE B 1 178 ? 29.762 32.060 53.252 1.00 12.38 178 ILE C CA 1
ATOM 3124 C C . ILE B 1 178 ? 30.290 30.744 52.669 1.00 12.68 178 ILE C C 1
ATOM 3125 O O . ILE B 1 178 ? 30.800 29.897 53.408 1.00 12.47 178 ILE C O 1
ATOM 3130 N N . SER B 1 179 ? 30.185 30.575 51.350 1.00 11.39 179 SER C N 1
ATOM 3131 C CA . SER B 1 179 ? 30.655 29.346 50.710 1.00 11.04 179 SER C CA 1
ATOM 3132 C C . SER B 1 179 ? 32.170 29.196 50.831 1.00 9.74 179 SER C C 1
ATOM 3133 O O . SER B 1 179 ? 32.702 28.089 50.760 1.00 10.22 179 SER C O 1
ATOM 3136 N N . ARG B 1 180 ? 32.866 30.309 51.009 1.00 9.81 180 ARG C N 1
ATOM 3137 C CA . ARG B 1 180 ? 34.320 30.261 51.121 1.00 10.69 180 ARG C CA 1
ATOM 3138 C C . ARG B 1 180 ? 34.754 29.621 52.434 1.00 10.91 180 ARG C C 1
ATOM 3139 O O . ARG B 1 180 ? 35.856 29.076 52.539 1.00 11.83 180 ARG C O 1
ATOM 3147 N N . LEU B 1 181 ? 33.877 29.673 53.432 1.00 10.82 181 LEU C N 1
ATOM 3148 C CA . LEU B 1 181 ? 34.168 29.076 54.729 1.00 10.37 181 LEU C CA 1
ATOM 3149 C C . LEU B 1 181 ? 33.461 27.732 54.888 1.00 12.26 181 LEU C C 1
ATOM 3150 O O . LEU B 1 181 ? 34.065 26.749 55.329 1.00 13.23 181 LEU C O 1
ATOM 3155 N N . ALA B 1 182 ? 32.185 27.690 54.512 1.00 9.07 182 ALA C N 1
ATOM 3156 C CA . ALA B 1 182 ? 31.370 26.485 54.655 1.00 10.50 182 ALA C CA 1
ATOM 3157 C C . ALA B 1 182 ? 31.615 25.388 53.620 1.00 10.73 182 ALA C C 1
ATOM 3158 O O . ALA B 1 182 ? 31.205 24.241 53.814 1.00 9.40 182 ALA C O 1
ATOM 3160 N N . GLY B 1 183 ? 32.271 25.740 52.520 1.00 9.45 183 GLY C N 1
ATOM 3161 C CA . GLY B 1 183 ? 32.537 24.765 51.479 1.00 12.09 183 GLY C CA 1
ATOM 3162 C C . GLY B 1 183 ? 33.224 23.507 51.976 1.00 11.44 183 GLY C C 1
ATOM 3163 O O . GLY B 1 183 ? 32.967 22.415 51.468 1.00 12.66 183 GLY C O 1
ATOM 3164 N N . TYR B 1 184 ? 34.097 23.659 52.969 1.00 10.10 184 TYR C N 1
ATOM 3165 C CA . TYR B 1 184 ? 34.838 22.533 53.542 1.00 10.13 184 TYR C CA 1
ATOM 3166 C C . TYR B 1 184 ? 33.943 21.363 53.953 1.00 10.04 184 TYR C C 1
ATOM 3167 O O . TYR B 1 184 ? 34.264 20.195 53.706 1.00 9.82 184 TYR C O 1
ATOM 3176 N N . VAL B 1 185 ? 32.823 21.689 54.589 1.00 10.61 185 VAL C N 1
ATOM 3177 C CA . VAL B 1 185 ? 31.874 20.684 55.058 1.00 14.21 185 VAL C CA 1
ATOM 3178 C C . VAL B 1 185 ? 31.245 19.915 53.897 1.00 14.11 185 VAL C C 1
ATOM 3179 O O . VAL B 1 185 ? 30.749 18.797 54.066 1.00 13.18 185 VAL C O 1
ATOM 3183 N N . PHE B 1 186 ? 31.294 20.517 52.713 1.00 12.95 186 PHE C N 1
ATOM 3184 C CA . PHE B 1 186 ? 30.747 19.905 51.512 1.00 14.11 186 PHE C CA 1
ATOM 3185 C C . PHE B 1 186 ? 31.839 19.297 50.625 1.00 15.01 186 PHE C C 1
ATOM 3186 O O . PHE B 1 186 ? 31.623 19.045 49.440 1.00 17.77 186 PHE C O 1
ATOM 3194 N N . GLY B 1 187 ? 33.010 19.057 51.206 1.00 13.80 187 GLY C N 1
ATOM 3195 C CA . GLY B 1 187 ? 34.098 18.458 50.449 1.00 13.11 187 GLY C CA 1
ATOM 3196 C C . GLY B 1 187 ? 35.033 19.391 49.693 1.00 11.49 187 GLY C C 1
ATOM 3197 O O . GLY B 1 187 ? 35.884 18.919 48.940 1.00 11.01 187 GLY C O 1
ATOM 3198 N N . SER B 1 188 ? 34.889 20.700 49.871 1.00 9.50 188 SER C N 1
ATOM 3199 C CA . SER B 1 188 ? 35.769 21.653 49.186 1.00 10.37 188 SER C CA 1
ATOM 3200 C C . SER B 1 188 ? 37.104 21.630 49.932 1.00 11.73 188 SER C C 1
ATOM 3201 O O . SER B 1 188 ? 37.157 21.907 51.130 1.00 11.07 188 SER C O 1
ATOM 3204 N N . VAL B 1 189 ? 38.179 21.315 49.213 1.00 9.53 189 VAL C N 1
ATOM 3205 C CA . VAL B 1 189 ? 39.500 21.181 49.819 1.00 9.49 189 VAL C CA 1
ATOM 3206 C C . VAL B 1 189 ? 40.410 22.403 49.825 1.00 9.36 189 VAL C C 1
ATOM 3207 O O . VAL B 1 189 ? 41.395 22.432 50.569 1.00 8.25 189 VAL C O 1
ATOM 3211 N N . ILE B 1 190 ? 40.093 23.395 49.000 1.00 8.69 190 ILE C N 1
ATOM 3212 C CA . ILE B 1 190 ? 40.887 24.620 48.924 1.00 8.79 190 ILE C CA 1
ATOM 3213 C C . ILE B 1 190 ? 39.954 25.820 48.858 1.00 11.18 190 ILE C C 1
ATOM 3214 O O . ILE B 1 190 ? 38.919 25.776 48.186 1.00 9.70 190 ILE C O 1
ATOM 3219 N N . THR B 1 191 ? 40.305 26.881 49.577 1.00 10.34 191 THR C N 1
ATOM 3220 C CA . THR B 1 191 ? 39.514 28.103 49.563 1.00 10.76 191 THR C CA 1
ATOM 3221 C C . THR B 1 191 ? 40.470 29.198 49.092 1.00 11.11 191 THR C C 1
ATOM 3222 O O . THR B 1 191 ? 41.674 29.111 49.317 1.00 11.61 191 THR C O 1
ATOM 3226 N N . TYR B 1 192 ? 39.939 30.211 48.421 1.00 10.61 192 TYR C N 1
ATOM 3227 C CA . TYR B 1 192 ? 40.768 31.286 47.883 1.00 11.78 192 TYR C CA 1
ATOM 3228 C C . TYR B 1 192 ? 40.489 32.616 48.563 1.00 13.48 192 TYR C C 1
ATOM 3229 O O . TYR B 1 192 ? 39.334 33.015 48.731 1.00 12.92 192 TYR C O 1
ATOM 3238 N N . CYS B 1 193 ? 41.560 33.305 48.932 1.00 13.50 193 CYS C N 1
ATOM 3239 C CA . CYS B 1 193 ? 41.448 34.583 49.621 1.00 15.12 193 CYS C CA 1
ATOM 3240 C C . CYS B 1 193 ? 42.137 35.697 48.860 1.00 16.58 193 CYS C C 1
ATOM 3241 O O . CYS B 1 193 ? 42.798 35.463 47.849 1.00 15.81 193 CYS C O 1
ATOM 3244 N N . SER B 1 194 ? 41.966 36.914 49.363 1.00 16.80 194 SER C N 1
ATOM 3245 C CA . SER B 1 194 ? 42.621 38.085 48.795 1.00 18.21 194 SER C CA 1
ATOM 3246 C C . SER B 1 194 ? 43.807 38.275 49.736 1.00 18.92 194 SER C C 1
ATOM 3247 O O . SER B 1 194 ? 43.728 37.904 50.906 1.00 20.35 194 SER C O 1
ATOM 3250 N N . LEU B 1 195 ? 44.908 38.834 49.248 1.00 20.16 195 LEU C N 1
ATOM 3251 C CA . LEU B 1 195 ? 46.067 39.008 50.115 1.00 20.66 195 LEU C CA 1
ATOM 3252 C C . LEU B 1 195 ? 45.757 39.896 51.315 1.00 21.67 195 LEU C C 1
ATOM 3253 O O . LEU B 1 195 ? 46.078 39.543 52.453 1.00 22.57 195 LEU C O 1
ATOM 3258 N N . LYS B 1 197 ? 43.119 43.263 52.157 1.00 30.32 197 LYS C N 1
ATOM 3259 C CA . LYS B 1 197 ? 41.722 43.683 52.113 1.00 30.75 197 LYS C CA 1
ATOM 3260 C C . LYS B 1 197 ? 41.056 43.215 50.819 1.00 30.31 197 LYS C C 1
ATOM 3261 O O . LYS B 1 197 ? 41.714 43.087 49.785 1.00 30.03 197 LYS C O 1
ATOM 3263 N N . ALA B 1 198 ? 39.753 42.956 50.882 1.00 30.21 198 ALA C N 1
ATOM 3264 C CA . ALA B 1 198 ? 39.009 42.505 49.709 1.00 30.45 198 ALA C CA 1
ATOM 3265 C C . ALA B 1 198 ? 38.868 43.636 48.695 1.00 31.24 198 ALA C C 1
ATOM 3266 O O . ALA B 1 198 ? 38.621 44.784 49.067 1.00 31.68 198 ALA C O 1
ATOM 3268 N N . PHE B 1 199 ? 39.023 43.308 47.415 1.00 30.81 199 PHE C N 1
ATOM 3269 C CA . PHE B 1 199 ? 38.908 44.303 46.354 1.00 30.76 199 PHE C CA 1
ATOM 3270 C C . PHE B 1 199 ? 37.612 44.118 45.568 1.00 30.60 199 PHE C C 1
ATOM 3271 O O . PHE B 1 199 ? 37.199 45.001 44.814 1.00 31.46 199 PHE C O 1
ATOM 3273 N N . ALA B 1 200 ? 36.977 42.965 45.745 1.00 28.92 200 ALA C N 1
ATOM 3274 C CA . ALA B 1 200 ? 35.729 42.665 45.054 1.00 26.83 200 ALA C CA 1
ATOM 3275 C C . ALA B 1 200 ? 34.730 42.024 46.013 1.00 25.52 200 ALA C C 1
ATOM 3276 O O . ALA B 1 200 ? 35.115 41.415 47.013 1.00 25.10 200 ALA C O 1
ATOM 3278 N N . PRO B 1 201 ? 33.429 42.158 45.719 1.00 23.63 201 PRO C N 1
ATOM 3279 C CA . PRO B 1 201 ? 32.370 41.591 46.560 1.00 22.33 201 PRO C CA 1
ATOM 3280 C C . PRO B 1 201 ? 32.543 40.104 46.859 1.00 20.96 201 PRO C C 1
ATOM 3281 O O . PRO B 1 201 ? 32.771 39.299 45.951 1.00 21.03 201 PRO C O 1
ATOM 3285 N N . GLY B 1 202 ? 32.442 39.750 48.137 1.00 17.75 202 GLY C N 1
ATOM 3286 C CA . GLY B 1 202 ? 32.553 38.358 48.533 1.00 17.10 202 GLY C CA 1
ATOM 3287 C C . GLY B 1 202 ? 33.924 37.840 48.911 1.00 16.37 202 GLY C C 1
ATOM 3288 O O . GLY B 1 202 ? 34.028 36.765 49.499 1.00 17.63 202 GLY C O 1
ATOM 3289 N N . GLN B 1 203 ? 34.981 38.573 48.581 1.00 15.84 203 GLN C N 1
ATOM 3290 C CA . GLN B 1 203 ? 36.319 38.106 48.919 1.00 17.04 203 GLN C CA 1
ATOM 3291 C C . GLN B 1 203 ? 36.574 38.194 50.415 1.00 16.87 203 GLN C C 1
ATOM 3292 O O . GLN B 1 203 ? 35.970 39.008 51.120 1.00 15.98 203 GLN C O 1
ATOM 3298 N N . ILE B 1 204 ? 37.474 37.343 50.894 1.00 16.03 204 ILE C N 1
ATOM 3299 C CA . ILE B 1 204 ? 37.836 37.309 52.302 1.00 15.59 204 ILE C CA 1
ATOM 3300 C C . ILE B 1 204 ? 39.352 37.386 52.431 1.00 15.63 204 ILE C C 1
ATOM 3301 O O . ILE B 1 204 ? 40.071 36.646 51.764 1.00 14.28 204 ILE C O 1
ATOM 3306 N N . PRO B 1 205 ? 39.856 38.295 53.280 1.00 15.41 205 PRO C N 1
ATOM 3307 C CA . PRO B 1 205 ? 41.303 38.441 53.474 1.00 17.14 205 PRO C CA 1
ATOM 3308 C C . PRO B 1 205 ? 41.941 37.197 54.091 1.00 16.93 205 PRO C C 1
ATOM 3309 O O . PRO B 1 205 ? 41.352 36.541 54.948 1.00 17.03 205 PRO C O 1
ATOM 3313 N N . LEU B 1 206 ? 43.153 36.889 53.648 1.00 17.03 206 LEU C N 1
ATOM 3314 C CA . LEU B 1 206 ? 43.893 35.734 54.137 1.00 17.43 206 LEU C CA 1
ATOM 3315 C C . LEU B 1 206 ? 43.930 35.630 55.660 1.00 17.14 206 LEU C C 1
ATOM 3316 O O . LEU B 1 206 ? 43.654 34.570 56.222 1.00 16.67 206 LEU C O 1
ATOM 3321 N N . GLU B 1 207 ? 44.274 36.725 56.331 1.00 17.73 207 GLU C N 1
ATOM 3322 C CA . GLU B 1 207 ? 44.353 36.715 57.787 1.00 17.79 207 GLU C CA 1
ATOM 3323 C C . GLU B 1 207 ? 43.043 36.306 58.439 1.00 16.56 207 GLU C C 1
ATOM 3324 O O . GLU B 1 207 ? 43.037 35.555 59.411 1.00 14.53 207 GLU C O 1
ATOM 3330 N N . GLU B 1 208 ? 41.934 36.806 57.908 1.00 16.43 208 GLU C N 1
ATOM 3331 C CA . GLU B 1 208 ? 40.626 36.481 58.458 1.00 18.16 208 GLU C CA 1
ATOM 3332 C C . GLU B 1 208 ? 40.265 35.010 58.254 1.00 17.22 208 GLU C C 1
ATOM 3333 O O . GLU B 1 208 ? 39.746 34.364 59.165 1.00 15.70 208 GLU C O 1
ATOM 3339 N N . MET B 1 209 ? 40.550 34.471 57.073 1.00 16.00 209 MET C N 1
ATOM 3340 C CA . MET B 1 209 ? 40.224 33.070 56.804 1.00 13.65 209 MET C CA 1
ATOM 3341 C C . MET B 1 209 ? 41.033 32.129 57.695 1.00 13.94 209 MET C C 1
ATOM 3342 O O . MET B 1 209 ? 40.555 31.066 58.087 1.00 12.44 209 MET C O 1
ATOM 3347 N N . VAL B 1 210 ? 42.263 32.517 58.011 1.00 13.64 210 VAL C N 1
ATOM 3348 C CA . VAL B 1 210 ? 43.101 31.686 58.866 1.00 13.89 210 VAL C CA 1
ATOM 3349 C C . VAL B 1 210 ? 42.451 31.536 60.239 1.00 14.44 210 VAL C C 1
ATOM 3350 O O . VAL B 1 210 ? 42.373 30.436 60.792 1.00 13.66 210 VAL C O 1
ATOM 3354 N N . GLU B 1 211 ? 41.974 32.646 60.785 1.00 15.05 211 GLU C N 1
ATOM 3355 C CA . GLU B 1 211 ? 41.339 32.615 62.090 1.00 16.73 211 GLU C CA 1
ATOM 3356 C C . GLU B 1 211 ? 39.992 31.894 62.040 1.00 14.80 211 GLU C C 1
ATOM 3357 O O . GLU B 1 211 ? 39.611 31.225 63.000 1.00 13.53 211 GLU C O 1
ATOM 3363 N N . LEU B 1 212 ? 39.275 32.030 60.925 1.00 13.96 212 LEU C N 1
ATOM 3364 C CA . LEU B 1 212 ? 37.973 31.371 60.780 1.00 13.14 212 LEU C CA 1
ATOM 3365 C C . LEU B 1 212 ? 38.142 29.862 60.678 1.00 12.65 212 LEU C C 1
ATOM 3366 O O . LEU B 1 212 ? 37.352 29.100 61.238 1.00 10.88 212 LEU C O 1
ATOM 3371 N N . ARG B 1 213 ? 39.175 29.430 59.960 1.00 10.58 213 ARG C N 1
ATOM 3372 C CA . ARG B 1 213 ? 39.435 28.004 59.804 1.00 10.89 213 ARG C CA 1
ATOM 3373 C C . ARG B 1 213 ? 39.753 27.382 61.163 1.00 9.93 213 ARG C C 1
ATOM 3374 O O . ARG B 1 213 ? 39.345 26.259 61.457 1.00 10.00 213 ARG C O 1
ATOM 3382 N N . LYS B 1 214 ? 40.477 28.123 61.992 1.00 10.65 214 LYS C N 1
ATOM 3383 C CA . LYS B 1 214 ? 40.843 27.637 63.317 1.00 13.12 214 LYS C CA 1
ATOM 3384 C C . LYS B 1 214 ? 39.616 27.577 64.220 1.00 12.29 214 LYS C C 1
ATOM 3385 O O . LYS B 1 214 ? 39.388 26.586 64.907 1.00 11.14 214 LYS C O 1
ATOM 3391 N N . LYS B 1 215 ? 38.814 28.637 64.190 1.00 12.97 215 LYS C N 1
ATOM 3392 C CA . LYS B 1 215 ? 37.611 28.719 65.014 1.00 13.93 215 LYS C CA 1
ATOM 3393 C C . LYS B 1 215 ? 36.553 27.668 64.695 1.00 14.05 215 LYS C C 1
ATOM 3394 O O . LYS B 1 215 ? 35.938 27.106 65.601 1.00 14.97 215 LYS C O 1
ATOM 3400 N N . PHE B 1 216 ? 36.346 27.394 63.411 1.00 13.51 216 PHE C N 1
ATOM 3401 C CA . PHE B 1 216 ? 35.319 26.441 62.999 1.00 12.63 216 PHE C CA 1
ATOM 3402 C C . PHE B 1 216 ? 35.730 24.991 62.780 1.00 13.09 216 PHE C C 1
ATOM 3403 O O . PHE B 1 216 ? 34.922 24.079 62.980 1.00 12.03 216 PHE C O 1
ATOM 3411 N N . TYR B 1 217 ? 36.976 24.764 62.376 1.00 12.74 217 TYR C N 1
ATOM 3412 C CA . TYR B 1 217 ? 37.422 23.405 62.102 1.00 12.89 217 TYR C CA 1
ATOM 3413 C C . TYR B 1 217 ? 38.689 23.002 62.845 1.00 15.29 217 TYR C C 1
ATOM 3414 O O . TYR B 1 217 ? 39.169 21.886 62.668 1.00 13.67 217 TYR C O 1
ATOM 3423 N N . ARG B 1 218 ? 39.222 23.893 63.679 1.00 16.84 218 ARG C N 1
ATOM 3424 C CA . ARG B 1 218 ? 40.461 23.603 64.396 1.00 21.56 218 ARG C CA 1
ATOM 3425 C C . ARG B 1 218 ? 41.490 23.191 63.353 1.00 22.99 218 ARG C C 1
ATOM 3426 O O . ARG B 1 218 ? 42.349 22.342 63.596 1.00 23.86 218 ARG C O 1
ATOM 3434 N N . LEU B 1 219 ? 41.355 23.823 62.188 1.00 25.69 219 LEU C N 1
ATOM 3435 C CA . LEU B 1 219 ? 42.191 23.636 61.003 1.00 28.58 219 LEU C CA 1
ATOM 3436 C C . LEU B 1 219 ? 41.938 22.407 60.143 1.00 30.90 219 LEU C C 1
ATOM 3437 O O . LEU B 1 219 ? 41.154 21.523 60.547 1.00 32.75 219 LEU C O 1
#

B-factor: mean 18.43, std 7.66, range [4.75, 55.88]

InterPro domains:
  IPR001381 3-dehydroquinate dehydratase type I [MF_00214] (2-216)
  IPR001381 3-dehydroquinate dehydratase type I [PF01487] (10-212)
  IPR001381 3-dehydroquinate dehydratase type I [TIGR01093] (3-212)
  IPR001381 3-dehydroquinate dehydratase type I [cd00502] (2-214)
  IPR013785 Aldolase-type TIM barrel [G3DSA:3.20.20.70] (1-219)
  IPR018508 3-dehydroquinate dehydratase, active site [PS01028] (88-117)
  IPR050146 Type-I 3-dehydroquinase [PTHR43699] (1-217)

Sequence (434 aa):
MLIAVPLDDTNFSENLKKAKEKGADIVELRVDQFSDTSLNYVKEKLEEVHSQGLKTILTIRSPEEGGREVKNREELFEELSPLSDYTDIELSSRGLLVKLYNITKEAGKKLIISYHNFELTPPNWIIREVLREGYRYGGIPKIAVKANSYEDVARLLCISRQVEGEKILISMGDYGKISRLAGYVFGSVITYCSLEAPGQIPLEEMVELRKKFYRLMLIAVPLDDTNFSENLKKAKEKGADIVELRVDQFSDTSLNYVKEKLEEVHSQGLKTILTIRSPEEGGREVKNREELFEELSPLSDYTDIELSSRGLLVKLYNITKEAGKKLIISYHNFELTPPNWIIREVLREGYRYGGIPKIAVKANSYEDVARLLCISRQVEGEKILISMGDYGKISRLAGYVFGSVITYCSLKAFAPGQIPLEEMVELRKKFYRL

Nearest PDB structures (foldseek):
  2egz-assembly1_C  TM=1.005E+00  e=5.866E-46  Aquifex aeolicus
  2ysw-assembly2_C-2  TM=9.993E-01  e=4.513E-43  Aquifex aeolicus VF5
  2egz-assembly1_A  TM=9.982E-01  e=5.759E-43  Aquifex aeolicus
  2yr1-assembly1_B  TM=8.960E-01  e=1.423E-17  Geobacillus kaustophilus HTA426
  2o7s-assembly1_A  TM=8.442E-01  e=2.110E-15  Arabidopsis thaliana